Protein AF-0000000087151189 (afdb_homodimer)

Radius of gyration: 22.6 Å; Cα contacts (8 Å, |Δi|>4): 1055; chains: 2; bounding box: 54×63×51 Å

Foldseek 3Di:
DEEEEEEECELQANVQHDPVRLVLLQQFQEEEQEQEPDFDRVVSVSVVVNCVVRHDHPNHYYDYDYQDDQDCPDPDNVVSVVVSLLVRLVRVQVVCCVRPNDDTYYYYYDYAFCVPPHCVVVSQCNHPVRHHYHYHGTHHQVNLLCVVVVHDQDDDVFDEEEEELVCCLVPNDDPPHFKYKYFPRPDLSVVNYPQPQKKKWKWKSRNDPPIDIDIDRCVPCVVVCVVVQVVVCVVNVHIGMIMMMGGHD/DEEEEEEECEAQANVQHDPVRLVLLQQFQEEEQEDEPPDPPSVSVSVVVNCVVRHDHPNHYYDYDYQDDQDCPDPDNVVSVVVSLLVRLVRVQVVCCVRPNDDTYYYYYDYAFCVPPHCVVVSQCNHPVRHHYHYHGTHHQVNLLCVVVVHDQDDDVFDEEEEELVCCLVPNDDPPHFKYKYFPRPDLSVVNYPQPQKKKWKWKSRNDPPIDIDIDRCVPCVVVCVVVQVVVCVVSVHIGMIMMMGGHD

InterPro domains:
  IPR000878 Tetrapyrrole methylase [PF00590] (3-221)
  IPR012797 Precorrin-6A synthase [deacetylating] [PIRSF036525] (1-248)
  IPR012797 Precorrin-6A synthase [deacetylating] [TIGR02434] (3-247)
  IPR012797 Precorrin-6A synthase [deacetylating] [cd11643] (6-247)
  IPR014776 Tetrapyrrole methylase, subdomain 2 [G3DSA:3.30.950.10] (140-249)
  IPR014777 Tetrapyrrole methylase, subdomain 1 [G3DSA:3.40.1010.10] (1-139)
  IPR035996 Tetrapyrrole methylase superfamily [SSF53790] (3-245)

Sequence (498 aa):
MLTLSLIGIGCGDPQQLTRAAIVAINAADLILIPRKGSAKSDLADLRRTICTEVLGNDNTRIAEFDLPVRDAGEDDYRKGVDDWHDAVAATWSQDIARHLGDEGRVVLLIWGDPSLYDSSLRIARRLDPLPAIEVVPGITSIQALCAAHALPLNDIGEPFLVTTGRRLREGGWPPGVDTVAVMLDGATAFQTLNPSGLQIWWGAYLGMPDQIIMAGDLTEVGPRITSARREARERHGWIMDSYILKRRSMLTLSLIGIGCGDPQQLTRAAIVAINAADLILIPRKGSAKSDLADLRRTICTEVLGNDNTRIAEFDLPVRDAGEDDYRKGVDDWHDAVAATWSQDIARHLGDEGRVVLLIWGDPSLYDSSLRIARRLDPLPAIEVVPGITSIQALCAAHALPLNDIGEPFLVTTGRRLREGGWPPGVDTVAVMLDGATAFQTLNPSGLQIWWGAYLGMPDQIIMAGDLTEVGPRITSARREARERHGWIMDSYILKRRS

Structure (mmCIF, N/CA/C/O backbone):
data_AF-0000000087151189-model_v1
#
loop_
_entity.id
_entity.type
_entity.pdbx_description
1 polymer 'Precorrin-6A synthase'
#
loop_
_atom_site.group_PDB
_atom_site.id
_atom_site.type_symbol
_atom_site.label_atom_id
_atom_site.label_alt_id
_atom_site.label_comp_id
_atom_site.label_asym_id
_atom_site.label_entity_id
_atom_site.label_seq_id
_atom_site.pdbx_PDB_ins_code
_atom_site.Cartn_x
_atom_site.Cartn_y
_atom_site.Cartn_z
_atom_site.occupancy
_atom_site.B_iso_or_equiv
_atom_site.auth_seq_id
_atom_site.auth_comp_id
_atom_site.auth_asym_id
_atom_site.auth_atom_id
_atom_site.pdbx_PDB_model_num
ATOM 1 N N . MET A 1 1 ? -14.703 10.992 25.047 1 89.88 1 MET A N 1
ATOM 2 C CA . MET A 1 1 ? -13.383 11.055 24.422 1 89.88 1 MET A CA 1
ATOM 3 C C . MET A 1 1 ? -13.5 11.109 22.906 1 89.88 1 MET A C 1
ATOM 5 O O . MET A 1 1 ? -14.375 10.477 22.312 1 89.88 1 MET A O 1
ATOM 9 N N . LEU A 1 2 ? -12.75 12 22.375 1 96.38 2 LEU A N 1
ATOM 10 C CA . LEU A 1 2 ? -12.781 12.195 20.938 1 96.38 2 LEU A CA 1
ATOM 11 C C . LEU A 1 2 ? -11.867 11.203 20.234 1 96.38 2 LEU A C 1
ATOM 13 O O . LEU A 1 2 ? -10.719 11.008 20.641 1 96.38 2 LEU A O 1
ATOM 17 N N . THR A 1 3 ? -12.438 10.445 19.281 1 98.31 3 THR A N 1
ATOM 18 C CA . THR A 1 3 ? -11.664 9.57 18.422 1 98.31 3 THR A CA 1
ATOM 19 C C . THR A 1 3 ? -11.633 10.102 17 1 98.31 3 THR A C 1
ATOM 21 O O . THR A 1 3 ? -12.672 10.445 16.438 1 98.31 3 THR A O 1
ATOM 24 N N . LEU A 1 4 ? -10.445 10.258 16.453 1 98.56 4 LEU A N 1
ATOM 25 C CA . LEU A 1 4 ? -10.258 10.656 15.07 1 98.56 4 LEU A CA 1
ATOM 26 C C . LEU A 1 4 ? -9.805 9.477 14.219 1 98.56 4 LEU A C 1
ATOM 28 O O . LEU A 1 4 ? -8.734 8.914 14.453 1 98.56 4 LEU A O 1
ATOM 32 N N . SER A 1 5 ? -10.633 9.109 13.242 1 98.75 5 SER A N 1
ATOM 33 C CA . SER A 1 5 ? -10.289 8.047 12.305 1 98.75 5 SER A CA 1
ATOM 34 C C . SER A 1 5 ? -9.859 8.602 10.953 1 98.75 5 SER A C 1
ATOM 36 O O . SER A 1 5 ? -10.617 9.328 10.305 1 98.75 5 SER A O 1
ATOM 38 N N . LEU A 1 6 ? -8.648 8.328 10.625 1 98.88 6 LEU A N 1
ATOM 39 C CA . LEU A 1 6 ? -8.133 8.617 9.289 1 98.88 6 LEU A CA 1
ATOM 40 C C . L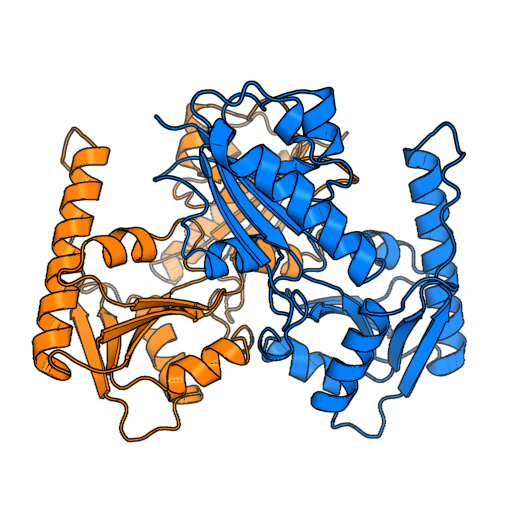EU A 1 6 ? -8.242 7.398 8.391 1 98.88 6 LEU A C 1
ATOM 42 O O . LEU A 1 6 ? -7.539 6.402 8.594 1 98.88 6 LEU A O 1
ATOM 46 N N . ILE A 1 7 ? -9.102 7.516 7.398 1 98.75 7 ILE A N 1
ATOM 47 C CA . ILE A 1 7 ? -9.477 6.34 6.617 1 98.75 7 ILE A CA 1
ATOM 48 C C . ILE A 1 7 ? -8.984 6.492 5.184 1 98.75 7 ILE A C 1
ATOM 50 O O . ILE A 1 7 ? -9.398 7.406 4.465 1 98.75 7 ILE A O 1
ATOM 54 N N . GLY A 1 8 ? -8.055 5.559 4.766 1 98.5 8 GLY A N 1
ATOM 55 C CA . GLY A 1 8 ? -7.68 5.504 3.361 1 98.5 8 GLY A CA 1
ATOM 56 C C . GLY A 1 8 ? -8.805 5.023 2.463 1 98.5 8 GLY A C 1
ATOM 57 O O . GLY A 1 8 ? -9.414 3.984 2.727 1 98.5 8 GLY A O 1
ATOM 58 N N . ILE A 1 9 ? -8.992 5.723 1.363 1 97.38 9 ILE A N 1
ATOM 59 C CA . ILE A 1 9 ? -10.156 5.395 0.549 1 97.38 9 ILE A CA 1
ATOM 60 C C . ILE A 1 9 ? -9.711 4.996 -0.856 1 97.38 9 ILE A C 1
ATOM 62 O O . ILE A 1 9 ? -10.531 4.914 -1.775 1 97.38 9 ILE A O 1
ATOM 66 N N . GLY A 1 10 ? -8.414 4.773 -1.078 1 96.25 10 GLY A N 1
ATOM 67 C CA . GLY A 1 10 ? -7.914 4.371 -2.383 1 96.25 10 GLY A CA 1
ATOM 68 C C . GLY A 1 10 ? -7.812 5.527 -3.363 1 96.25 10 GLY A C 1
ATOM 69 O O . GLY A 1 10 ? -7.793 6.691 -2.959 1 96.25 10 GLY A O 1
ATOM 70 N N . CYS A 1 11 ? -7.707 5.195 -4.676 1 92.69 11 CYS A N 1
ATOM 71 C CA . CYS A 1 11 ? -7.297 6.168 -5.68 1 92.69 11 CYS A CA 1
ATOM 72 C C . CYS A 1 11 ? -8.492 6.633 -6.512 1 92.69 11 CYS A C 1
ATOM 74 O O . CYS A 1 11 ? -8.312 7.258 -7.559 1 92.69 11 CYS A O 1
ATOM 76 N N . GLY A 1 12 ? -9.711 6.301 -6.066 1 86.81 12 GLY A N 1
ATOM 77 C CA . GLY A 1 12 ? -10.805 6.859 -6.84 1 86.81 12 GLY A CA 1
ATOM 78 C C . GLY A 1 12 ? -11.906 5.859 -7.129 1 86.81 12 GLY A C 1
ATOM 79 O O . GLY A 1 12 ? -13.008 6.242 -7.527 1 86.81 12 GLY A O 1
ATOM 80 N N . ASP A 1 13 ? -11.625 4.656 -6.984 1 91.06 13 ASP A N 1
ATOM 81 C CA . ASP A 1 13 ? -12.602 3.59 -7.184 1 91.06 13 ASP A CA 1
ATOM 82 C C . ASP A 1 13 ? -13.203 3.133 -5.855 1 91.06 13 ASP A C 1
ATOM 84 O O . ASP A 1 13 ? -12.492 2.586 -5.008 1 91.06 13 ASP A O 1
ATOM 88 N N . PRO A 1 14 ? -14.508 3.311 -5.699 1 93.62 14 PRO A N 1
ATOM 89 C CA . PRO A 1 14 ? -15.125 2.836 -4.457 1 93.62 14 PRO A CA 1
ATOM 90 C C . PRO A 1 14 ? -14.875 1.35 -4.203 1 93.62 14 PRO A C 1
ATOM 92 O O . PRO A 1 14 ? -14.93 0.896 -3.059 1 93.62 14 PRO A O 1
ATOM 95 N N . GLN A 1 15 ? -14.586 0.625 -5.238 1 96.06 15 GLN A N 1
ATOM 96 C CA . GLN A 1 15 ? -14.305 -0.798 -5.082 1 96.06 15 GLN A CA 1
ATOM 97 C C . GLN A 1 15 ? -12.977 -1.021 -4.359 1 96.06 15 GLN A C 1
ATOM 99 O O . GLN A 1 15 ? -12.688 -2.131 -3.908 1 96.06 15 GLN A O 1
ATOM 104 N N . GLN A 1 16 ? -12.219 0.023 -4.195 1 97.38 16 GLN A N 1
ATOM 105 C CA . GLN A 1 16 ? -10.93 -0.087 -3.523 1 97.38 16 GLN A CA 1
ATOM 106 C C . GLN A 1 16 ? -11.086 0.057 -2.012 1 97.38 16 GLN A C 1
ATOM 108 O O . GLN A 1 16 ? -10.125 -0.16 -1.262 1 97.38 16 GLN A O 1
ATOM 113 N N . LEU A 1 17 ? -12.281 0.351 -1.521 1 98.19 17 LEU A N 1
ATOM 114 C CA . LEU A 1 17 ? -12.508 0.445 -0.083 1 98.19 17 LEU A CA 1
ATOM 115 C C . LEU A 1 17 ? -12.359 -0.92 0.581 1 98.19 17 LEU A C 1
ATOM 117 O O . LEU A 1 17 ? -12.82 -1.931 0.046 1 98.19 17 LEU A O 1
ATOM 121 N N . THR A 1 18 ? -11.68 -0.929 1.685 1 98.62 18 THR A N 1
ATOM 122 C CA . THR A 1 18 ? -11.648 -2.135 2.506 1 98.62 18 THR A CA 1
ATOM 123 C C . THR A 1 18 ? -12.945 -2.275 3.301 1 98.62 18 THR A C 1
ATOM 125 O O . THR A 1 18 ? -13.672 -1.299 3.488 1 98.62 18 THR A O 1
ATOM 128 N N . ARG A 1 19 ? -13.195 -3.441 3.783 1 98.06 19 ARG A N 1
ATOM 129 C CA . ARG A 1 19 ? -14.312 -3.641 4.703 1 98.06 19 ARG A CA 1
ATOM 130 C C . ARG A 1 19 ? -14.148 -2.791 5.957 1 98.06 19 ARG A C 1
ATOM 132 O O . ARG A 1 19 ? -15.109 -2.203 6.449 1 98.06 19 ARG A O 1
ATOM 139 N N . ALA A 1 20 ? -12.93 -2.736 6.41 1 98.44 20 ALA A N 1
ATOM 140 C CA . ALA A 1 20 ? -12.648 -1.941 7.605 1 98.44 20 ALA A CA 1
ATOM 141 C C . ALA A 1 20 ? -13 -0.474 7.383 1 98.44 20 ALA A C 1
ATOM 143 O O . ALA A 1 20 ? -13.484 0.199 8.297 1 98.44 20 ALA A O 1
ATOM 144 N N . ALA A 1 21 ? -12.688 0.019 6.184 1 98.56 21 ALA A N 1
ATOM 145 C CA . ALA A 1 21 ? -13.023 1.402 5.855 1 98.56 21 ALA A CA 1
ATOM 146 C C . ALA A 1 21 ? -14.531 1.635 5.934 1 98.56 21 ALA A C 1
ATOM 148 O O . ALA A 1 21 ? -14.984 2.621 6.52 1 98.56 21 ALA A O 1
ATOM 149 N N . ILE A 1 22 ? -15.266 0.723 5.391 1 98.06 22 ILE A N 1
ATOM 150 C CA . ILE A 1 22 ? -16.719 0.844 5.363 1 98.06 22 ILE A CA 1
ATOM 151 C C . ILE A 1 22 ? -17.266 0.801 6.789 1 98.06 22 ILE A C 1
ATOM 153 O O . ILE A 1 22 ? -18.125 1.612 7.156 1 98.06 22 ILE A O 1
ATOM 157 N N . VAL A 1 23 ? -16.781 -0.101 7.586 1 97.94 23 VAL A N 1
ATOM 158 C CA . VAL A 1 23 ? -17.188 -0.212 8.977 1 97.94 23 VAL A CA 1
ATOM 159 C C . VAL A 1 23 ? -16.891 1.091 9.719 1 97.94 23 VAL A C 1
ATOM 161 O O . VAL A 1 23 ? -17.75 1.624 10.43 1 97.94 23 VAL A O 1
ATOM 164 N N . ALA A 1 24 ? -15.711 1.623 9.516 1 98.12 24 ALA A N 1
ATOM 165 C CA . ALA A 1 24 ? -15.281 2.836 10.211 1 98.12 24 ALA A CA 1
ATOM 166 C C . ALA A 1 24 ? -16.109 4.039 9.781 1 98.12 24 ALA A C 1
ATOM 168 O O . ALA A 1 24 ? -16.469 4.883 10.602 1 98.12 24 ALA A O 1
ATOM 169 N N . ILE A 1 25 ? -16.391 4.113 8.484 1 97.88 25 ILE A N 1
ATOM 170 C CA . ILE A 1 25 ? -17.219 5.195 7.969 1 97.88 25 ILE A CA 1
ATOM 171 C C . ILE A 1 25 ? -18.594 5.16 8.633 1 97.88 25 ILE A C 1
ATOM 173 O O . ILE A 1 25 ? -19.109 6.191 9.062 1 97.88 25 ILE A O 1
ATOM 177 N N . ASN A 1 26 ? -19.141 3.998 8.859 1 98.12 26 ASN A N 1
ATOM 178 C CA . ASN A 1 26 ? -20.484 3.852 9.398 1 98.12 26 ASN A CA 1
ATOM 179 C C . ASN A 1 26 ? -20.5 3.992 10.914 1 98.12 26 ASN A C 1
ATOM 181 O O . ASN A 1 26 ? -21.562 4.105 11.523 1 98.12 26 ASN A O 1
ATOM 185 N N . ALA A 1 27 ? -19.344 3.994 11.5 1 97.62 27 ALA A N 1
ATOM 186 C CA . ALA A 1 27 ? -19.25 4.203 12.945 1 97.62 27 ALA A CA 1
ATOM 187 C C . ALA A 1 27 ? -19.062 5.684 13.273 1 97.62 27 ALA A C 1
ATOM 189 O O . ALA A 1 27 ? -19.047 6.07 14.438 1 97.62 27 ALA A O 1
ATOM 190 N N . ALA A 1 28 ? -18.953 6.516 12.289 1 97.88 28 ALA A N 1
ATOM 191 C CA . ALA A 1 28 ? -18.625 7.93 12.469 1 97.88 28 ALA A CA 1
ATOM 192 C C . ALA A 1 28 ? -19.844 8.695 13 1 97.88 28 ALA A C 1
ATOM 194 O O . ALA A 1 28 ? -20.969 8.461 12.57 1 97.88 28 ALA A O 1
ATOM 195 N N . ASP A 1 29 ? -19.594 9.602 13.922 1 98.31 29 ASP A N 1
ATOM 196 C CA . ASP A 1 29 ? -20.594 10.609 14.289 1 98.31 29 ASP A CA 1
ATOM 197 C C . ASP A 1 29 ? -20.5 11.82 13.367 1 98.31 29 ASP A C 1
ATOM 199 O O . ASP A 1 29 ? -21.516 12.477 13.102 1 98.31 29 ASP A O 1
ATOM 203 N N . LEU A 1 30 ? -19.328 12.086 12.914 1 98.38 30 LEU A N 1
ATOM 204 C CA . LEU A 1 30 ? -19.047 13.234 12.047 1 98.38 30 LEU A CA 1
ATOM 205 C C . LEU A 1 30 ? -18.016 12.875 10.984 1 98.38 30 LEU A C 1
ATOM 207 O O . LEU A 1 30 ? -16.969 12.312 11.297 1 98.38 30 LEU A O 1
ATOM 211 N N . ILE A 1 31 ? -18.328 13.148 9.727 1 98.06 31 ILE A N 1
ATOM 212 C CA . ILE A 1 31 ? -17.359 13.07 8.633 1 98.06 31 ILE A CA 1
ATOM 213 C C . ILE A 1 31 ? -17.031 14.477 8.133 1 98.06 31 ILE A C 1
ATOM 215 O O . ILE A 1 31 ? -17.922 15.25 7.789 1 98.06 31 ILE A O 1
ATOM 219 N N . LEU A 1 32 ? -15.734 14.828 8.148 1 96.81 32 LEU A N 1
ATOM 220 C CA . LEU A 1 32 ? -15.25 16.109 7.633 1 96.81 32 LEU A CA 1
ATOM 221 C C . LEU A 1 32 ? -14.734 15.953 6.207 1 96.81 32 LEU A C 1
ATOM 223 O O . LEU A 1 32 ? -13.883 15.094 5.941 1 96.81 32 LEU A O 1
ATOM 227 N N . ILE A 1 33 ? -15.203 16.75 5.297 1 94.81 33 ILE A N 1
ATOM 228 C CA . ILE A 1 33 ? -14.789 16.734 3.898 1 94.81 33 ILE A CA 1
ATOM 229 C C . ILE A 1 33 ? -14.188 18.078 3.51 1 94.81 33 ILE A C 1
ATOM 231 O O . ILE A 1 33 ? -14.875 19.094 3.545 1 94.81 33 ILE A O 1
ATOM 235 N N . PRO A 1 34 ? -12.898 18.078 3.211 1 91.94 34 PRO A N 1
ATOM 236 C CA . PRO A 1 34 ? -12.312 19.344 2.746 1 91.94 34 PRO A CA 1
ATOM 237 C C . PRO A 1 34 ? -12.805 19.75 1.358 1 91.94 34 PRO A C 1
ATOM 239 O O . PRO A 1 34 ? -12.93 18.906 0.47 1 91.94 34 PRO A O 1
ATOM 242 N N . ARG A 1 35 ? -13.164 21.031 1.218 1 84.94 35 ARG A N 1
ATOM 243 C CA . ARG A 1 35 ? -13.5 21.625 -0.073 1 84.94 35 ARG A CA 1
ATOM 244 C C . ARG A 1 35 ? -12.328 22.453 -0.62 1 84.94 35 ARG A C 1
ATOM 246 O O . ARG A 1 35 ? -11.609 23.094 0.14 1 84.94 35 ARG A O 1
ATOM 253 N N . LYS A 1 36 ? -11.656 21.938 -1.7 1 65.38 36 LYS A N 1
ATOM 254 C CA . LYS A 1 36 ? -10.609 22.797 -2.27 1 65.38 36 LYS A CA 1
ATOM 255 C C . LYS A 1 36 ? -11.211 23.953 -3.064 1 65.38 36 LYS A C 1
ATOM 257 O O . LYS A 1 36 ? -12.281 23.797 -3.666 1 65.38 36 LYS A O 1
ATOM 262 N N . GLY A 1 37 ? -10.883 25.359 -2.904 1 54.53 37 GLY A N 1
ATOM 263 C CA . GLY A 1 37 ? -11.328 26.562 -3.576 1 54.53 37 GLY A CA 1
ATOM 264 C C . GLY A 1 37 ? -12.023 26.297 -4.898 1 54.53 37 GLY A C 1
ATOM 265 O O . GLY A 1 37 ? -12.492 25.188 -5.141 1 54.53 37 GLY A O 1
ATOM 266 N N . SER A 1 38 ? -11.984 27.469 -5.883 1 47.84 38 SER A N 1
ATOM 267 C CA . SER A 1 38 ? -12.688 27.531 -7.16 1 47.84 38 SER A CA 1
ATOM 268 C C . SER A 1 38 ? -12.375 26.312 -8.023 1 47.84 38 SER A C 1
ATOM 270 O O . SER A 1 38 ? -12.984 26.125 -9.078 1 47.84 38 SER A O 1
ATOM 272 N N . ALA A 1 39 ? -11.039 26.078 -8.273 1 46.66 39 ALA A N 1
ATOM 273 C CA . ALA A 1 39 ? -10.695 25.062 -9.281 1 46.66 39 ALA A CA 1
ATOM 274 C C . ALA A 1 39 ? -11.352 23.719 -8.945 1 46.66 39 ALA A C 1
ATOM 276 O O . ALA A 1 39 ? -11.578 23.406 -7.777 1 46.66 39 ALA A O 1
ATOM 277 N N . LYS A 1 40 ? -11.695 22.75 -9.883 1 48.91 40 LYS A N 1
ATOM 278 C CA . LYS A 1 40 ? -12.469 21.547 -10.156 1 48.91 40 LYS A CA 1
ATOM 279 C C . LYS A 1 40 ? -12.156 20.453 -9.148 1 48.91 40 LYS A C 1
ATOM 281 O O . LYS A 1 40 ? -11 20.062 -8.992 1 48.91 40 LYS A O 1
ATOM 286 N N . SER A 1 41 ? -13.078 20.156 -8.047 1 57.59 41 SER A N 1
ATOM 287 C CA . SER A 1 41 ? -13.578 19.484 -6.852 1 57.59 41 SER A CA 1
ATOM 288 C C . SER A 1 41 ? -13.594 17.969 -7.031 1 57.59 41 SER A C 1
ATOM 290 O O . SER A 1 41 ? -14.547 17.312 -6.617 1 57.59 41 SER A O 1
ATOM 292 N N . ASP A 1 42 ? -12.906 17.453 -7.918 1 63.78 42 ASP A N 1
ATOM 293 C CA . ASP A 1 42 ? -13.156 16.031 -8.188 1 63.78 42 ASP A CA 1
ATOM 294 C C . ASP A 1 42 ? -12.844 15.18 -6.965 1 63.78 42 ASP A C 1
ATOM 296 O O . ASP A 1 42 ? -13.602 14.258 -6.637 1 63.78 42 ASP A O 1
ATOM 300 N N . LEU A 1 43 ? -11.938 15.695 -6.207 1 76.44 43 LEU A N 1
ATOM 301 C CA . LEU A 1 43 ? -11.578 14.852 -5.074 1 76.44 43 LEU A CA 1
ATOM 302 C C . LEU A 1 43 ? -12.633 14.945 -3.971 1 76.44 43 LEU A C 1
ATOM 304 O O . LEU A 1 43 ? -12.961 13.938 -3.34 1 76.44 43 LEU A O 1
ATOM 308 N N . ALA A 1 44 ? -13.125 16.141 -3.879 1 79.44 44 ALA A N 1
ATOM 309 C CA . ALA A 1 44 ? -14.242 16.281 -2.941 1 79.44 44 ALA A CA 1
ATOM 310 C C . ALA A 1 44 ? -15.469 15.516 -3.428 1 79.44 44 ALA A C 1
ATOM 312 O O . ALA A 1 44 ? -16.172 14.898 -2.631 1 79.44 44 ALA A O 1
ATOM 313 N N . ASP A 1 45 ? -15.609 15.5 -4.695 1 84.31 45 ASP A N 1
ATOM 314 C CA . ASP A 1 45 ? -16.734 14.773 -5.285 1 84.31 45 ASP A CA 1
ATOM 315 C C . ASP A 1 45 ? -16.594 13.273 -5.055 1 84.31 45 ASP A C 1
ATOM 317 O O . ASP A 1 45 ? -17.594 12.586 -4.805 1 84.31 45 ASP A O 1
ATOM 321 N N . LEU A 1 46 ? -15.445 12.867 -5.121 1 85.5 46 LEU A N 1
ATOM 322 C CA . LEU A 1 46 ? -15.211 11.453 -4.883 1 85.5 46 LEU A CA 1
ATOM 323 C C . LEU A 1 46 ? -15.555 11.078 -3.443 1 85.5 46 LEU A C 1
ATOM 325 O O . LEU A 1 46 ? -16.172 10.039 -3.195 1 85.5 46 LEU A O 1
ATOM 329 N N . ARG A 1 47 ? -15.148 11.883 -2.451 1 92 47 ARG A N 1
ATOM 330 C CA . ARG A 1 47 ? -15.469 11.625 -1.05 1 92 47 ARG A CA 1
ATOM 331 C C . ARG A 1 47 ? -16.969 11.617 -0.823 1 92 47 ARG A C 1
ATOM 333 O O . ARG A 1 47 ? -17.484 10.766 -0.094 1 92 47 ARG A O 1
ATOM 340 N N . ARG A 1 48 ? -17.609 12.5 -1.51 1 90.88 48 ARG A N 1
ATOM 341 C CA . ARG A 1 48 ? -19.078 12.531 -1.404 1 90.88 48 ARG A CA 1
ATOM 342 C C . ARG A 1 48 ? -19.688 11.273 -1.993 1 90.88 48 ARG A C 1
ATOM 344 O O . ARG A 1 48 ? -20.625 10.703 -1.418 1 90.88 48 ARG A O 1
ATOM 351 N N . THR A 1 49 ? -19.156 10.891 -3.105 1 89.38 49 THR A N 1
ATOM 352 C CA . THR A 1 49 ? -19.656 9.688 -3.76 1 89.38 49 THR A CA 1
ATOM 353 C C . THR A 1 49 ? -19.453 8.469 -2.861 1 89.38 49 THR A C 1
ATOM 355 O O . THR A 1 49 ? -20.359 7.648 -2.715 1 89.38 49 THR A O 1
ATOM 358 N N . ILE A 1 50 ? -18.344 8.383 -2.271 1 92.62 50 ILE A N 1
ATOM 359 C CA . ILE A 1 50 ? -18.031 7.273 -1.377 1 92.62 50 ILE A CA 1
ATOM 360 C C . ILE A 1 50 ? -19.016 7.281 -0.201 1 92.62 50 ILE A C 1
ATOM 362 O O . ILE A 1 50 ? -19.594 6.246 0.144 1 92.62 50 ILE A O 1
ATOM 366 N N . CYS A 1 51 ? -19.219 8.445 0.408 1 93.44 51 CYS A N 1
ATOM 367 C CA . CYS A 1 51 ? -20.141 8.555 1.529 1 93.44 51 CYS A CA 1
ATOM 368 C C . CYS A 1 51 ? -21.547 8.141 1.116 1 93.44 51 CYS A C 1
ATOM 370 O O . CYS A 1 51 ? -22.219 7.375 1.821 1 93.44 51 CYS A O 1
ATOM 372 N N . THR A 1 52 ? -21.953 8.602 -0.043 1 91.56 52 THR A N 1
ATOM 373 C CA . THR A 1 52 ? -23.281 8.273 -0.542 1 91.56 52 THR A CA 1
ATOM 374 C C . THR A 1 52 ? -23.422 6.766 -0.734 1 91.56 52 THR A C 1
ATOM 376 O O . THR A 1 52 ? -24.484 6.195 -0.435 1 91.56 52 THR A O 1
ATOM 379 N N . GLU A 1 53 ? -22.422 6.191 -1.111 1 92.19 53 GLU A N 1
ATOM 380 C CA . GLU A 1 53 ? -22.469 4.777 -1.459 1 92.19 53 GLU A CA 1
ATOM 381 C C . GLU A 1 53 ? -22.438 3.9 -0.21 1 92.19 53 GLU A C 1
ATOM 383 O O . GLU A 1 53 ? -23.078 2.848 -0.164 1 92.19 53 GLU A O 1
ATOM 388 N N . VAL A 1 54 ? -21.703 4.355 0.801 1 94.81 54 VAL A N 1
ATOM 389 C CA . VAL A 1 54 ? -21.406 3.342 1.807 1 94.81 54 VAL A CA 1
ATOM 390 C C . VAL A 1 54 ? -22.016 3.752 3.148 1 94.81 54 VAL A C 1
ATOM 392 O O . VAL A 1 54 ? -22.109 2.938 4.07 1 94.81 54 VAL A O 1
ATOM 395 N N . LEU A 1 55 ? -22.344 4.992 3.283 1 94 55 LEU A N 1
ATOM 396 C CA . LEU A 1 55 ? -22.875 5.445 4.562 1 94 55 LEU A CA 1
ATOM 397 C C . LEU A 1 55 ? -24.328 4.988 4.742 1 94 55 LEU A C 1
ATOM 399 O O . LEU A 1 55 ? -25.203 5.375 3.969 1 94 55 LEU A O 1
ATOM 403 N N . GLY A 1 56 ? -24.562 4.16 5.73 1 93.12 56 GLY A N 1
ATOM 404 C CA . GLY A 1 56 ? -25.906 3.691 6.062 1 93.12 56 GLY A CA 1
ATOM 405 C C . GLY A 1 56 ? -26.406 4.215 7.395 1 93.12 56 GLY A C 1
ATOM 406 O O . GLY A 1 56 ? -27.578 4.039 7.734 1 93.12 56 GLY A O 1
ATOM 407 N N . ASN A 1 57 ? -25.594 4.809 8.117 1 92.81 57 ASN A N 1
ATOM 408 C CA . ASN A 1 57 ? -25.969 5.34 9.43 1 92.81 57 ASN A CA 1
ATOM 409 C C . ASN A 1 57 ? -26.547 6.746 9.32 1 92.81 57 ASN A C 1
ATOM 411 O O . ASN A 1 57 ? -25.812 7.711 9.094 1 92.81 57 ASN A O 1
ATOM 415 N N . ASP A 1 58 ? -27.734 6.91 9.68 1 92.5 58 ASP A N 1
ATOM 416 C CA . ASP A 1 58 ? -28.453 8.172 9.5 1 92.5 58 ASP A CA 1
ATOM 417 C C . ASP A 1 58 ? -28.016 9.195 10.547 1 92.5 58 ASP A C 1
ATOM 419 O O . ASP A 1 58 ? -28.297 10.391 10.414 1 92.5 58 ASP A O 1
ATOM 423 N N . ASN A 1 59 ? -27.375 8.75 11.547 1 94.5 59 ASN A N 1
ATOM 424 C CA . ASN A 1 59 ? -26.984 9.656 12.617 1 94.5 59 ASN A CA 1
ATOM 425 C C . ASN A 1 59 ? -25.656 10.344 12.32 1 94.5 59 ASN A C 1
ATOM 427 O O . ASN A 1 59 ? -25.266 11.273 13.023 1 94.5 59 ASN A O 1
ATOM 431 N N . THR A 1 60 ? -25.016 9.859 11.312 1 96.5 60 THR A N 1
ATOM 432 C CA . THR A 1 60 ? -23.719 10.445 10.953 1 96.5 60 THR A CA 1
ATOM 433 C C . THR A 1 60 ? -23.906 11.812 10.312 1 96.5 60 THR A C 1
ATOM 435 O O . THR A 1 60 ? -24.688 11.961 9.367 1 96.5 60 THR A O 1
ATOM 438 N N . ARG A 1 61 ? -23.266 12.781 10.836 1 96.5 61 ARG A N 1
ATOM 439 C CA . ARG A 1 61 ? -23.25 14.117 10.25 1 96.5 61 ARG A CA 1
ATOM 440 C C . ARG A 1 61 ? -22.078 14.281 9.281 1 96.5 61 ARG A C 1
ATOM 442 O O . ARG A 1 61 ? -20.969 13.812 9.555 1 96.5 61 ARG A O 1
ATOM 449 N N . ILE A 1 62 ? -22.328 14.938 8.148 1 95.88 62 ILE A N 1
ATOM 450 C CA . ILE A 1 62 ? -21.281 15.297 7.199 1 95.88 62 ILE A CA 1
ATOM 451 C C . ILE A 1 62 ? -21.094 16.812 7.172 1 95.88 62 ILE A C 1
ATOM 453 O O . ILE A 1 62 ? -22.062 17.547 7.004 1 95.88 62 ILE A O 1
ATOM 457 N N . ALA A 1 63 ? -19.938 17.266 7.457 1 95.56 63 ALA A N 1
ATOM 458 C CA . ALA A 1 63 ? -19.609 18.688 7.391 1 95.56 63 ALA A CA 1
ATOM 459 C C . ALA A 1 63 ? -18.469 18.938 6.406 1 95.56 63 ALA A C 1
ATOM 461 O O . ALA A 1 63 ? -17.516 18.172 6.344 1 95.56 63 ALA A O 1
ATOM 462 N N . GLU A 1 64 ? -18.625 19.984 5.652 1 93.12 64 GLU A N 1
ATOM 463 C CA . GLU A 1 64 ? -17.578 20.391 4.719 1 93.12 64 GLU A CA 1
ATOM 464 C C . GLU A 1 64 ? -16.844 21.641 5.223 1 93.12 64 GLU A C 1
ATOM 466 O O . GLU A 1 64 ? -17.438 22.469 5.91 1 93.12 64 GLU A O 1
ATOM 471 N N . PHE A 1 65 ? -15.586 21.75 4.922 1 91.88 65 PHE A N 1
ATOM 472 C CA . PHE A 1 65 ? -14.82 22.922 5.332 1 91.88 65 PHE A CA 1
ATOM 473 C C . PHE A 1 65 ? -13.852 23.344 4.234 1 91.88 65 PHE A C 1
ATOM 475 O O . PHE A 1 65 ? -13.445 22.516 3.408 1 91.88 65 PHE A O 1
ATOM 482 N N . ASP A 1 66 ? -13.445 24.625 4.254 1 89.44 66 ASP A N 1
ATOM 483 C CA . ASP A 1 66 ? -12.453 25.125 3.309 1 89.44 66 ASP A CA 1
ATOM 484 C C . ASP A 1 66 ? -11.031 24.859 3.807 1 89.44 66 ASP A C 1
ATOM 486 O O . ASP A 1 66 ? -10.68 25.266 4.918 1 89.44 66 ASP A O 1
ATOM 490 N N . LEU A 1 67 ? -10.344 24.234 2.998 1 88.38 67 LEU A N 1
ATOM 491 C CA . LEU A 1 67 ? -8.945 23.984 3.342 1 88.38 67 LEU A CA 1
ATOM 492 C C . LEU A 1 67 ? -8.133 25.281 3.287 1 88.38 67 LEU A C 1
ATOM 494 O O . LEU A 1 67 ? -8.156 25.984 2.281 1 88.38 67 LEU A O 1
ATOM 498 N N . PRO A 1 68 ? -7.453 25.578 4.387 1 88.69 68 PRO A N 1
ATOM 499 C CA . PRO A 1 68 ? -6.57 26.75 4.332 1 88.69 68 PRO A CA 1
ATOM 500 C C . PRO A 1 68 ? -5.555 26.672 3.195 1 88.69 68 PRO A C 1
ATOM 502 O O . PRO A 1 68 ? -5.066 25.578 2.877 1 88.69 68 PRO A O 1
ATOM 505 N N . VAL A 1 69 ? -5.309 27.75 2.613 1 83.69 69 VAL A N 1
ATOM 506 C CA . VAL A 1 69 ? -4.352 27.797 1.515 1 83.69 69 VAL A CA 1
ATOM 507 C C . VAL A 1 69 ? -2.932 27.906 2.07 1 83.69 69 VAL A C 1
ATOM 509 O O . VAL A 1 69 ? -2.68 28.672 3.006 1 83.69 69 VAL A O 1
ATOM 512 N N . ARG A 1 70 ? -2.119 27.062 1.531 1 77.81 70 ARG A N 1
ATOM 513 C CA . ARG A 1 70 ? -0.718 27.109 1.938 1 77.81 70 ARG A CA 1
ATOM 514 C C . ARG A 1 70 ? -0.02 28.328 1.349 1 77.81 70 ARG A C 1
ATOM 516 O O . ARG A 1 70 ? -0.196 28.641 0.17 1 77.81 70 ARG A O 1
ATOM 523 N N . ASP A 1 71 ? 0.606 29.109 2.137 1 68.69 71 ASP A N 1
ATOM 524 C CA . ASP A 1 71 ? 1.396 30.219 1.619 1 68.69 71 ASP A CA 1
ATOM 525 C C . ASP A 1 71 ? 2.721 29.734 1.039 1 68.69 71 ASP A C 1
ATOM 527 O O . ASP A 1 71 ? 3.637 29.375 1.783 1 68.69 71 ASP A O 1
ATOM 531 N N . ALA A 1 72 ? 2.924 29.531 -0.16 1 63.22 72 ALA A N 1
ATOM 532 C CA . ALA A 1 72 ? 4.086 28.984 -0.861 1 63.22 72 ALA A CA 1
ATOM 533 C C . ALA A 1 72 ? 5.227 30 -0.888 1 63.22 72 ALA A C 1
ATOM 535 O O . ALA A 1 72 ? 6.352 29.672 -1.273 1 63.22 72 ALA A O 1
ATOM 536 N N . GLY A 1 73 ? 4.879 31.141 -0.592 1 57.41 73 GLY A N 1
ATOM 537 C CA . GLY A 1 73 ? 5.863 32.219 -0.733 1 57.41 73 GLY A CA 1
ATOM 538 C C . GLY A 1 73 ? 6.84 32.281 0.423 1 57.41 73 GLY A C 1
ATOM 539 O O . GLY A 1 73 ? 7.723 33.125 0.45 1 57.41 73 GLY A O 1
ATOM 540 N N . GLU A 1 74 ? 6.688 31.438 1.246 1 57.03 74 GLU A N 1
ATOM 541 C CA . GLU A 1 74 ? 7.602 31.516 2.383 1 57.03 74 GLU A CA 1
ATOM 542 C C . GLU A 1 74 ? 8.953 30.891 2.049 1 57.03 74 GLU A C 1
ATOM 544 O O . GLU A 1 74 ? 9.023 29.828 1.433 1 57.03 74 GLU A O 1
ATOM 549 N N . ASP A 1 75 ? 9.992 31.625 2.123 1 59.88 75 ASP A N 1
ATOM 550 C CA . ASP A 1 75 ? 11.375 31.266 1.815 1 59.88 75 ASP A CA 1
ATOM 551 C C . ASP A 1 75 ? 11.734 29.922 2.439 1 59.88 75 ASP A C 1
ATOM 553 O O . ASP A 1 75 ? 12.469 29.125 1.839 1 59.88 75 ASP A O 1
ATOM 557 N N . ASP A 1 76 ? 11.117 29.703 3.607 1 74.56 76 ASP A N 1
ATOM 558 C CA . ASP A 1 76 ? 11.398 28.453 4.316 1 74.56 76 ASP A CA 1
ATOM 559 C C . ASP A 1 76 ? 10.266 27.438 4.117 1 74.56 76 ASP A C 1
ATOM 561 O O . ASP A 1 76 ? 9.242 27.5 4.801 1 74.56 76 ASP A O 1
ATOM 565 N N . TYR A 1 77 ? 10.508 26.562 3.201 1 76.38 77 TYR A N 1
ATOM 566 C CA . TYR A 1 77 ? 9.508 25.594 2.797 1 76.38 77 TYR A CA 1
ATOM 567 C C . TYR A 1 77 ? 8.969 24.828 4.004 1 76.38 77 TYR A C 1
ATOM 569 O O . TYR A 1 77 ? 7.75 24.672 4.156 1 76.38 77 TYR A O 1
ATOM 577 N N . ARG A 1 78 ? 9.844 24.5 4.855 1 79.56 78 ARG A N 1
ATOM 578 C CA . ARG A 1 78 ? 9.438 23.719 6.016 1 79.56 78 ARG A CA 1
ATOM 579 C C . ARG A 1 78 ? 8.586 24.547 6.969 1 79.56 78 ARG A C 1
ATOM 581 O O . ARG A 1 78 ? 7.617 24.047 7.543 1 79.56 78 ARG A O 1
ATOM 588 N N . LYS A 1 79 ? 8.922 25.719 7.16 1 79.94 79 LYS A N 1
ATOM 589 C CA . LYS A 1 79 ? 8.141 26.594 8.031 1 79.94 79 LYS A CA 1
ATOM 590 C C . LYS A 1 79 ? 6.758 26.859 7.453 1 79.94 79 LYS A C 1
ATOM 592 O O . LYS A 1 79 ? 5.766 26.891 8.188 1 79.94 79 LYS A O 1
ATOM 597 N N . GLY A 1 80 ? 6.754 27 6.203 1 84.94 80 GLY A N 1
ATOM 598 C CA . GLY A 1 80 ? 5.477 27.188 5.531 1 84.94 80 GLY A CA 1
ATOM 599 C C . GLY A 1 80 ? 4.547 25.984 5.688 1 84.94 80 GLY A C 1
ATOM 600 O O . GLY A 1 80 ? 3.355 26.156 5.949 1 84.94 80 GLY A O 1
ATOM 601 N N . VAL A 1 81 ? 5.141 24.797 5.559 1 87.62 81 VAL A N 1
ATOM 602 C CA . VAL A 1 81 ? 4.363 23.578 5.707 1 87.62 81 VAL A CA 1
ATOM 603 C C . VAL A 1 81 ? 3.863 23.453 7.145 1 87.62 81 VAL A C 1
ATOM 605 O O . VAL A 1 81 ? 2.705 23.094 7.379 1 87.62 81 VAL A O 1
ATOM 608 N N . ASP A 1 82 ? 4.703 23.797 8.062 1 89.94 82 ASP A N 1
ATOM 609 C CA . ASP A 1 82 ? 4.348 23.719 9.477 1 89.94 82 ASP A CA 1
ATOM 610 C C . ASP A 1 82 ? 3.203 24.672 9.812 1 89.94 82 ASP A C 1
ATOM 612 O O . ASP A 1 82 ? 2.24 24.281 10.477 1 89.94 82 ASP A O 1
ATOM 616 N N . ASP A 1 83 ? 3.311 25.859 9.328 1 91.88 83 ASP A N 1
ATOM 617 C CA . ASP A 1 83 ? 2.26 26.844 9.539 1 91.88 83 ASP A CA 1
ATOM 618 C C . ASP A 1 83 ? 0.942 26.391 8.914 1 91.88 83 ASP A C 1
ATOM 620 O O . ASP A 1 83 ? -0.126 26.578 9.508 1 91.88 83 ASP A O 1
ATOM 624 N N . TRP A 1 84 ? 1.089 25.844 7.84 1 93.19 84 TRP A N 1
ATOM 625 C CA . TRP A 1 84 ? -0.1 25.344 7.156 1 93.19 84 TRP A CA 1
ATOM 626 C C . TRP A 1 84 ? -0.738 24.203 7.938 1 93.19 84 TRP A C 1
ATOM 628 O O . TRP A 1 84 ? -1.961 24.141 8.086 1 93.19 84 TRP A O 1
ATOM 638 N N . HIS A 1 85 ? 0.047 23.297 8.445 1 95.62 85 HIS A N 1
ATOM 639 C CA . HIS A 1 85 ? -0.471 22.203 9.266 1 95.62 85 HIS A CA 1
ATOM 640 C C . HIS A 1 85 ? -1.214 22.75 10.484 1 95.62 85 HIS A C 1
ATOM 642 O O . HIS A 1 85 ? -2.271 22.219 10.852 1 95.62 85 HIS A O 1
ATOM 648 N N . ASP A 1 86 ? -0.705 23.812 11.086 1 96 86 ASP A N 1
ATOM 649 C CA . ASP A 1 86 ? -1.355 24.438 12.234 1 96 86 ASP A CA 1
ATOM 650 C C . ASP A 1 86 ? -2.715 25.016 11.852 1 96 86 ASP A C 1
ATOM 652 O O . ASP A 1 86 ? -3.691 24.859 12.586 1 96 86 ASP A O 1
ATOM 656 N N . ALA A 1 87 ? -2.715 25.656 10.688 1 95.81 87 ALA A N 1
ATOM 657 C CA . ALA A 1 87 ? -3.957 26.266 10.219 1 95.81 87 ALA A CA 1
ATOM 658 C C . ALA A 1 87 ? -5.02 25.203 9.945 1 95.81 87 ALA A C 1
ATOM 660 O O . ALA A 1 87 ? -6.188 25.375 10.289 1 95.81 87 ALA A O 1
ATOM 661 N N . VAL A 1 88 ? -4.633 24.125 9.375 1 96.19 88 VAL A N 1
ATOM 662 C CA . VAL A 1 88 ? -5.57 23.047 9.07 1 96.19 88 VAL A CA 1
ATOM 663 C C . VAL A 1 88 ? -6.059 22.406 10.367 1 96.19 88 VAL A C 1
ATOM 665 O O . VAL A 1 88 ? -7.254 22.141 10.523 1 96.19 88 VAL A O 1
ATOM 668 N N . ALA A 1 89 ? -5.18 22.188 11.32 1 97.62 89 ALA A N 1
ATOM 669 C CA . ALA A 1 89 ? -5.551 21.625 12.617 1 97.62 89 ALA A CA 1
ATOM 670 C C . ALA A 1 89 ? -6.566 22.516 13.328 1 97.62 89 ALA A C 1
ATOM 672 O O . ALA A 1 89 ? -7.523 22.016 13.93 1 97.62 89 ALA A O 1
ATOM 673 N N . ALA A 1 90 ? -6.34 23.797 13.25 1 97.06 90 ALA A N 1
ATOM 674 C CA . ALA A 1 90 ? -7.27 24.734 13.859 1 97.06 90 ALA A CA 1
ATOM 675 C C . ALA A 1 90 ? -8.648 24.641 13.211 1 97.06 90 ALA A C 1
ATOM 677 O O . ALA A 1 90 ? -9.672 24.672 13.906 1 97.06 90 ALA A O 1
ATOM 678 N N . THR A 1 91 ? -8.633 24.531 11.891 1 96.5 91 THR A N 1
ATOM 679 C CA . THR A 1 91 ? -9.883 24.406 11.156 1 96.5 91 THR A CA 1
ATOM 680 C C . THR A 1 91 ? -10.617 23.125 11.57 1 96.5 91 THR A C 1
ATOM 682 O O . THR A 1 91 ? -11.82 23.141 11.805 1 96.5 91 THR A O 1
ATOM 685 N N . TRP A 1 92 ? -9.875 21.953 11.641 1 97.19 92 TRP A N 1
ATOM 686 C CA . TRP A 1 92 ? -10.461 20.703 12.109 1 97.19 92 TRP A CA 1
ATOM 687 C C . TRP A 1 92 ? -11.086 20.875 13.484 1 97.19 92 TRP A C 1
ATOM 689 O O . TRP A 1 92 ? -12.234 20.5 13.711 1 97.19 92 TRP A O 1
ATOM 699 N N . SER A 1 93 ? -10.328 21.5 14.422 1 96.88 93 SER A N 1
ATOM 700 C CA . SER A 1 93 ? -10.781 21.688 15.797 1 96.88 93 SER A CA 1
ATOM 701 C C . SER A 1 93 ? -12.062 22.5 15.859 1 96.88 93 SER A C 1
ATOM 703 O O . SER A 1 93 ? -13 22.156 16.578 1 96.88 93 SER A O 1
ATOM 705 N N . GLN A 1 94 ? -12.062 23.547 15.109 1 96.75 94 GLN A N 1
ATOM 706 C CA . GLN A 1 94 ? -13.227 24.422 15.086 1 96.75 94 GLN A CA 1
ATOM 707 C C . GLN A 1 94 ? -14.453 23.688 14.555 1 96.75 94 GLN A C 1
ATOM 709 O O . GLN A 1 94 ? -15.539 23.781 15.141 1 96.75 94 GLN A O 1
ATOM 714 N N . ASP A 1 95 ? -14.312 22.969 13.477 1 96.69 95 ASP A N 1
ATOM 715 C CA . ASP A 1 95 ? -15.438 22.266 12.867 1 96.69 95 ASP A CA 1
ATOM 716 C C . ASP A 1 95 ? -15.914 21.125 13.758 1 96.69 95 ASP A C 1
ATOM 718 O O . ASP A 1 95 ? -17.109 20.859 13.859 1 96.69 95 ASP A O 1
ATOM 722 N N . ILE A 1 96 ? -15.039 20.391 14.383 1 97.25 96 ILE A N 1
ATOM 723 C CA . ILE A 1 96 ? -15.398 19.328 15.297 1 97.25 96 ILE A CA 1
ATOM 724 C C . ILE A 1 96 ? -16.203 19.891 16.469 1 97.25 96 ILE A C 1
ATOM 726 O O . ILE A 1 96 ? -17.266 19.359 16.812 1 97.25 96 ILE A O 1
ATOM 730 N N . ALA A 1 97 ? -15.695 21 17.047 1 96.38 97 ALA A N 1
ATOM 731 C CA . ALA A 1 97 ? -16.406 21.625 18.156 1 96.38 97 ALA A CA 1
ATOM 732 C C . ALA A 1 97 ? -17.797 22.078 17.75 1 96.38 97 ALA A C 1
ATOM 734 O O . ALA A 1 97 ? -18.766 21.875 18.484 1 96.38 97 ALA A O 1
ATOM 735 N N . ARG A 1 98 ? -17.875 22.594 16.578 1 96.62 98 ARG A N 1
ATOM 736 C CA . ARG A 1 98 ? -19.125 23.156 16.078 1 96.62 98 ARG A CA 1
ATOM 737 C C . ARG A 1 98 ? -20.156 22.062 15.805 1 96.62 98 ARG A C 1
ATOM 739 O O . ARG A 1 98 ? -21.344 22.234 16.109 1 96.62 98 ARG A O 1
ATOM 746 N N . HIS A 1 99 ? -19.719 20.906 15.305 1 96.44 99 HIS A N 1
ATOM 747 C CA . HIS A 1 99 ? -20.656 19.938 14.766 1 96.44 99 HIS A CA 1
ATOM 748 C C . HIS A 1 99 ? -20.844 18.766 15.711 1 96.44 99 HIS A C 1
ATOM 750 O O . HIS A 1 99 ? -21.828 18.031 15.625 1 96.44 99 HIS A O 1
ATOM 756 N N . LEU A 1 100 ? -19.891 18.469 16.562 1 94.75 100 LEU A N 1
ATOM 757 C CA . LEU A 1 100 ? -19.922 17.25 17.359 1 94.75 100 LEU A CA 1
ATOM 758 C C . LEU A 1 100 ? -19.734 17.562 18.844 1 94.75 100 LEU A C 1
ATOM 760 O O . LEU A 1 100 ? -20.344 16.922 19.703 1 94.75 100 LEU A O 1
ATOM 764 N N . GLY A 1 101 ? -18.828 18.547 19.141 1 93.69 101 GLY A N 1
ATOM 765 C CA . GLY A 1 101 ? -18.453 18.828 20.516 1 93.69 101 GLY A CA 1
ATOM 766 C C . GLY A 1 101 ? -17.172 18.156 20.938 1 93.69 101 GLY A C 1
ATOM 767 O O . GLY A 1 101 ? -16.203 18.109 20.156 1 93.69 101 GLY A O 1
ATOM 768 N N . ASP A 1 102 ? -17.188 17.594 22.188 1 91.5 102 ASP A N 1
ATOM 769 C CA . ASP A 1 102 ? -15.898 17.172 22.719 1 91.5 102 ASP A CA 1
ATOM 770 C C . ASP A 1 102 ? -15.797 15.656 22.781 1 91.5 102 ASP A C 1
ATOM 772 O O . ASP A 1 102 ? -14.781 15.109 23.219 1 91.5 102 ASP A O 1
ATOM 776 N N . GLU A 1 103 ? -16.859 15.047 22.281 1 96 103 GLU A N 1
ATOM 777 C CA . GLU A 1 103 ? -16.844 13.586 22.328 1 96 103 GLU A CA 1
ATOM 778 C C . GLU A 1 103 ? -17.453 12.992 21.047 1 96 103 GLU A C 1
ATOM 780 O O . GLU A 1 103 ? -18.297 13.625 20.406 1 96 103 GLU A O 1
ATOM 785 N N . GLY A 1 104 ? -17 11.797 20.766 1 97.62 104 GLY A N 1
ATOM 786 C CA . GLY A 1 104 ? -17.547 11.102 19.609 1 97.62 104 GLY A CA 1
ATOM 787 C C . GLY A 1 104 ? -16.469 10.695 18.609 1 97.62 104 GLY A C 1
ATOM 788 O O . GLY A 1 104 ? -15.281 10.805 18.891 1 97.62 104 GLY A O 1
ATOM 789 N N . ARG A 1 105 ? -16.922 10.172 17.5 1 98.25 105 ARG A N 1
ATOM 790 C CA . ARG A 1 105 ? -16.031 9.664 16.453 1 98.25 105 ARG A CA 1
ATOM 791 C C . ARG A 1 105 ? -16.062 10.562 15.219 1 98.25 105 ARG A C 1
ATOM 793 O O . ARG A 1 105 ? -17.109 10.742 14.602 1 98.25 105 ARG A O 1
ATOM 800 N N . VAL A 1 106 ? -14.906 11.117 14.906 1 98.56 106 VAL A N 1
ATOM 801 C CA . VAL A 1 106 ? -14.734 11.945 13.719 1 98.56 106 VAL A CA 1
ATOM 802 C C . VAL A 1 106 ? -13.945 11.172 12.664 1 98.56 106 VAL A C 1
ATOM 804 O O . VAL A 1 106 ? -12.969 10.492 12.984 1 98.56 106 VAL A O 1
ATOM 807 N N . VAL A 1 107 ? -14.383 11.344 11.391 1 98.38 107 VAL A N 1
ATOM 808 C CA . VAL A 1 107 ? -13.727 10.633 10.297 1 98.38 107 VAL A CA 1
ATOM 809 C C . VAL A 1 107 ? -13.258 11.617 9.242 1 98.38 107 VAL A C 1
ATOM 811 O O . VAL A 1 107 ? -13.984 12.547 8.875 1 98.38 107 VAL A O 1
ATOM 814 N N . LEU A 1 108 ? -12.07 11.477 8.859 1 97.94 108 LEU A N 1
ATOM 815 C CA . LEU A 1 108 ? -11.539 12.078 7.641 1 97.94 108 LEU A CA 1
ATOM 816 C C . LEU A 1 108 ? -11.242 11.008 6.594 1 97.94 108 LEU A C 1
ATOM 818 O O . LEU A 1 108 ? -10.641 9.977 6.906 1 97.94 108 LEU A O 1
ATOM 822 N N . LEU A 1 109 ? -11.703 11.234 5.383 1 97.31 109 LEU A N 1
ATOM 823 C CA . LEU A 1 109 ? -11.445 10.352 4.254 1 97.31 109 LEU A CA 1
ATOM 824 C C . LEU A 1 109 ? -10.203 10.797 3.484 1 97.31 109 LEU A C 1
ATOM 826 O O . LEU A 1 109 ? -10.188 11.875 2.898 1 97.31 109 LEU A O 1
ATOM 830 N N . ILE A 1 110 ? -9.203 9.93 3.494 1 97.06 110 ILE A N 1
ATOM 831 C CA . ILE A 1 110 ? -7.895 10.273 2.949 1 97.06 110 ILE A CA 1
ATOM 832 C C . ILE A 1 110 ? -7.707 9.602 1.593 1 97.06 110 ILE A C 1
ATOM 834 O O . ILE A 1 110 ? -7.863 8.383 1.471 1 97.06 110 ILE A O 1
ATOM 838 N N . TRP A 1 111 ? -7.332 10.383 0.581 1 94.25 111 TRP A N 1
ATOM 839 C CA . TRP A 1 111 ? -7.004 9.828 -0.729 1 94.25 111 TRP A CA 1
ATOM 840 C C . TRP A 1 111 ? -5.793 8.898 -0.641 1 94.25 111 TRP A C 1
ATOM 842 O O . TRP A 1 111 ? -4.746 9.289 -0.117 1 94.25 111 TRP A O 1
ATOM 852 N N . GLY A 1 112 ? -5.957 7.723 -1.199 1 96.44 112 GLY A N 1
ATOM 853 C CA . GLY A 1 112 ? -4.906 6.727 -1.064 1 96.44 112 GLY A CA 1
ATOM 854 C C . GLY A 1 112 ? -4.785 6.176 0.344 1 96.44 112 GLY A C 1
ATOM 855 O O . GLY A 1 112 ? -5.758 5.668 0.904 1 96.44 112 GLY A O 1
ATOM 856 N N . ASP A 1 113 ? -3.68 6.32 0.928 1 98.5 113 ASP A N 1
ATOM 857 C CA . ASP A 1 113 ? -3.344 5.844 2.266 1 98.5 113 ASP A CA 1
ATOM 858 C C . ASP A 1 113 ? -2.848 6.984 3.148 1 98.5 113 ASP A C 1
ATOM 860 O O . ASP A 1 113 ? -2.033 7.801 2.715 1 98.5 113 ASP A O 1
ATOM 864 N N . PRO A 1 114 ? -3.264 7.004 4.461 1 98.69 114 PRO A N 1
ATOM 865 C CA . PRO A 1 114 ? -2.895 8.109 5.348 1 98.69 114 PRO A CA 1
ATOM 866 C C . PRO A 1 114 ? -1.391 8.188 5.598 1 98.69 114 PRO A C 1
ATOM 868 O O . PRO A 1 114 ? -0.872 9.25 5.945 1 98.69 114 PRO A O 1
ATOM 871 N N . SER A 1 115 ? -0.682 7.109 5.422 1 98.69 115 SER A N 1
ATOM 872 C CA . SER A 1 115 ? 0.718 7.086 5.832 1 98.69 115 SER A CA 1
ATOM 873 C C . SER A 1 115 ? 1.629 7.609 4.727 1 98.69 115 SER A C 1
ATOM 875 O O . SER A 1 115 ? 2.799 7.914 4.973 1 98.69 115 SER A O 1
ATOM 877 N N . LEU A 1 116 ? 1.156 7.676 3.51 1 98.62 116 LEU A N 1
ATOM 878 C CA . LEU A 1 116 ? 2.045 7.867 2.369 1 98.62 116 LEU A CA 1
ATOM 879 C C . LEU A 1 116 ? 1.814 9.227 1.723 1 98.62 116 LEU A C 1
ATOM 881 O O . LEU A 1 116 ? 0.799 9.438 1.056 1 98.62 116 LEU A O 1
ATOM 885 N N . TYR A 1 117 ? 2.805 10.117 1.858 1 97.56 117 TYR A N 1
ATOM 886 C CA . TYR A 1 117 ? 2.828 11.461 1.291 1 97.56 117 TYR A CA 1
ATOM 887 C C . TYR A 1 117 ? 1.5 12.172 1.523 1 97.56 117 TYR A C 1
ATOM 889 O O . TYR A 1 117 ? 0.933 12.75 0.598 1 97.56 117 TYR A O 1
ATOM 897 N N . ASP A 1 118 ? 0.952 12.07 2.678 1 96.62 118 ASP A N 1
ATOM 898 C CA . ASP A 1 118 ? -0.233 12.742 3.209 1 96.62 118 ASP A CA 1
ATOM 899 C C . ASP A 1 118 ? 0.084 13.469 4.512 1 96.62 118 ASP A C 1
ATOM 901 O O . ASP A 1 118 ? 0.921 13.016 5.297 1 96.62 118 ASP A O 1
ATOM 905 N N . SER A 1 119 ? -0.638 14.5 4.789 1 96.19 119 SER A N 1
ATOM 906 C CA . SER A 1 119 ? -0.326 15.359 5.926 1 96.19 119 SER A CA 1
ATOM 907 C C . SER A 1 119 ? -1.206 15.039 7.125 1 96.19 119 SER A C 1
ATOM 909 O O . SER A 1 119 ? -0.949 15.508 8.234 1 96.19 119 SER A O 1
ATOM 911 N N . SER A 1 120 ? -2.225 14.195 6.941 1 97.69 120 SER A N 1
ATOM 912 C CA . SER A 1 120 ? -3.316 14.086 7.906 1 97.69 120 SER A CA 1
ATOM 913 C C . SER A 1 120 ? -2.814 13.594 9.258 1 97.69 120 SER A C 1
ATOM 915 O O . SER A 1 120 ? -3.277 14.055 10.305 1 97.69 120 SER A O 1
ATOM 917 N N . LEU A 1 121 ? -1.888 12.648 9.242 1 98.5 121 LEU A N 1
ATOM 918 C CA . LEU A 1 121 ? -1.375 12.125 10.5 1 98.5 121 LEU A CA 1
ATOM 919 C C . LEU A 1 121 ? -0.594 13.195 11.258 1 98.5 121 LEU A C 1
ATOM 921 O O . LEU A 1 121 ? -0.697 13.289 12.484 1 98.5 121 LEU A O 1
ATOM 925 N N . ARG A 1 122 ? 0.204 13.969 10.523 1 97.62 122 ARG A N 1
ATOM 926 C CA . ARG A 1 122 ? 0.948 15.062 11.148 1 97.62 122 ARG A CA 1
ATOM 927 C C . ARG A 1 122 ? 0.004 16.141 11.672 1 97.62 122 ARG A C 1
ATOM 929 O O . ARG A 1 122 ? 0.206 16.672 12.766 1 97.62 122 ARG A O 1
ATOM 936 N N . ILE A 1 123 ? -1.002 16.438 10.953 1 97.94 123 ILE A N 1
ATOM 937 C CA . ILE A 1 123 ? -1.986 17.438 11.344 1 97.94 123 ILE A CA 1
ATOM 938 C C . ILE A 1 123 ? -2.768 16.969 12.562 1 97.94 123 ILE A C 1
ATOM 940 O O . ILE A 1 123 ? -2.99 17.734 13.5 1 97.94 123 ILE A O 1
ATOM 944 N N . ALA A 1 124 ? -3.182 15.695 12.555 1 98.31 124 ALA A N 1
ATOM 945 C CA . ALA A 1 124 ? -3.943 15.102 13.648 1 98.31 124 ALA A CA 1
ATOM 946 C C . ALA A 1 124 ? -3.203 15.258 14.977 1 98.31 124 ALA A C 1
ATOM 948 O O . ALA A 1 124 ? -3.824 15.492 16.016 1 98.31 124 ALA A O 1
ATOM 949 N N . ARG A 1 125 ? -1.942 15.219 14.977 1 97.5 125 ARG A N 1
ATOM 950 C CA . ARG A 1 125 ? -1.132 15.258 16.188 1 97.5 125 ARG A CA 1
ATOM 951 C C . ARG A 1 125 ? -1.043 16.672 16.75 1 97.5 125 ARG A C 1
ATOM 953 O O . ARG A 1 125 ? -0.545 16.875 17.859 1 97.5 125 ARG A O 1
ATOM 960 N N . ARG A 1 126 ? -1.542 17.641 16.047 1 97.12 126 ARG A N 1
ATOM 961 C CA . ARG A 1 126 ? -1.514 19.047 16.469 1 97.12 126 ARG A CA 1
ATOM 962 C C . ARG A 1 126 ? -2.812 19.422 17.172 1 97.12 126 ARG A C 1
ATOM 964 O O . ARG A 1 126 ? -2.936 20.531 17.703 1 97.12 126 ARG A O 1
ATOM 971 N N . LEU A 1 127 ? -3.711 18.516 17.125 1 96.88 127 LEU A N 1
ATOM 972 C CA . LEU A 1 127 ? -4.98 18.797 17.781 1 96.88 127 LEU A CA 1
ATOM 973 C C . LEU A 1 127 ? -4.816 18.812 19.297 1 96.88 127 LEU A C 1
ATOM 975 O O . LEU A 1 127 ? -4.047 18.031 19.844 1 96.88 127 LEU A O 1
ATOM 979 N N . ASP A 1 128 ? -5.621 19.719 19.953 1 94 128 ASP A N 1
ATOM 980 C CA . ASP A 1 128 ? -5.629 19.859 21.406 1 94 128 ASP A CA 1
ATOM 981 C C . ASP A 1 128 ? -7.047 20.062 21.922 1 94 128 ASP A C 1
ATOM 983 O O . ASP A 1 128 ? -7.695 21.062 21.609 1 94 128 ASP A O 1
ATOM 987 N N . PRO A 1 129 ? -7.441 19.141 22.797 1 94.62 129 PRO A N 1
ATOM 988 C CA . PRO A 1 129 ? -6.742 17.953 23.297 1 94.62 129 PRO A CA 1
ATOM 989 C C . PRO A 1 129 ? -6.5 16.906 22.203 1 94.62 129 PRO A C 1
ATOM 991 O O . PRO A 1 129 ? -7.258 16.828 21.234 1 94.62 129 PRO A O 1
ATOM 994 N N . LEU A 1 130 ? -5.434 16.156 22.375 1 96.25 130 LEU A N 1
ATOM 995 C CA . LEU A 1 130 ? -5.098 15.117 21.422 1 96.25 130 LEU A CA 1
ATOM 996 C C . LEU A 1 130 ? -6.125 13.992 21.453 1 96.25 130 LEU A C 1
ATOM 998 O O . LEU A 1 130 ? -6.312 13.352 22.484 1 96.25 130 LEU A O 1
ATOM 1002 N N . PRO A 1 131 ? -6.746 13.734 20.375 1 97.69 131 PRO A N 1
ATOM 1003 C CA . PRO A 1 131 ? -7.703 12.633 20.328 1 97.69 131 PRO A CA 1
ATOM 1004 C C . PRO A 1 131 ? -7.031 11.266 20.188 1 97.69 131 PRO A C 1
ATOM 1006 O O . PRO A 1 131 ? -5.832 11.195 19.906 1 97.69 131 PRO A O 1
ATOM 1009 N N . ALA A 1 132 ? -7.844 10.234 20.547 1 97.94 132 ALA A N 1
ATOM 1010 C CA . ALA A 1 132 ? -7.406 8.914 20.094 1 97.94 132 ALA A CA 1
ATOM 1011 C C . ALA A 1 132 ? -7.375 8.852 18.562 1 97.94 132 ALA A C 1
ATOM 1013 O O . ALA A 1 132 ? -8.359 9.188 17.906 1 97.94 132 ALA A O 1
ATOM 1014 N N . ILE A 1 133 ? -6.25 8.477 17.969 1 98.62 133 ILE A N 1
ATOM 1015 C CA . ILE A 1 133 ? -6.105 8.445 16.516 1 98.62 133 ILE A CA 1
ATOM 1016 C C . ILE A 1 133 ? -6.148 7 16.031 1 98.62 133 ILE A C 1
ATOM 1018 O O . ILE A 1 133 ? -5.363 6.16 16.469 1 98.62 133 ILE A O 1
ATOM 1022 N N . GLU A 1 134 ? -7.043 6.699 15.18 1 98.62 134 GLU A N 1
ATOM 1023 C CA . GLU A 1 134 ? -7.156 5.41 14.5 1 98.62 134 GLU A CA 1
ATOM 1024 C C . GLU A 1 134 ? -6.926 5.559 13 1 98.62 134 GLU A C 1
ATOM 1026 O O . GLU A 1 134 ? -7.367 6.535 12.391 1 98.62 134 GLU A O 1
ATOM 1031 N N . VAL A 1 135 ? -6.211 4.625 12.477 1 98.88 135 VAL A N 1
ATOM 1032 C CA . VAL A 1 135 ? -5.898 4.684 11.047 1 98.88 135 VAL A CA 1
ATOM 1033 C C . VAL A 1 135 ? -6.391 3.416 10.359 1 98.88 135 VAL A C 1
ATOM 1035 O O . VAL A 1 135 ? -6.141 2.307 10.836 1 98.88 135 VAL A O 1
ATOM 1038 N N . VAL A 1 136 ? -7.145 3.555 9.297 1 98.81 136 VAL A N 1
ATOM 1039 C CA . VAL A 1 136 ? -7.477 2.479 8.375 1 98.81 136 VAL A CA 1
ATOM 1040 C C . VAL A 1 136 ? -6.688 2.648 7.078 1 98.81 136 VAL A C 1
ATOM 1042 O O . VAL A 1 136 ? -6.859 3.639 6.363 1 98.81 136 VAL A O 1
ATOM 1045 N N . PRO A 1 137 ? -5.824 1.701 6.77 1 98.75 137 PRO A N 1
ATOM 1046 C CA . PRO A 1 137 ? -5.02 1.854 5.555 1 98.75 137 PRO A CA 1
ATOM 1047 C C . PRO A 1 137 ? -5.855 1.772 4.277 1 98.75 137 PRO A C 1
ATOM 1049 O O . PRO A 1 137 ? -6.977 1.261 4.305 1 98.75 137 PRO A O 1
ATOM 1052 N N . GLY A 1 138 ? -5.363 2.326 3.225 1 98.69 138 GLY A N 1
ATOM 1053 C CA . GLY A 1 138 ? -6 2.277 1.917 1 98.69 138 GLY A CA 1
ATOM 1054 C C . GLY A 1 138 ? -5.039 1.925 0.798 1 98.69 138 GLY A C 1
ATOM 1055 O O . GLY A 1 138 ? -3.822 1.97 0.982 1 98.69 138 GLY A O 1
ATOM 1056 N N . ILE A 1 139 ? -5.566 1.592 -0.371 1 98.75 139 ILE A N 1
ATOM 1057 C CA . ILE A 1 139 ? -4.777 1.244 -1.549 1 98.75 139 ILE A CA 1
ATOM 1058 C C . ILE A 1 139 ? -4.055 2.484 -2.07 1 98.75 139 ILE A C 1
ATOM 1060 O O . ILE A 1 139 ? -4.688 3.504 -2.355 1 98.75 139 ILE A O 1
ATOM 1064 N N . THR A 1 140 ? -2.736 2.395 -2.166 1 98.56 140 THR A N 1
ATOM 1065 C CA . THR A 1 140 ? -1.94 3.531 -2.621 1 98.56 140 THR A CA 1
ATOM 1066 C C . THR A 1 140 ? -1.927 3.605 -4.145 1 98.56 140 THR A C 1
ATOM 1068 O O . THR A 1 140 ? -2.24 2.625 -4.824 1 98.56 140 THR A O 1
ATOM 1071 N N . SER A 1 141 ? -1.517 4.754 -4.656 1 97.94 141 SER A N 1
ATOM 1072 C CA . SER A 1 141 ? -1.38 4.906 -6.102 1 97.94 141 SER A CA 1
ATOM 1073 C C . SER A 1 141 ? -0.292 3.992 -6.652 1 97.94 141 SER A C 1
ATOM 1075 O O . SER A 1 141 ? -0.386 3.525 -7.789 1 97.94 141 SER A O 1
ATOM 1077 N N . ILE A 1 142 ? 0.737 3.68 -5.84 1 98.69 142 ILE A N 1
ATOM 1078 C CA . ILE A 1 142 ? 1.785 2.762 -6.27 1 98.69 142 ILE A CA 1
ATOM 1079 C C . ILE A 1 142 ? 1.195 1.369 -6.48 1 98.69 142 ILE A C 1
ATOM 1081 O O . ILE A 1 142 ? 1.455 0.728 -7.504 1 98.69 142 ILE A O 1
ATOM 1085 N N . GLN A 1 143 ? 0.381 0.94 -5.559 1 98.75 143 GLN A N 1
ATOM 1086 C CA . GLN A 1 143 ? -0.248 -0.372 -5.672 1 98.75 143 GLN A CA 1
ATOM 1087 C C . GLN A 1 143 ? -1.215 -0.415 -6.852 1 98.75 143 GLN A C 1
ATOM 1089 O O . GLN A 1 143 ? -1.256 -1.4 -7.594 1 98.75 143 GLN A O 1
ATOM 1094 N N . ALA A 1 144 ? -2.025 0.637 -6.969 1 98.62 144 ALA A N 1
ATOM 1095 C CA . ALA A 1 144 ? -2.959 0.717 -8.094 1 98.62 144 ALA A CA 1
ATOM 1096 C C . ALA A 1 144 ? -2.221 0.679 -9.422 1 98.62 144 ALA A C 1
ATOM 1098 O O . ALA A 1 144 ? -2.68 0.047 -10.375 1 98.62 144 ALA A O 1
ATOM 1099 N N . LEU A 1 145 ? -1.103 1.352 -9.492 1 98.88 145 LEU A N 1
ATOM 1100 C CA . LEU A 1 145 ? -0.272 1.376 -10.695 1 98.88 145 LEU A CA 1
ATOM 1101 C C . LEU A 1 145 ? 0.251 -0.019 -11.023 1 98.88 145 LEU A C 1
ATOM 1103 O O . LEU A 1 145 ? 0.134 -0.48 -12.156 1 98.88 145 LEU A O 1
ATOM 1107 N N . CYS A 1 146 ? 0.794 -0.688 -10.023 1 98.88 146 CYS A N 1
ATOM 1108 C CA . CYS A 1 146 ? 1.308 -2.039 -10.227 1 98.88 146 CYS A CA 1
ATOM 1109 C C . CYS A 1 146 ? 0.199 -2.984 -10.672 1 98.88 146 CYS A C 1
ATOM 1111 O O . CYS A 1 146 ? 0.407 -3.82 -11.555 1 98.88 146 CYS A O 1
ATOM 1113 N N . ALA A 1 147 ? -0.919 -2.854 -10.055 1 98.75 147 ALA A N 1
ATOM 1114 C CA . ALA A 1 147 ? -2.049 -3.705 -10.414 1 98.75 147 ALA A CA 1
ATOM 1115 C C . ALA A 1 147 ? -2.461 -3.479 -11.867 1 98.75 147 ALA A C 1
ATOM 1117 O O . ALA A 1 147 ? -2.666 -4.438 -12.617 1 98.75 147 ALA A O 1
ATOM 1118 N N . ALA A 1 148 ? -2.562 -2.211 -12.266 1 98.56 148 ALA A N 1
ATOM 1119 C CA . ALA A 1 148 ? -2.994 -1.856 -13.617 1 98.56 148 ALA A CA 1
ATOM 1120 C C . ALA A 1 148 ? -2.055 -2.443 -14.664 1 98.56 148 ALA A C 1
ATOM 1122 O O . ALA A 1 148 ? -2.488 -2.816 -15.758 1 98.56 148 ALA A O 1
ATOM 1123 N N . HIS A 1 149 ? -0.814 -2.578 -14.32 1 98.75 149 HIS A N 1
ATOM 1124 C CA . HIS A 1 149 ? 0.185 -3.066 -15.266 1 98.75 149 HIS A CA 1
ATOM 1125 C C . HIS A 1 149 ? 0.513 -4.535 -15.008 1 98.75 149 HIS A C 1
ATOM 1127 O O . HIS A 1 149 ? 1.347 -5.117 -15.703 1 98.75 149 HIS A O 1
ATOM 1133 N N . ALA A 1 150 ? -0.109 -5.145 -13.984 1 98.62 150 ALA A N 1
ATOM 1134 C CA . ALA A 1 150 ? 0.307 -6.469 -13.531 1 98.62 150 ALA A CA 1
ATOM 1135 C C . ALA A 1 150 ? 1.823 -6.547 -13.383 1 98.62 150 ALA A C 1
ATOM 1137 O O . ALA A 1 150 ? 2.459 -7.461 -13.922 1 98.62 150 ALA A O 1
ATOM 1138 N N . LEU A 1 151 ? 2.342 -5.613 -12.609 1 98.44 151 LEU A N 1
ATOM 1139 C CA . LEU A 1 151 ? 3.781 -5.402 -12.492 1 98.44 151 LEU A CA 1
ATOM 1140 C C . LEU A 1 151 ? 4.266 -5.727 -11.078 1 98.44 151 LEU A C 1
ATOM 1142 O O . LEU A 1 151 ? 3.777 -5.152 -10.102 1 98.44 151 LEU A O 1
ATOM 1146 N N . PRO A 1 152 ? 5.23 -6.676 -10.93 1 98.44 152 PRO A N 1
ATOM 1147 C CA . PRO A 1 152 ? 5.934 -6.707 -9.641 1 98.44 152 PRO A CA 1
ATOM 1148 C C . PRO A 1 152 ? 6.707 -5.418 -9.359 1 98.44 152 PRO A C 1
ATOM 1150 O O . PRO A 1 152 ? 7.418 -4.918 -10.234 1 98.44 152 PRO A O 1
ATOM 1153 N N . LEU A 1 153 ? 6.527 -4.906 -8.195 1 98.56 153 LEU A N 1
ATOM 1154 C CA . LEU A 1 153 ? 7.199 -3.656 -7.855 1 98.56 153 LEU A CA 1
ATOM 1155 C C . LEU A 1 153 ? 8.703 -3.869 -7.703 1 98.56 153 LEU A C 1
ATOM 1157 O O . LEU A 1 153 ? 9.492 -3.303 -8.461 1 98.56 153 LEU A O 1
ATOM 1161 N N . ASN A 1 154 ? 9.086 -4.715 -6.77 1 97.5 154 ASN A N 1
ATOM 1162 C CA . ASN A 1 154 ? 10.5 -5.02 -6.57 1 97.5 154 ASN A CA 1
ATOM 1163 C C . ASN A 1 154 ? 10.953 -6.176 -7.457 1 97.5 154 ASN A C 1
ATOM 1165 O O . ASN A 1 154 ? 10.156 -7.043 -7.809 1 97.5 154 ASN A O 1
ATOM 1169 N N . ASP A 1 155 ? 12.234 -6.211 -7.82 1 95.56 155 ASP A N 1
ATOM 1170 C CA . ASP A 1 155 ? 12.867 -7.414 -8.352 1 95.56 155 ASP A CA 1
ATOM 1171 C C . ASP A 1 155 ? 13.195 -8.398 -7.234 1 95.56 155 ASP A C 1
ATOM 1173 O O . ASP A 1 155 ? 13.023 -8.094 -6.055 1 95.56 155 ASP A O 1
ATOM 1177 N N . ILE A 1 156 ? 13.531 -9.586 -7.598 1 93.81 156 ILE A N 1
ATOM 1178 C CA . ILE A 1 156 ? 13.734 -10.672 -6.637 1 93.81 156 ILE A CA 1
ATOM 1179 C C . ILE A 1 156 ? 14.773 -10.25 -5.598 1 93.81 156 ILE A C 1
ATOM 1181 O O . ILE A 1 156 ? 15.938 -10.031 -5.934 1 93.81 156 ILE A O 1
ATOM 1185 N N . GLY A 1 157 ? 14.336 -10.07 -4.402 1 92.06 157 GLY A N 1
ATOM 1186 C CA . GLY A 1 157 ? 15.195 -9.797 -3.262 1 92.06 157 GLY A CA 1
ATOM 1187 C C . GLY A 1 157 ? 15.797 -8.406 -3.291 1 92.06 157 GLY A C 1
ATOM 1188 O O . GLY A 1 157 ? 16.625 -8.062 -2.445 1 92.06 157 GLY A O 1
ATOM 1189 N N . GLU A 1 158 ? 15.367 -7.578 -4.199 1 96.19 158 GLU A N 1
ATOM 1190 C CA . GLU A 1 158 ? 16 -6.281 -4.383 1 96.19 158 GLU A CA 1
ATOM 1191 C C . GLU A 1 158 ? 15.203 -5.168 -3.721 1 96.19 158 GLU A C 1
ATOM 1193 O O . GLU A 1 158 ? 13.984 -5.273 -3.584 1 96.19 158 GLU A O 1
ATOM 1198 N N . PRO A 1 159 ? 15.898 -4.09 -3.271 1 98 159 PRO A N 1
ATOM 1199 C CA . PRO A 1 159 ? 15.195 -2.92 -2.732 1 98 159 PRO A CA 1
ATOM 1200 C C . PRO A 1 159 ? 14.562 -2.057 -3.822 1 98 159 PRO A C 1
ATOM 1202 O O . PRO A 1 159 ? 14.844 -2.25 -5.008 1 98 159 PRO A O 1
ATOM 1205 N N . PHE A 1 160 ? 13.711 -1.173 -3.441 1 98.62 160 PHE A N 1
ATOM 1206 C CA . PHE A 1 160 ? 13.242 -0.095 -4.301 1 98.62 160 PHE A CA 1
ATOM 1207 C C . PHE A 1 160 ? 13.047 1.188 -3.504 1 98.62 160 PHE A C 1
ATOM 1209 O O . PHE A 1 160 ? 12.922 1.151 -2.279 1 98.62 160 PHE A O 1
ATOM 1216 N N . LEU A 1 161 ? 13.117 2.293 -4.199 1 98.81 161 LEU A N 1
ATOM 1217 C CA . LEU A 1 161 ? 13.008 3.609 -3.582 1 98.81 161 LEU A CA 1
ATOM 1218 C C . LEU A 1 161 ? 11.719 4.309 -4.008 1 98.81 161 LEU A C 1
ATOM 1220 O O . LEU A 1 161 ? 11.344 4.262 -5.184 1 98.81 161 LEU A O 1
ATOM 1224 N N . VAL A 1 162 ? 11.016 4.879 -3.076 1 98.88 162 VAL A N 1
ATOM 1225 C CA . VAL A 1 162 ? 9.898 5.777 -3.363 1 98.88 162 VAL A CA 1
ATOM 1226 C C . VAL A 1 162 ? 10.336 7.227 -3.16 1 98.88 162 VAL A C 1
ATOM 1228 O O . VAL A 1 162 ? 10.875 7.578 -2.105 1 98.88 162 VAL A O 1
ATOM 1231 N N . THR A 1 163 ? 10.117 8.031 -4.113 1 98.56 163 THR A N 1
ATOM 1232 C CA . THR A 1 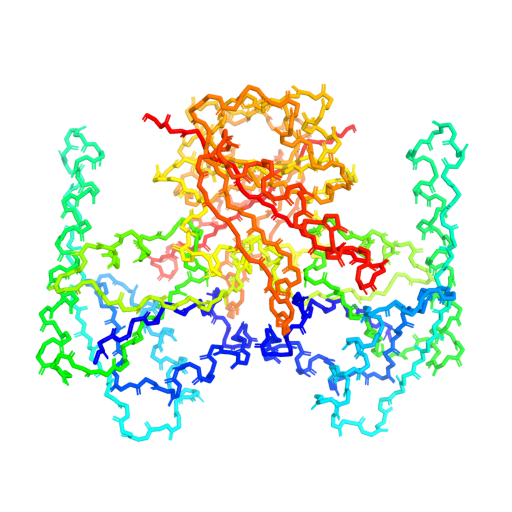163 ? 10.594 9.414 -4.055 1 98.56 163 THR A CA 1
ATOM 1233 C C . THR A 1 163 ? 9.625 10.352 -4.777 1 98.56 163 THR A C 1
ATOM 1235 O O . THR A 1 163 ? 8.516 9.945 -5.129 1 98.56 163 THR A O 1
ATOM 1238 N N . THR A 1 164 ? 9.977 11.625 -4.895 1 98.25 164 THR A N 1
ATOM 1239 C CA . THR A 1 164 ? 9.141 12.625 -5.539 1 98.25 164 THR A CA 1
ATOM 1240 C C . THR A 1 164 ? 9.781 13.125 -6.832 1 98.25 164 THR A C 1
ATOM 1242 O O . THR A 1 164 ? 10.984 12.945 -7.039 1 98.25 164 THR A O 1
ATOM 1245 N N . GLY A 1 165 ? 8.914 13.688 -7.648 1 98.25 165 GLY A N 1
ATOM 1246 C CA . GLY A 1 165 ? 9.453 14.32 -8.844 1 98.25 165 GLY A CA 1
ATOM 1247 C C . GLY A 1 165 ? 10.531 15.352 -8.547 1 98.25 165 GLY A C 1
ATOM 1248 O O . GLY A 1 165 ? 11.547 15.414 -9.242 1 98.25 165 GLY A O 1
ATOM 1249 N N . ARG A 1 166 ? 10.352 16.125 -7.512 1 96.88 166 ARG A N 1
ATOM 1250 C CA . ARG A 1 166 ? 11.305 17.172 -7.133 1 96.88 166 ARG A CA 1
ATOM 1251 C C . ARG A 1 166 ? 12.672 16.562 -6.824 1 96.88 166 ARG A C 1
ATOM 1253 O O . ARG A 1 166 ? 13.695 17.016 -7.344 1 96.88 166 ARG A O 1
ATOM 1260 N N . ARG A 1 167 ? 12.68 15.516 -6.039 1 96.94 167 ARG A N 1
ATOM 1261 C CA . ARG A 1 167 ? 13.938 14.891 -5.645 1 96.94 167 ARG A CA 1
ATOM 1262 C C . ARG A 1 167 ? 14.633 14.258 -6.848 1 96.94 167 ARG A C 1
ATOM 1264 O O . ARG A 1 167 ? 15.859 14.297 -6.961 1 96.94 167 ARG A O 1
ATOM 1271 N N . LEU A 1 168 ? 13.828 13.664 -7.672 1 98 168 LEU A N 1
ATOM 1272 C CA . LEU A 1 168 ? 14.391 13.047 -8.867 1 98 168 LEU A CA 1
ATOM 1273 C C . LEU A 1 168 ? 15.023 14.094 -9.773 1 98 168 LEU A C 1
ATOM 1275 O O . LEU A 1 168 ? 16.125 13.883 -10.305 1 98 168 LEU A O 1
ATOM 1279 N N . ARG A 1 169 ? 14.328 15.188 -9.945 1 97.31 169 ARG A N 1
ATOM 1280 C CA . ARG A 1 169 ? 14.812 16.266 -10.789 1 97.31 169 ARG A CA 1
ATOM 1281 C C . ARG A 1 169 ? 16.109 16.859 -10.227 1 97.31 169 ARG A C 1
ATOM 1283 O O . ARG A 1 169 ? 17.047 17.125 -10.977 1 97.31 169 ARG A O 1
ATOM 1290 N N . GLU A 1 170 ? 16.172 17.016 -8.93 1 96.12 170 GLU A N 1
ATOM 1291 C CA . GLU A 1 170 ? 17.297 17.688 -8.281 1 96.12 170 GLU A CA 1
ATOM 1292 C C . GLU A 1 170 ? 18.484 16.75 -8.094 1 96.12 170 GLU A C 1
ATOM 1294 O O . GLU A 1 170 ? 19.641 17.156 -8.203 1 96.12 170 GLU A O 1
ATOM 1299 N N . GLY A 1 171 ? 18.203 15.5 -7.875 1 96.25 171 GLY A N 1
ATOM 1300 C CA . GLY A 1 171 ? 19.266 14.602 -7.457 1 96.25 171 GLY A CA 1
ATOM 1301 C C . GLY A 1 171 ? 19.625 13.578 -8.516 1 96.25 171 GLY A C 1
ATOM 1302 O O . GLY A 1 171 ? 20.641 12.883 -8.398 1 96.25 171 GLY A O 1
ATOM 1303 N N . GLY A 1 172 ? 18.781 13.453 -9.539 1 97.06 172 GLY A N 1
ATOM 1304 C CA . GLY A 1 172 ? 18.984 12.391 -10.508 1 97.06 172 GLY A CA 1
ATOM 1305 C C . GLY A 1 172 ? 18.594 11.023 -9.977 1 97.06 172 GLY A C 1
ATOM 1306 O O . GLY A 1 172 ? 17.812 10.914 -9.031 1 97.06 172 GLY A O 1
ATOM 1307 N N . TRP A 1 173 ? 19.078 9.969 -10.68 1 97.06 173 TRP A N 1
ATOM 1308 C CA . TRP A 1 173 ? 18.781 8.602 -10.273 1 97.06 173 TRP A CA 1
ATOM 1309 C C . TRP A 1 173 ? 19.375 8.297 -8.898 1 97.06 173 TRP A C 1
ATOM 1311 O O . TRP A 1 173 ? 20.562 8.516 -8.672 1 97.06 173 TRP A O 1
ATOM 1321 N N . PRO A 1 174 ? 18.578 7.793 -8.031 1 96.38 174 PRO A N 1
ATOM 1322 C CA . PRO A 1 174 ? 19.109 7.523 -6.691 1 96.38 174 PRO A CA 1
ATOM 1323 C C . PRO A 1 174 ? 20.125 6.391 -6.676 1 96.38 174 PRO A C 1
ATOM 1325 O O . PRO A 1 174 ? 19.984 5.414 -7.418 1 96.38 174 PRO A O 1
ATOM 1328 N N . PRO A 1 175 ? 21.109 6.457 -5.852 1 93.88 175 PRO A N 1
ATOM 1329 C CA . PRO A 1 175 ? 22.109 5.398 -5.777 1 93.88 175 PRO A CA 1
ATOM 1330 C C . PRO A 1 175 ? 21.594 4.129 -5.109 1 93.88 175 PRO A C 1
ATOM 1332 O O . PRO A 1 175 ? 20.703 4.199 -4.25 1 93.88 175 PRO A O 1
ATOM 1335 N N . GLY A 1 176 ? 22.125 3.008 -5.484 1 92.31 176 GLY A N 1
ATOM 1336 C CA . GLY A 1 176 ? 21.953 1.755 -4.766 1 92.31 176 GLY A CA 1
ATOM 1337 C C . GLY A 1 176 ? 20.641 1.05 -5.098 1 92.31 176 GLY A C 1
ATOM 1338 O O . GLY A 1 176 ? 20.297 0.048 -4.469 1 92.31 176 GLY A O 1
ATOM 1339 N N . VAL A 1 177 ? 19.875 1.611 -5.992 1 96.62 177 VAL A N 1
ATOM 1340 C CA . VAL A 1 177 ? 18.609 0.963 -6.324 1 96.62 177 VAL A CA 1
ATOM 1341 C C . VAL A 1 177 ? 18.453 0.887 -7.84 1 96.62 177 VAL A C 1
ATOM 1343 O O . VAL A 1 177 ? 19.016 1.707 -8.57 1 96.62 177 VAL A O 1
ATOM 1346 N N . ASP A 1 178 ? 17.656 -0.062 -8.312 1 97.62 178 ASP A N 1
ATOM 1347 C CA . ASP A 1 178 ? 17.359 -0.212 -9.734 1 97.62 178 ASP A CA 1
ATOM 1348 C C . ASP A 1 178 ? 15.875 0.006 -10.016 1 97.62 178 ASP A C 1
ATOM 1350 O O . ASP A 1 178 ? 15.445 0.003 -11.172 1 97.62 178 ASP A O 1
ATOM 1354 N N . THR A 1 179 ? 15.086 0.163 -9.039 1 98.69 179 THR A N 1
ATOM 1355 C CA . THR A 1 179 ? 13.648 0.406 -9.141 1 98.69 179 THR A CA 1
ATOM 1356 C C . THR A 1 179 ? 13.25 1.627 -8.312 1 98.69 179 THR A C 1
ATOM 1358 O O . THR A 1 179 ? 13.555 1.706 -7.125 1 98.69 179 THR A O 1
ATOM 1361 N N . VAL A 1 180 ? 12.586 2.564 -9 1 98.75 180 VAL A N 1
ATOM 1362 C CA . VAL A 1 180 ? 12.188 3.805 -8.344 1 98.75 180 VAL A CA 1
ATOM 1363 C C . VAL A 1 180 ? 10.711 4.078 -8.625 1 98.75 180 VAL A C 1
ATOM 1365 O O . VAL A 1 180 ? 10.281 4.109 -9.781 1 98.75 180 VAL A O 1
ATOM 1368 N N . ALA A 1 181 ? 9.883 4.168 -7.613 1 98.88 181 ALA A N 1
ATOM 1369 C CA . ALA A 1 181 ? 8.531 4.695 -7.727 1 98.88 181 ALA A CA 1
ATOM 1370 C C . ALA A 1 181 ? 8.508 6.199 -7.477 1 98.88 181 ALA A C 1
ATOM 1372 O O . ALA A 1 181 ? 9.023 6.68 -6.469 1 98.88 181 ALA A O 1
ATOM 1373 N N . VAL A 1 182 ? 7.906 6.961 -8.391 1 98.88 182 VAL A N 1
ATOM 1374 C CA . VAL A 1 182 ? 7.941 8.422 -8.312 1 98.88 182 VAL A CA 1
ATOM 1375 C C . VAL A 1 182 ? 6.52 8.961 -8.164 1 98.88 182 VAL A C 1
ATOM 1377 O O . VAL A 1 182 ? 5.633 8.633 -8.953 1 98.88 182 VAL A O 1
ATOM 1380 N N . MET A 1 183 ? 6.379 9.742 -7.141 1 98.06 183 MET A N 1
ATOM 1381 C CA . MET A 1 183 ? 5.109 10.391 -6.832 1 98.06 183 MET A CA 1
ATOM 1382 C C . MET A 1 183 ? 5.273 11.898 -6.762 1 98.06 183 MET A C 1
ATOM 1384 O O . MET A 1 183 ? 6.395 12.414 -6.762 1 98.06 183 MET A O 1
ATOM 1388 N N . LEU A 1 184 ? 4.09 12.594 -6.734 1 96.31 184 LEU A N 1
ATOM 1389 C CA . LEU A 1 184 ? 4.07 14.039 -6.586 1 96.31 184 LEU A CA 1
ATOM 1390 C C . LEU A 1 184 ? 4.953 14.703 -7.641 1 96.31 184 LEU A C 1
ATOM 1392 O O . LEU A 1 184 ? 5.82 15.516 -7.309 1 96.31 184 LEU A O 1
ATOM 1396 N N . ASP A 1 185 ? 4.766 14.328 -8.883 1 96.75 185 ASP A N 1
ATOM 1397 C CA . ASP A 1 185 ? 5.574 14.875 -9.969 1 96.75 185 ASP A CA 1
ATOM 1398 C C . ASP A 1 185 ? 4.73 15.727 -10.906 1 96.75 185 ASP A C 1
ATOM 1400 O O . ASP A 1 185 ? 4.066 15.211 -11.805 1 96.75 185 ASP A O 1
ATOM 1404 N N . GLY A 1 186 ? 4.848 16.984 -10.766 1 92.56 186 GLY A N 1
ATOM 1405 C CA . GLY A 1 186 ? 4.062 17.906 -11.578 1 92.56 186 GLY A CA 1
ATOM 1406 C C . GLY A 1 186 ? 4.734 18.281 -12.883 1 92.56 186 GLY A C 1
ATOM 1407 O O . GLY A 1 186 ? 4.148 18.984 -13.711 1 92.56 186 GLY A O 1
ATOM 1408 N N . ALA A 1 187 ? 5.949 17.812 -13.156 1 92.62 187 ALA A N 1
ATOM 1409 C CA . ALA A 1 187 ? 6.707 18.359 -14.289 1 92.62 187 ALA A CA 1
ATOM 1410 C C . ALA A 1 187 ? 7.414 17.234 -15.047 1 92.62 187 ALA A C 1
ATOM 1412 O O . ALA A 1 187 ? 8.398 17.484 -15.75 1 92.62 187 ALA A O 1
ATOM 1413 N N . THR A 1 188 ? 6.996 15.938 -14.844 1 97.5 188 THR A N 1
ATOM 1414 C CA . THR A 1 188 ? 7.574 14.797 -15.547 1 97.5 188 THR A CA 1
ATOM 1415 C C . THR A 1 188 ? 9.086 14.742 -15.328 1 97.5 188 THR A C 1
ATOM 1417 O O . THR A 1 188 ? 9.859 14.695 -16.281 1 97.5 188 THR A O 1
ATOM 1420 N N . ALA A 1 189 ? 9.547 14.609 -14.18 1 98.5 189 ALA A N 1
ATOM 1421 C CA . ALA A 1 189 ? 10.945 14.633 -13.773 1 98.5 189 ALA A CA 1
ATOM 1422 C C . ALA A 1 189 ? 11.75 13.578 -14.516 1 98.5 189 ALA A C 1
ATOM 1424 O O . ALA A 1 189 ? 12.977 13.695 -14.656 1 98.5 189 ALA A O 1
ATOM 1425 N N . PHE A 1 190 ? 11.078 12.523 -15.062 1 98.56 190 PHE A N 1
ATOM 1426 C CA . PHE A 1 190 ? 11.797 11.461 -15.742 1 98.56 190 PHE A CA 1
ATOM 1427 C C . PHE A 1 190 ? 12.492 11.984 -17 1 98.56 190 PHE A C 1
ATOM 1429 O O . PHE A 1 190 ? 13.398 11.344 -17.531 1 98.56 190 PHE A O 1
ATOM 1436 N N . GLN A 1 191 ? 12.109 13.172 -17.469 1 98.25 191 GLN A N 1
ATOM 1437 C CA . GLN A 1 191 ? 12.719 13.773 -18.656 1 98.25 191 GLN A CA 1
ATOM 1438 C C . GLN A 1 191 ? 14.141 14.242 -18.359 1 98.25 191 GLN A C 1
ATOM 1440 O O . GLN A 1 191 ? 14.914 14.508 -19.281 1 98.25 191 GLN A O 1
ATOM 1445 N N . THR A 1 192 ? 14.492 14.453 -17.125 1 98.19 192 THR A N 1
ATOM 1446 C CA . THR A 1 192 ? 15.82 14.938 -16.75 1 98.19 192 THR A CA 1
ATOM 1447 C C . THR A 1 192 ? 16.812 13.781 -16.688 1 98.19 192 THR A C 1
ATOM 1449 O O . THR A 1 192 ? 18.016 14.008 -16.562 1 98.19 192 THR A O 1
ATOM 1452 N N . LEU A 1 193 ? 16.375 12.555 -16.781 1 98 193 LEU A N 1
ATOM 1453 C CA . LEU A 1 193 ? 17.234 11.375 -16.672 1 98 193 LEU A CA 1
ATOM 1454 C C . LEU A 1 193 ? 17.812 10.984 -18.016 1 98 193 LEU A C 1
ATOM 1456 O O . LEU A 1 193 ? 17.188 11.234 -19.062 1 98 193 LEU A O 1
ATOM 1460 N N . ASN A 1 194 ? 19.047 10.398 -18.031 1 96.94 194 ASN A N 1
ATOM 1461 C CA . ASN A 1 194 ? 19.469 9.633 -19.188 1 96.94 194 ASN A CA 1
ATOM 1462 C C . ASN A 1 194 ? 18.547 8.438 -19.438 1 96.94 194 ASN A C 1
ATOM 1464 O O . ASN A 1 194 ? 18.531 7.496 -18.641 1 96.94 194 ASN A O 1
ATOM 1468 N N . PRO A 1 195 ? 17.797 8.453 -20.453 1 96.44 195 PRO A N 1
ATOM 1469 C CA . PRO A 1 195 ? 16.75 7.453 -20.641 1 96.44 195 PRO A CA 1
ATOM 1470 C C . PRO A 1 195 ? 17.297 6.09 -21.047 1 96.44 195 PRO A C 1
ATOM 1472 O O . PRO A 1 195 ? 16.562 5.098 -21.047 1 96.44 195 PRO A O 1
ATOM 1475 N N . SER A 1 196 ? 18.531 6.02 -21.469 1 95.19 196 SER A N 1
ATOM 1476 C CA . SER A 1 196 ? 19.109 4.766 -21.953 1 95.19 196 SER A CA 1
ATOM 1477 C C . SER A 1 196 ? 19.031 3.672 -20.906 1 95.19 196 SER A C 1
ATOM 1479 O O . SER A 1 196 ? 19.453 3.871 -19.766 1 95.19 196 SER A O 1
ATOM 1481 N N . GLY A 1 197 ? 18.406 2.545 -21.266 1 96.5 197 GLY A N 1
ATOM 1482 C CA . GLY A 1 197 ? 18.359 1.391 -20.375 1 96.5 197 GLY A CA 1
ATOM 1483 C C . GLY A 1 197 ? 17.266 1.488 -19.328 1 96.5 197 GLY A C 1
ATOM 1484 O O . GLY A 1 197 ? 17.188 0.656 -18.422 1 96.5 197 GLY A O 1
ATOM 1485 N N . LEU A 1 198 ? 16.422 2.52 -19.391 1 98.19 198 LEU A N 1
ATOM 1486 C CA . LEU A 1 198 ? 15.352 2.684 -18.406 1 98.19 198 LEU A CA 1
ATOM 1487 C C . LEU A 1 198 ? 14 2.301 -19.016 1 98.19 198 LEU A C 1
ATOM 1489 O O . LEU A 1 198 ? 13.719 2.613 -20.172 1 98.19 198 LEU A O 1
ATOM 1493 N N . GLN A 1 199 ? 13.25 1.593 -18.234 1 98.69 199 GLN A N 1
ATOM 1494 C CA . GLN A 1 199 ? 11.844 1.32 -18.516 1 98.69 199 GLN A CA 1
ATOM 1495 C C . GLN A 1 199 ? 10.938 2.141 -17.594 1 98.69 199 GLN A C 1
ATOM 1497 O O . GLN A 1 199 ? 11.305 2.443 -16.469 1 98.69 199 GLN A O 1
ATOM 1502 N N . ILE A 1 200 ? 9.758 2.496 -18.156 1 98.81 200 ILE A N 1
ATOM 1503 C CA . ILE A 1 200 ? 8.812 3.27 -17.344 1 98.81 200 ILE A CA 1
ATOM 1504 C C . ILE A 1 200 ? 7.43 2.633 -17.422 1 98.81 200 ILE A C 1
ATOM 1506 O O . ILE A 1 200 ? 7.008 2.162 -18.484 1 98.81 200 ILE A O 1
ATOM 1510 N N . TRP A 1 201 ? 6.762 2.527 -16.375 1 98.94 201 TRP A N 1
ATOM 1511 C CA . TRP A 1 201 ? 5.34 2.248 -16.219 1 98.94 201 TRP A CA 1
ATOM 1512 C C . TRP A 1 201 ? 4.613 3.436 -15.594 1 98.94 201 TRP A C 1
ATOM 1514 O O . TRP A 1 201 ? 4.836 3.766 -14.43 1 98.94 201 TRP A O 1
ATOM 1524 N N . TRP A 1 202 ? 3.758 4.07 -16.344 1 98.94 202 TRP A N 1
ATOM 1525 C CA . TRP A 1 202 ? 3.061 5.289 -15.938 1 98.94 202 TRP A CA 1
ATOM 1526 C C . TRP A 1 202 ? 1.557 5.051 -15.844 1 98.94 202 TRP A C 1
ATOM 1528 O O . TRP A 1 202 ? 1.009 4.223 -16.578 1 98.94 202 TRP A O 1
ATOM 1538 N N . GLY A 1 203 ? 0.921 5.734 -14.953 1 98.75 203 GLY A N 1
ATOM 1539 C CA . GLY A 1 203 ? -0.53 5.711 -14.859 1 98.75 203 GLY A CA 1
ATOM 1540 C C . GLY A 1 203 ? -1.112 7.004 -14.32 1 98.75 203 GLY A C 1
ATOM 1541 O O . GLY A 1 203 ? -0.533 7.625 -13.422 1 98.75 203 GLY A O 1
ATOM 1542 N N . ALA A 1 204 ? -2.268 7.43 -14.852 1 98.31 204 ALA A N 1
ATOM 1543 C CA . ALA A 1 204 ? -3.043 8.578 -14.398 1 98.31 204 ALA A CA 1
ATOM 1544 C C . ALA A 1 204 ? -4.5 8.195 -14.148 1 98.31 204 ALA A C 1
ATOM 1546 O O . ALA A 1 204 ? -5.035 7.305 -14.812 1 98.31 204 ALA A O 1
ATOM 1547 N N . TYR A 1 205 ? -5.117 8.867 -13.141 1 96.31 205 TYR A N 1
ATOM 1548 C CA . TYR A 1 205 ? -6.512 8.641 -12.781 1 96.31 205 TYR A CA 1
ATOM 1549 C C . TYR A 1 205 ? -6.762 7.168 -12.477 1 96.31 205 TYR A C 1
ATOM 1551 O O . TYR A 1 205 ? -7.766 6.598 -12.906 1 96.31 205 TYR A O 1
ATOM 1559 N N . LEU A 1 206 ? -5.762 6.605 -11.82 1 97 206 LEU A N 1
ATOM 1560 C CA . LEU A 1 206 ? -5.805 5.176 -11.531 1 97 206 LEU A CA 1
ATOM 1561 C C . LEU A 1 206 ? -7.047 4.816 -10.727 1 97 206 LEU A C 1
ATOM 1563 O O . LEU A 1 206 ? -7.34 5.453 -9.711 1 97 206 LEU A O 1
ATOM 1567 N N . GLY A 1 207 ? -7.781 3.791 -11.203 1 93.06 207 GLY A N 1
ATOM 1568 C CA . GLY A 1 207 ? -9 3.355 -10.539 1 93.06 207 GLY A CA 1
ATOM 1569 C C . GLY A 1 207 ? -10.234 4.09 -11.023 1 93.06 207 GLY A C 1
ATOM 1570 O O . GLY A 1 207 ? -11.359 3.688 -10.711 1 93.06 207 GLY A O 1
ATOM 1571 N N . MET A 1 208 ? -10.055 5.125 -11.703 1 93.56 208 MET A N 1
ATOM 1572 C CA . MET A 1 208 ? -11.18 5.914 -12.195 1 93.56 208 MET A CA 1
ATOM 1573 C C . MET A 1 208 ? -11.508 5.547 -13.641 1 93.56 208 MET A C 1
ATOM 1575 O O . MET A 1 208 ? -10.719 4.879 -14.305 1 93.56 208 MET A O 1
ATOM 1579 N N . PRO A 1 209 ? -12.711 6.004 -14.102 1 92.69 209 PRO A N 1
ATOM 1580 C CA . PRO A 1 209 ? -13.109 5.668 -15.477 1 92.69 209 PRO A CA 1
ATOM 1581 C C . PRO A 1 209 ? -12.156 6.23 -16.516 1 92.69 209 PRO A C 1
ATOM 1583 O O . PRO A 1 209 ? -12 5.645 -17.594 1 92.69 209 PRO A O 1
ATOM 1586 N N . ASP A 1 210 ? -11.453 7.305 -16.234 1 95.44 210 ASP A N 1
ATOM 1587 C CA . ASP A 1 210 ? -10.586 7.98 -17.203 1 95.44 210 ASP A CA 1
ATOM 1588 C C . ASP A 1 210 ? -9.148 7.504 -17.062 1 95.44 210 ASP A C 1
ATOM 1590 O O . ASP A 1 210 ? -8.219 8.18 -17.516 1 95.44 210 ASP A O 1
ATOM 1594 N N . GLN A 1 211 ? -8.977 6.379 -16.531 1 98.06 211 GLN A N 1
ATOM 1595 C CA . GLN A 1 211 ? -7.645 5.828 -16.312 1 98.06 211 GLN A CA 1
ATOM 1596 C C . GLN A 1 211 ? -6.848 5.754 -17.609 1 98.06 211 GLN A C 1
ATOM 1598 O O . GLN A 1 211 ? -7.375 5.336 -18.641 1 98.06 211 GLN A O 1
ATOM 1603 N N . ILE A 1 212 ? -5.605 6.223 -17.531 1 98.69 212 ILE A N 1
ATOM 1604 C CA . ILE A 1 212 ? -4.637 6.109 -18.609 1 98.69 212 ILE A CA 1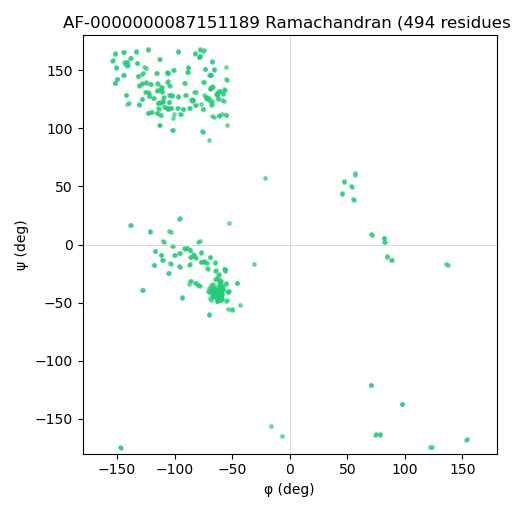
ATOM 1605 C C . ILE A 1 212 ? -3.398 5.363 -18.125 1 98.69 212 ILE A C 1
ATOM 1607 O O . ILE A 1 212 ? -2.861 5.672 -17.047 1 98.69 212 ILE A O 1
ATOM 1611 N N . ILE A 1 213 ? -2.955 4.344 -18.891 1 98.81 213 ILE A N 1
ATOM 1612 C CA . ILE A 1 213 ? -1.706 3.678 -18.531 1 98.81 213 ILE A CA 1
ATOM 1613 C C . ILE A 1 213 ? -0.818 3.561 -19.781 1 98.81 213 ILE A C 1
ATOM 1615 O O . ILE A 1 213 ? -1.314 3.375 -20.891 1 98.81 213 ILE A O 1
ATOM 1619 N N . MET A 1 214 ? 0.479 3.68 -19.562 1 98.88 214 MET A N 1
ATOM 1620 C CA . MET A 1 214 ? 1.509 3.502 -20.578 1 98.88 214 MET A CA 1
ATOM 1621 C C . MET A 1 214 ? 2.754 2.848 -19.984 1 98.88 214 MET A C 1
ATOM 1623 O O . MET A 1 214 ? 3.1 3.094 -18.828 1 98.88 214 MET A O 1
ATOM 1627 N N . ALA A 1 215 ? 3.404 2.049 -20.781 1 98.81 215 ALA A N 1
ATOM 1628 C CA . ALA A 1 215 ? 4.648 1.417 -20.344 1 98.81 215 ALA A CA 1
ATOM 1629 C C . ALA A 1 215 ? 5.57 1.15 -21.531 1 98.81 215 ALA A C 1
ATOM 1631 O O . ALA A 1 215 ? 5.105 0.929 -22.641 1 98.81 215 ALA A O 1
ATOM 1632 N N . GLY A 1 216 ? 6.816 1.125 -21.312 1 98.56 216 GLY A N 1
ATOM 1633 C CA . GLY A 1 216 ? 7.805 0.824 -22.328 1 98.56 216 GLY A CA 1
ATOM 1634 C C . GLY A 1 216 ? 9.164 1.444 -22.047 1 98.56 216 GLY A C 1
ATOM 1635 O O . GLY A 1 216 ? 9.43 1.891 -20.938 1 98.56 216 GLY A O 1
ATOM 1636 N N . ASP A 1 217 ? 10 1.412 -23.047 1 98.38 217 ASP A N 1
ATOM 1637 C CA . ASP A 1 217 ? 11.289 2.086 -22.969 1 98.38 217 ASP A CA 1
ATOM 1638 C C . ASP A 1 217 ? 11.109 3.59 -22.781 1 98.38 217 ASP A C 1
ATOM 1640 O O . ASP A 1 217 ? 10.344 4.227 -23.5 1 98.38 217 ASP A O 1
ATOM 1644 N N . LEU A 1 218 ? 11.852 4.098 -21.828 1 98.5 218 LEU A N 1
ATOM 1645 C CA . LEU A 1 218 ? 11.688 5.512 -21.516 1 98.5 218 LEU A CA 1
ATOM 1646 C C . LEU A 1 218 ? 11.945 6.375 -22.75 1 98.5 218 LEU A C 1
ATOM 1648 O O . LEU A 1 218 ? 11.258 7.379 -22.953 1 98.5 218 LEU A O 1
ATOM 1652 N N . THR A 1 219 ? 12.922 5.969 -23.609 1 97.81 219 THR A N 1
ATOM 1653 C CA . THR A 1 219 ? 13.25 6.711 -24.812 1 97.81 219 THR A CA 1
ATOM 1654 C C . THR A 1 219 ? 12.047 6.793 -25.75 1 97.81 219 THR A C 1
ATOM 1656 O O . THR A 1 219 ? 11.812 7.824 -26.375 1 97.81 219 THR A O 1
ATOM 1659 N N . GLU A 1 220 ? 11.258 5.793 -25.719 1 98.12 220 GLU A N 1
ATOM 1660 C CA . GLU A 1 220 ? 10.141 5.695 -26.656 1 98.12 220 GLU A CA 1
ATOM 1661 C C . GLU A 1 220 ? 8.859 6.266 -26.062 1 98.12 220 GLU A C 1
ATOM 1663 O O . GLU A 1 220 ? 8.172 7.059 -26.703 1 98.12 220 GLU A O 1
ATOM 1668 N N . VAL A 1 221 ? 8.586 5.926 -24.859 1 98.31 221 VAL A N 1
ATOM 1669 C CA . VAL A 1 221 ? 7.258 6.203 -24.312 1 98.31 221 VAL A CA 1
ATOM 1670 C C . VAL A 1 221 ? 7.277 7.516 -23.531 1 98.31 221 VAL A C 1
ATOM 1672 O O . VAL A 1 221 ? 6.227 8.117 -23.297 1 98.31 221 VAL A O 1
ATOM 1675 N N . GLY A 1 222 ? 8.445 7.969 -23.125 1 98.19 222 GLY A N 1
ATOM 1676 C CA . GLY A 1 222 ? 8.57 9.203 -22.375 1 98.19 222 GLY A CA 1
ATOM 1677 C C . GLY A 1 222 ? 7.848 10.375 -23.016 1 98.19 222 GLY A C 1
ATOM 1678 O O . GLY A 1 222 ? 6.957 10.969 -22.422 1 98.19 222 GLY A O 1
ATOM 1679 N N . PRO A 1 223 ? 8.188 10.656 -24.297 1 98.25 223 PRO A N 1
ATOM 1680 C CA . PRO A 1 223 ? 7.52 11.773 -24.969 1 98.25 223 PRO A CA 1
ATOM 1681 C C . PRO A 1 223 ? 6.012 11.57 -25.094 1 98.25 223 PRO A C 1
ATOM 1683 O O . PRO A 1 223 ? 5.246 12.539 -24.984 1 98.25 223 PRO A O 1
ATOM 1686 N N . ARG A 1 224 ? 5.594 10.344 -25.281 1 98.62 224 ARG A N 1
ATOM 1687 C CA . ARG A 1 224 ? 4.164 10.055 -25.359 1 98.62 224 ARG A CA 1
ATOM 1688 C C . ARG A 1 224 ? 3.471 10.328 -24.031 1 98.62 224 ARG A C 1
ATOM 1690 O O . ARG A 1 224 ? 2.359 10.859 -24.016 1 98.62 224 ARG A O 1
ATOM 1697 N N . ILE A 1 225 ? 4.109 9.953 -22.953 1 98.75 225 ILE A N 1
ATOM 1698 C CA . ILE A 1 225 ? 3.562 10.195 -21.609 1 98.75 225 ILE A CA 1
ATOM 1699 C C . ILE A 1 225 ? 3.432 11.695 -21.375 1 98.75 225 ILE A C 1
ATOM 1701 O O . ILE A 1 225 ? 2.402 12.164 -20.891 1 98.75 225 ILE A O 1
ATOM 1705 N N . THR A 1 226 ? 4.445 12.453 -21.734 1 98.44 226 THR A N 1
ATOM 1706 C CA . THR A 1 226 ? 4.434 13.898 -21.531 1 98.44 226 THR A CA 1
ATOM 1707 C C . THR A 1 226 ? 3.26 14.539 -22.266 1 98.44 226 THR A C 1
ATOM 1709 O O . THR A 1 226 ? 2.549 15.367 -21.703 1 98.44 226 THR A O 1
ATOM 1712 N N . SER A 1 227 ? 3.029 14.094 -23.453 1 98.44 227 SER A N 1
ATOM 1713 C CA . SER A 1 227 ? 1.93 14.609 -24.25 1 98.44 227 SER A CA 1
ATOM 1714 C C . SER A 1 227 ? 0.579 14.203 -23.672 1 98.44 227 SER A C 1
ATOM 1716 O O . SER A 1 227 ? -0.311 15.039 -23.516 1 98.44 227 SER A O 1
ATOM 1718 N N . ALA A 1 228 ? 0.446 12.938 -23.344 1 98.56 228 ALA A N 1
ATOM 1719 C CA . ALA A 1 228 ? -0.806 12.422 -22.781 1 98.56 228 ALA A CA 1
ATOM 1720 C C . ALA A 1 228 ? -1.154 13.117 -21.469 1 98.56 228 ALA A C 1
ATOM 1722 O O . ALA A 1 228 ? -2.322 13.414 -21.219 1 98.56 228 ALA A O 1
ATOM 1723 N N . ARG A 1 229 ? -0.147 13.312 -20.703 1 98.25 229 ARG A N 1
ATOM 1724 C CA . ARG A 1 229 ? -0.332 13.961 -19.406 1 98.25 229 ARG A CA 1
ATOM 1725 C C . ARG A 1 229 ? -0.845 15.391 -19.578 1 98.25 229 ARG A C 1
ATOM 1727 O O . ARG A 1 229 ? -1.767 15.812 -18.891 1 98.25 229 ARG A O 1
ATOM 1734 N N . ARG A 1 230 ? -0.226 16.141 -20.438 1 97.75 230 ARG A N 1
ATOM 1735 C CA . ARG A 1 230 ? -0.641 17.5 -20.719 1 97.75 230 ARG A CA 1
ATOM 1736 C C . ARG A 1 230 ? -2.084 17.547 -21.219 1 97.75 230 ARG A C 1
ATOM 1738 O O . ARG A 1 230 ? -2.881 18.359 -20.75 1 97.75 230 ARG A O 1
ATOM 1745 N N . GLU A 1 231 ? -2.396 16.719 -22.109 1 98.12 231 GLU A N 1
ATOM 1746 C CA . GLU A 1 231 ? -3.738 16.672 -22.688 1 98.12 231 GLU A CA 1
ATOM 1747 C C . GLU A 1 231 ? -4.781 16.312 -21.625 1 98.12 231 GLU A C 1
ATOM 1749 O O . GLU A 1 231 ? -5.844 16.938 -21.562 1 98.12 231 GLU A O 1
ATOM 1754 N N . ALA A 1 232 ? -4.434 15.352 -20.812 1 97.38 232 ALA A N 1
ATOM 1755 C CA . ALA A 1 232 ? -5.359 14.914 -19.781 1 97.38 232 ALA A CA 1
ATOM 1756 C C . ALA A 1 232 ? -5.586 16.016 -18.75 1 97.38 232 ALA A C 1
ATOM 1758 O O . ALA A 1 232 ? -6.719 16.266 -18.328 1 97.38 232 ALA A O 1
ATOM 1759 N N . ARG A 1 233 ? -4.543 16.656 -18.359 1 95.31 233 ARG A N 1
ATOM 1760 C CA . ARG A 1 233 ? -4.656 17.75 -17.406 1 95.31 233 ARG A CA 1
ATOM 1761 C C . ARG A 1 233 ? -5.512 18.875 -17.969 1 95.31 233 ARG A C 1
ATOM 1763 O O . ARG A 1 233 ? -6.312 19.484 -17.25 1 95.31 233 ARG A O 1
ATOM 1770 N N . GLU A 1 234 ? -5.277 19.203 -19.188 1 95.88 234 GLU A N 1
ATOM 1771 C CA . GLU A 1 234 ? -6.066 20.25 -19.828 1 95.88 234 GLU A CA 1
ATOM 1772 C C . GLU A 1 234 ? -7.539 19.859 -19.906 1 95.88 234 GLU A C 1
ATOM 1774 O O . GLU A 1 234 ? -8.414 20.688 -19.656 1 95.88 234 GLU A O 1
ATOM 1779 N N . ARG A 1 235 ? -7.801 18.672 -20.203 1 95.31 235 ARG A N 1
ATOM 1780 C CA . ARG A 1 235 ? -9.164 18.188 -20.391 1 95.31 235 ARG A CA 1
ATOM 1781 C C . ARG 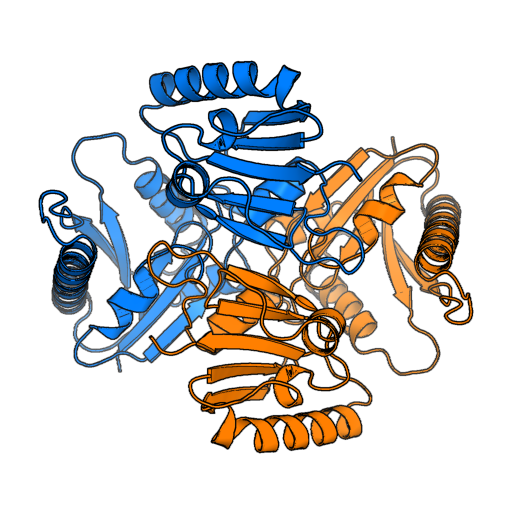A 1 235 ? -9.922 18.172 -19.062 1 95.31 235 ARG A C 1
ATOM 1783 O O . ARG A 1 235 ? -11.086 18.562 -19 1 95.31 235 ARG A O 1
ATOM 1790 N N . HIS A 1 236 ? -9.242 17.797 -18 1 92.12 236 HIS A N 1
ATOM 1791 C CA . HIS A 1 236 ? -9.922 17.562 -16.734 1 92.12 236 HIS A CA 1
ATOM 1792 C C . HIS A 1 236 ? -9.703 18.719 -15.766 1 92.12 236 HIS A C 1
ATOM 1794 O O . HIS A 1 236 ? -10.414 18.844 -14.766 1 92.12 236 HIS A O 1
ATOM 1800 N N . GLY A 1 237 ? -8.68 19.562 -16.062 1 91.19 237 GLY A N 1
ATOM 1801 C CA . GLY A 1 237 ? -8.312 20.656 -15.18 1 91.19 237 GLY A CA 1
ATOM 1802 C C . GLY A 1 237 ? -7.379 20.219 -14.062 1 91.19 237 GLY A C 1
ATOM 1803 O O . GLY A 1 237 ? -6.879 21.062 -13.312 1 91.19 237 GLY A O 1
ATOM 1804 N N . TRP A 1 238 ? -7.223 18.922 -13.945 1 90.31 238 TRP A N 1
ATOM 1805 C CA . TRP A 1 238 ? -6.316 18.359 -12.945 1 90.31 238 TRP A CA 1
ATOM 1806 C C . TRP A 1 238 ? -5.77 17.016 -13.406 1 90.31 238 TRP A C 1
ATOM 1808 O O . TRP A 1 238 ? -6.238 16.453 -14.398 1 90.31 238 TRP A O 1
ATOM 1818 N N . ILE A 1 239 ? -4.699 16.578 -12.734 1 94.12 239 ILE A N 1
ATOM 1819 C CA . ILE A 1 239 ? -4.188 15.234 -12.992 1 94.12 239 ILE A CA 1
ATOM 1820 C C . ILE A 1 239 ? -3.5 14.695 -11.742 1 94.12 239 ILE A C 1
ATOM 1822 O O . ILE A 1 239 ? -2.885 15.453 -10.992 1 94.12 239 ILE A O 1
ATOM 1826 N N . MET A 1 240 ? -3.727 13.477 -11.492 1 94.31 240 MET A N 1
ATOM 1827 C CA . MET A 1 240 ? -2.973 12.695 -10.516 1 94.31 240 MET A CA 1
ATOM 1828 C C . MET A 1 240 ? -2.352 11.461 -11.164 1 94.31 240 MET A C 1
ATOM 1830 O O . MET A 1 240 ? -3.062 10.617 -11.719 1 94.31 240 MET A O 1
ATOM 1834 N N . ASP A 1 241 ? -1.051 11.5 -11.211 1 97.56 241 ASP A N 1
ATOM 1835 C CA . ASP A 1 241 ? -0.36 10.375 -11.836 1 97.56 241 ASP A CA 1
ATOM 1836 C C . ASP A 1 241 ? 0.876 9.977 -11.031 1 97.56 241 ASP A C 1
ATOM 1838 O O . ASP A 1 241 ? 1.317 10.719 -10.148 1 97.56 241 ASP A O 1
ATOM 1842 N N . SER A 1 242 ? 1.369 8.797 -11.227 1 98.38 242 SER A N 1
ATOM 1843 C CA . SER A 1 242 ? 2.604 8.227 -10.688 1 98.38 242 SER A CA 1
ATOM 1844 C C . SER A 1 242 ? 3.268 7.301 -11.703 1 98.38 242 SER A C 1
ATOM 1846 O O . SER A 1 242 ? 2.662 6.941 -12.711 1 98.38 242 SER A O 1
ATOM 1848 N N . TYR A 1 243 ? 4.48 6.969 -11.477 1 98.94 243 TYR A N 1
ATOM 1849 C CA . TYR A 1 243 ? 5.148 6.031 -12.367 1 98.94 243 TYR A CA 1
ATOM 1850 C C . TYR A 1 243 ? 6.262 5.285 -11.648 1 98.94 243 TYR A C 1
ATOM 1852 O O . TYR A 1 243 ? 6.691 5.695 -10.57 1 98.94 243 TYR A O 1
ATOM 1860 N N . ILE A 1 244 ? 6.59 4.195 -12.195 1 98.88 244 ILE A N 1
ATOM 1861 C CA . ILE A 1 244 ? 7.707 3.369 -11.758 1 98.88 244 ILE A CA 1
ATOM 1862 C C . ILE A 1 244 ? 8.766 3.305 -12.852 1 98.88 244 ILE A C 1
ATOM 1864 O O . ILE A 1 244 ? 8.438 3.162 -14.031 1 98.88 244 ILE A O 1
ATOM 1868 N N . LEU A 1 245 ? 10 3.525 -12.461 1 98.88 245 LEU A N 1
ATOM 1869 C CA . LEU A 1 245 ? 11.148 3.369 -13.344 1 98.88 245 LEU A CA 1
ATOM 1870 C C . LEU A 1 245 ? 12 2.176 -12.93 1 98.88 245 LEU A C 1
ATOM 1872 O O . LEU A 1 245 ? 12.227 1.959 -11.734 1 98.88 245 LEU A O 1
ATOM 1876 N N . LYS A 1 246 ? 12.414 1.38 -13.883 1 98.62 246 LYS A N 1
ATOM 1877 C CA . LYS A 1 246 ? 13.336 0.276 -13.641 1 98.62 246 LYS A CA 1
ATOM 1878 C C . LYS A 1 246 ? 14.523 0.33 -14.594 1 98.62 246 LYS A C 1
ATOM 1880 O O . LYS A 1 246 ? 14.359 0.641 -15.781 1 98.62 246 LYS A O 1
ATOM 1885 N N . ARG A 1 247 ? 15.68 0.049 -14 1 96 247 ARG A N 1
ATOM 1886 C CA . ARG A 1 247 ? 16.875 -0.134 -14.828 1 96 247 ARG A CA 1
ATOM 1887 C C . ARG A 1 247 ? 16.969 -1.569 -15.328 1 96 247 ARG A C 1
ATOM 1889 O O . ARG A 1 247 ? 16.781 -2.518 -14.57 1 96 247 ARG A O 1
ATOM 1896 N N . ARG A 1 248 ? 17.062 -1.763 -16.625 1 80.44 248 ARG A N 1
ATOM 1897 C CA . ARG A 1 248 ? 17.25 -3.08 -17.219 1 80.44 248 ARG A CA 1
ATOM 1898 C C . ARG A 1 248 ? 18.641 -3.637 -16.875 1 80.44 248 ARG A C 1
ATOM 1900 O O . ARG A 1 248 ? 19.625 -2.908 -16.875 1 80.44 248 ARG A O 1
ATOM 1907 N N . SER A 1 249 ? 18.656 -4.734 -16 1 57.72 249 SER A N 1
ATOM 1908 C CA . SER A 1 249 ? 19.938 -5.395 -15.82 1 57.72 249 SER A CA 1
ATOM 1909 C C . SER A 1 249 ? 20.484 -5.902 -17.156 1 57.72 249 SER A C 1
ATOM 1911 O O . SER A 1 249 ? 19.719 -6.191 -18.078 1 57.72 249 SER A O 1
ATOM 1913 N N . MET B 1 1 ? -11.367 -18.453 -22.797 1 89.62 1 MET B N 1
ATOM 1914 C CA . MET B 1 1 ? -10.094 -17.844 -22.422 1 89.62 1 MET B CA 1
ATOM 1915 C C . MET B 1 1 ? -9.906 -17.891 -20.906 1 89.62 1 MET B C 1
ATOM 1917 O O . MET B 1 1 ? -10.867 -17.734 -20.156 1 89.62 1 MET B O 1
ATOM 1921 N N . LEU B 1 2 ? -8.734 -18.266 -20.562 1 96.25 2 LEU B N 1
ATOM 1922 C CA . LEU B 1 2 ? -8.414 -18.375 -19.156 1 96.25 2 LEU B CA 1
ATOM 1923 C C . LEU B 1 2 ? -8 -17.031 -18.562 1 96.25 2 LEU B C 1
ATOM 1925 O O . LEU B 1 2 ? -7.188 -16.328 -19.156 1 96.25 2 LEU B O 1
ATOM 1929 N N . THR B 1 3 ? -8.711 -16.625 -17.5 1 98.25 3 THR B N 1
ATOM 1930 C CA . THR B 1 3 ? -8.328 -15.445 -16.734 1 98.25 3 THR B CA 1
ATOM 1931 C C . THR B 1 3 ? -7.789 -15.836 -15.367 1 98.25 3 THR B C 1
ATOM 1933 O O . THR B 1 3 ? -8.414 -16.625 -14.656 1 98.25 3 THR B O 1
ATOM 1936 N N . LEU B 1 4 ? -6.605 -15.352 -15.055 1 98.56 4 LEU B N 1
ATOM 1937 C CA . LEU B 1 4 ? -6.008 -15.547 -13.734 1 98.56 4 LEU B CA 1
ATOM 1938 C C . LEU B 1 4 ? -6.051 -14.258 -12.922 1 98.56 4 LEU B C 1
ATOM 1940 O O . LEU B 1 4 ? -5.445 -13.258 -13.312 1 98.56 4 LEU B O 1
ATOM 1944 N N . SER B 1 5 ? -6.766 -14.305 -11.805 1 98.75 5 SER B N 1
ATOM 1945 C CA . SER B 1 5 ? -6.84 -13.172 -10.898 1 98.75 5 SER B CA 1
ATOM 1946 C C . SER B 1 5 ? -5.969 -13.383 -9.664 1 98.75 5 SER B C 1
ATOM 1948 O O . SER B 1 5 ? -6.152 -14.359 -8.93 1 98.75 5 SER B O 1
ATOM 1950 N N . LEU B 1 6 ? -5.008 -12.531 -9.539 1 98.88 6 LEU B N 1
ATOM 1951 C CA . LEU B 1 6 ? -4.199 -12.477 -8.328 1 98.88 6 LEU B CA 1
ATOM 1952 C C . LEU B 1 6 ? -4.73 -11.422 -7.363 1 98.88 6 LEU B C 1
ATOM 1954 O O . LEU B 1 6 ? -4.656 -10.219 -7.645 1 98.88 6 LEU B O 1
ATOM 1958 N N . ILE B 1 7 ? -5.242 -11.898 -6.246 1 98.75 7 ILE B N 1
ATOM 1959 C CA . ILE B 1 7 ? -6.004 -11.023 -5.359 1 98.75 7 ILE B CA 1
ATOM 1960 C C . ILE B 1 7 ? -5.258 -10.844 -4.039 1 98.75 7 ILE B C 1
ATOM 1962 O O . ILE B 1 7 ? -5.047 -11.812 -3.305 1 98.75 7 ILE B O 1
ATOM 1966 N N . GLY B 1 8 ? -4.855 -9.562 -3.752 1 98.5 8 GLY B N 1
ATOM 1967 C CA . GLY B 1 8 ? -4.32 -9.266 -2.432 1 98.5 8 GLY B CA 1
ATOM 1968 C C . GLY B 1 8 ? -5.367 -9.352 -1.335 1 98.5 8 GLY B C 1
ATOM 1969 O O . GLY B 1 8 ? -6.441 -8.758 -1.446 1 98.5 8 GLY B O 1
ATOM 1970 N N . ILE B 1 9 ? -4.992 -10 -0.244 1 97.38 9 ILE B N 1
ATOM 1971 C CA . ILE B 1 9 ? -6.012 -10.25 0.771 1 97.38 9 ILE B CA 1
ATOM 1972 C C . ILE B 1 9 ? -5.586 -9.617 2.094 1 97.38 9 ILE B C 1
ATOM 1974 O O . ILE B 1 9 ? -6.172 -9.906 3.143 1 97.38 9 ILE B O 1
ATOM 1978 N N . GLY B 1 10 ? -4.547 -8.789 2.1 1 96.19 10 GLY B N 1
ATOM 1979 C CA . GLY B 1 10 ? -4.09 -8.133 3.316 1 96.19 10 GLY B CA 1
ATOM 1980 C C . GLY B 1 10 ? -3.277 -9.047 4.215 1 96.19 10 GLY B C 1
ATOM 1981 O O . GLY B 1 10 ? -2.771 -10.078 3.766 1 96.19 10 GLY B O 1
ATOM 1982 N N . CYS B 1 11 ? -3.107 -8.641 5.504 1 92.75 11 CYS B N 1
ATOM 1983 C CA . CYS B 1 11 ? -2.109 -9.25 6.375 1 92.75 11 CYS B CA 1
ATOM 1984 C C . CYS B 1 11 ? -2.762 -10.211 7.363 1 92.75 11 CYS B C 1
ATOM 1986 O O . CYS B 1 11 ? -2.119 -10.664 8.312 1 92.75 11 CYS B O 1
ATOM 1988 N N . GLY B 1 12 ? -4.051 -10.516 7.156 1 86.75 12 GLY B N 1
ATOM 1989 C CA . GLY B 1 12 ? -4.578 -11.516 8.07 1 86.75 12 GLY B CA 1
ATOM 1990 C C . GLY B 1 12 ? -5.969 -11.18 8.586 1 86.75 12 GLY B C 1
ATOM 1991 O O . GLY B 1 12 ? -6.656 -12.039 9.141 1 86.75 12 GLY B O 1
ATOM 1992 N N . ASP B 1 13 ? -6.34 -10 8.469 1 91 13 ASP B N 1
ATOM 1993 C CA . ASP B 1 13 ? -7.664 -9.547 8.883 1 91 13 ASP B CA 1
ATOM 1994 C C . ASP B 1 13 ? -8.625 -9.5 7.695 1 91 13 ASP B C 1
ATOM 1996 O O . ASP B 1 13 ? -8.43 -8.719 6.766 1 91 13 ASP B O 1
ATOM 2000 N N . PRO B 1 14 ? -9.688 -10.305 7.758 1 93.5 14 PRO B N 1
ATOM 2001 C CA . PRO B 1 14 ? -10.656 -10.242 6.66 1 93.5 14 PRO B CA 1
ATOM 2002 C C . PRO B 1 14 ? -11.211 -8.836 6.441 1 93.5 14 PRO B C 1
ATOM 2004 O O . PRO B 1 14 ? -11.68 -8.516 5.344 1 93.5 14 PRO B O 1
ATOM 2007 N N . GLN B 1 15 ? -11.141 -8.016 7.438 1 96 15 GLN B N 1
ATOM 2008 C CA . GLN B 1 15 ? -11.625 -6.648 7.305 1 96 15 GLN B CA 1
ATOM 2009 C C . GLN B 1 15 ? -10.719 -5.836 6.379 1 96 15 GLN B C 1
ATOM 2011 O O . GLN B 1 15 ? -11.094 -4.746 5.938 1 96 15 GLN B O 1
ATOM 2016 N N . GLN B 1 16 ? -9.586 -6.383 6.043 1 97.31 16 GLN B N 1
ATOM 2017 C CA . GLN B 1 16 ? -8.648 -5.684 5.168 1 97.31 16 GLN B CA 1
ATOM 2018 C C . GLN B 1 16 ? -8.969 -5.953 3.697 1 97.31 16 GLN B C 1
ATOM 2020 O O . GLN B 1 16 ? -8.383 -5.332 2.809 1 97.31 16 GLN B O 1
ATOM 2025 N N . LEU B 1 17 ? -9.938 -6.816 3.404 1 98.19 17 LEU B N 1
ATOM 2026 C CA . LEU B 1 17 ? -10.328 -7.074 2.023 1 98.19 17 LEU B CA 1
ATOM 2027 C C . LEU B 1 17 ? -10.977 -5.84 1.402 1 98.19 17 LEU B C 1
ATOM 2029 O O . LEU B 1 17 ? -11.773 -5.16 2.053 1 98.19 17 LEU B O 1
ATOM 2033 N N . THR B 1 18 ? -10.594 -5.555 0.194 1 98.62 18 THR B N 1
ATOM 2034 C CA . THR B 1 18 ? -11.305 -4.527 -0.562 1 98.62 18 THR B CA 1
ATOM 2035 C C . THR B 1 18 ? -12.617 -5.074 -1.118 1 98.62 18 THR B C 1
ATOM 2037 O O . THR B 1 18 ? -12.797 -6.289 -1.222 1 98.62 18 THR B O 1
ATOM 2040 N N . ARG B 1 19 ? -13.477 -4.203 -1.492 1 98.06 19 ARG B N 1
ATOM 2041 C CA . ARG B 1 19 ? -14.688 -4.617 -2.195 1 98.06 19 ARG B CA 1
ATOM 2042 C C . ARG B 1 19 ? -14.344 -5.328 -3.5 1 98.06 19 ARG B C 1
ATOM 2044 O O . ARG B 1 19 ? -14.969 -6.336 -3.844 1 98.06 19 ARG B O 1
ATOM 2051 N N . ALA B 1 20 ? -13.352 -4.805 -4.156 1 98.44 20 ALA B N 1
ATOM 2052 C CA . ALA B 1 20 ? -12.93 -5.41 -5.418 1 98.44 20 ALA B CA 1
ATOM 2053 C C . ALA B 1 20 ? -12.469 -6.848 -5.207 1 98.44 20 ALA B C 1
ATOM 2055 O O . ALA B 1 20 ? -12.711 -7.715 -6.051 1 98.44 20 ALA B O 1
ATOM 2056 N N . ALA B 1 21 ? -11.766 -7.078 -4.098 1 98.56 21 ALA B N 1
ATOM 2057 C CA . ALA B 1 21 ? -11.32 -8.43 -3.781 1 98.56 21 ALA B CA 1
ATOM 2058 C C . ALA B 1 21 ? -12.5 -9.375 -3.609 1 98.56 21 ALA B C 1
ATOM 2060 O O . ALA B 1 21 ? -12.508 -10.484 -4.156 1 98.56 21 ALA B O 1
ATOM 2061 N N . ILE B 1 22 ? -13.484 -8.922 -2.904 1 98.06 22 ILE B N 1
ATOM 2062 C CA . ILE B 1 22 ? -14.656 -9.734 -2.633 1 98.06 22 ILE B CA 1
ATOM 2063 C C . ILE B 1 22 ? -15.391 -10.039 -3.939 1 98.06 22 ILE B C 1
ATOM 2065 O O . ILE B 1 22 ? -15.781 -11.18 -4.191 1 98.06 22 ILE B O 1
ATOM 2069 N N . VAL B 1 23 ? -15.555 -9.047 -4.77 1 97.94 23 VAL B N 1
ATOM 2070 C CA . VAL B 1 23 ? -16.203 -9.219 -6.066 1 97.94 23 VAL B CA 1
ATOM 2071 C C . VAL B 1 23 ? -15.43 -10.234 -6.902 1 97.94 23 VAL B C 1
ATOM 2073 O O . VAL B 1 23 ? -16.016 -11.148 -7.48 1 97.94 23 VAL B O 1
ATOM 2076 N N . ALA B 1 24 ? -14.133 -10.109 -6.93 1 98.12 24 ALA B N 1
ATOM 2077 C CA . ALA B 1 24 ? -13.289 -10.984 -7.738 1 98.12 24 ALA B CA 1
ATOM 2078 C C . ALA B 1 24 ? -13.344 -12.422 -7.227 1 98.12 24 ALA B C 1
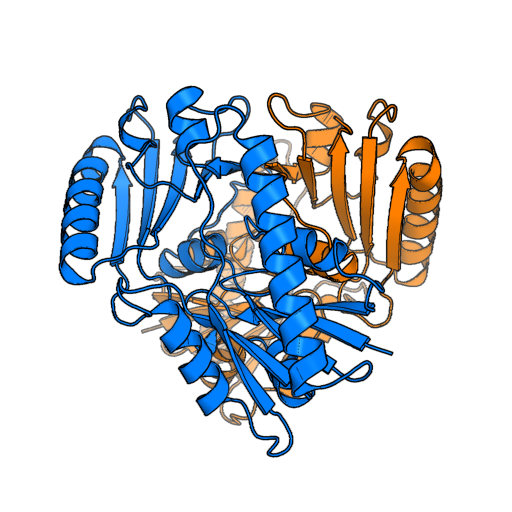ATOM 2080 O O . ALA B 1 24 ? -13.375 -13.367 -8.016 1 98.12 24 ALA B O 1
ATOM 2081 N N . ILE B 1 25 ? -13.32 -12.562 -5.918 1 97.88 25 ILE B N 1
ATOM 2082 C CA . ILE B 1 25 ? -13.406 -13.891 -5.316 1 97.88 25 ILE B CA 1
ATOM 2083 C C . ILE B 1 25 ? -14.711 -14.562 -5.734 1 97.88 25 ILE B C 1
ATOM 2085 O O . ILE B 1 25 ? -14.727 -15.734 -6.113 1 97.88 25 ILE B O 1
ATOM 2089 N N . ASN B 1 26 ? -15.789 -13.844 -5.797 1 98.06 26 ASN B N 1
ATOM 2090 C CA . ASN B 1 26 ? -17.109 -14.398 -6.086 1 98.06 26 ASN B CA 1
ATOM 2091 C C . ASN B 1 26 ? -17.312 -14.602 -7.586 1 98.06 26 ASN B C 1
ATOM 2093 O O . ASN B 1 26 ? -18.266 -15.258 -8 1 98.06 26 ASN B O 1
ATOM 2097 N N . ALA B 1 27 ? -16.422 -14.055 -8.367 1 97.62 27 ALA B N 1
ATOM 2098 C CA . ALA B 1 27 ? -16.484 -14.258 -9.812 1 97.62 27 ALA B CA 1
ATOM 2099 C C . ALA B 1 27 ? -15.664 -15.469 -10.234 1 97.62 27 ALA B C 1
ATOM 2101 O O . ALA B 1 27 ? -15.656 -15.852 -11.406 1 97.62 27 ALA B O 1
ATOM 2102 N N . ALA B 1 28 ? -14.984 -16.094 -9.328 1 97.88 28 ALA B N 1
ATOM 2103 C CA . ALA B 1 28 ? -14.055 -17.172 -9.625 1 97.88 28 ALA B CA 1
ATOM 2104 C C . ALA B 1 28 ? -14.797 -18.453 -9.977 1 97.88 28 ALA B C 1
ATOM 2106 O O . ALA B 1 28 ? -15.812 -18.781 -9.344 1 97.88 28 ALA B O 1
ATOM 2107 N N . ASP B 1 29 ? -14.312 -19.172 -10.961 1 98.25 29 ASP B N 1
ATOM 2108 C CA . ASP B 1 29 ? -14.727 -20.547 -11.195 1 98.25 29 ASP B CA 1
ATOM 2109 C C . ASP B 1 29 ? -13.898 -21.516 -10.359 1 98.25 29 ASP B C 1
ATOM 2111 O O . ASP B 1 29 ? -14.391 -22.578 -9.961 1 98.25 29 ASP B O 1
ATOM 2115 N N . LEU B 1 30 ? -12.688 -21.156 -10.133 1 98.38 30 LEU B N 1
ATOM 2116 C CA . LEU B 1 30 ? -11.742 -21.984 -9.383 1 98.38 30 LEU B CA 1
ATOM 2117 C C . LEU B 1 30 ? -10.852 -21.125 -8.492 1 98.38 30 LEU B C 1
ATOM 2119 O O . LEU B 1 30 ? -10.289 -20.125 -8.953 1 98.38 30 LEU B O 1
ATOM 2123 N N . ILE B 1 31 ? -10.75 -21.453 -7.219 1 98 31 ILE B N 1
ATOM 2124 C CA . ILE B 1 31 ? -9.789 -20.859 -6.297 1 98 31 ILE B CA 1
ATOM 2125 C C . ILE B 1 31 ? -8.719 -21.891 -5.934 1 98 31 ILE B C 1
ATOM 2127 O O . ILE B 1 31 ? -9.039 -23 -5.473 1 98 31 ILE B O 1
ATOM 2131 N N . LEU B 1 32 ? -7.453 -21.562 -6.195 1 96.75 32 LEU B N 1
ATOM 2132 C CA . LEU B 1 32 ? -6.324 -22.406 -5.828 1 96.75 32 LEU B CA 1
ATOM 2133 C C . LEU B 1 32 ? -5.707 -21.953 -4.508 1 96.75 32 LEU B C 1
ATOM 2135 O O . LEU B 1 32 ? -5.359 -20.781 -4.352 1 96.75 32 LEU B O 1
ATOM 2139 N N . ILE B 1 33 ? -5.551 -22.844 -3.566 1 94.75 33 ILE B N 1
ATOM 2140 C CA . ILE B 1 33 ? -4.973 -22.562 -2.26 1 94.75 33 ILE B CA 1
ATOM 2141 C C . ILE B 1 33 ? -3.73 -23.422 -2.041 1 94.75 33 ILE B C 1
ATOM 2143 O O . ILE B 1 33 ? -3.814 -24.641 -2.008 1 94.75 33 ILE B O 1
ATOM 2147 N N . PRO B 1 34 ? -2.592 -22.766 -1.961 1 91.94 34 PRO B N 1
ATOM 2148 C CA . PRO B 1 34 ? -1.394 -23.547 -1.659 1 91.94 34 PRO B CA 1
ATOM 2149 C C . PRO B 1 34 ? -1.382 -24.078 -0.228 1 91.94 34 PRO B C 1
ATOM 2151 O O . PRO B 1 34 ? -1.744 -23.359 0.705 1 91.94 34 PRO B O 1
ATOM 2154 N N . ARG B 1 35 ? -1.05 -25.359 -0.087 1 85.06 35 ARG B N 1
ATOM 2155 C CA . ARG B 1 35 ? -0.827 -25.984 1.213 1 85.06 35 ARG B CA 1
ATOM 2156 C C . ARG B 1 35 ? 0.662 -26.094 1.521 1 85.06 35 ARG B C 1
ATOM 2158 O O . ARG B 1 35 ? 1.472 -26.344 0.624 1 85.06 35 ARG B O 1
ATOM 2165 N N . LYS B 1 36 ? 1.058 -25.297 2.551 1 64.31 36 LYS B N 1
ATOM 2166 C CA . LYS B 1 36 ? 2.457 -25.5 2.91 1 64.31 36 LYS B CA 1
ATOM 2167 C C . LYS B 1 36 ? 2.631 -26.781 3.73 1 64.31 36 LYS B C 1
ATOM 2169 O O . LYS B 1 36 ? 1.749 -27.156 4.508 1 64.31 36 LYS B O 1
ATOM 2174 N N . GLY B 1 37 ? 3.41 -27.844 3.404 1 55.25 37 GLY B N 1
ATOM 2175 C CA . GLY B 1 37 ? 3.73 -29.094 4.062 1 55.25 37 GLY B CA 1
ATOM 2176 C C . GLY B 1 37 ? 3.191 -29.188 5.48 1 55.25 37 GLY B C 1
ATOM 2177 O O . GLY B 1 37 ? 2.254 -28.469 5.836 1 55.25 37 GLY B O 1
ATOM 2178 N N . SER B 1 38 ? 3.729 -30.25 6.363 1 47.38 38 SER B N 1
ATOM 2179 C CA . SER B 1 38 ? 3.344 -30.625 7.719 1 47.38 38 SER B CA 1
ATOM 2180 C C . SER B 1 38 ? 3.131 -29.406 8.594 1 47.38 38 SER B C 1
ATOM 2182 O O . SER B 1 38 ? 2.594 -29.5 9.703 1 47.38 38 SER B O 1
ATOM 2184 N N . ALA B 1 39 ? 4.043 -28.562 8.625 1 43.88 39 ALA B N 1
ATOM 2185 C CA . ALA B 1 39 ? 3.883 -27.516 9.641 1 43.88 39 ALA B CA 1
ATOM 2186 C C . ALA B 1 39 ? 2.582 -26.75 9.43 1 43.88 39 ALA B C 1
ATOM 2188 O O . ALA B 1 39 ? 2.197 -26.469 8.297 1 43.88 39 ALA B O 1
ATOM 2189 N N . LYS B 1 40 ? 1.521 -26.844 10.344 1 49.16 40 LYS B N 1
ATOM 2190 C CA . LYS B 1 40 ? 0.256 -26.156 10.586 1 49.16 40 LYS B CA 1
ATOM 2191 C C . LYS B 1 40 ? 0.264 -24.766 9.961 1 49.16 40 LYS B C 1
ATOM 2193 O O . LYS B 1 40 ? 0.771 -23.812 10.555 1 49.16 40 LYS B O 1
ATOM 2198 N N . SER B 1 41 ? 0.482 -24.516 8.648 1 57.38 41 SER B N 1
ATOM 2199 C CA . SER B 1 41 ? 0.827 -23.203 8.109 1 57.38 41 SER B CA 1
ATOM 2200 C C . SER B 1 41 ? -0.36 -22.25 8.18 1 57.38 41 SER B C 1
ATOM 2202 O O . SER B 1 41 ? -1.416 -22.516 7.605 1 57.38 41 SER B O 1
ATOM 2204 N N . ASP B 1 42 ? -0.592 -21.469 9.219 1 63.28 42 ASP B N 1
ATOM 2205 C CA . ASP B 1 42 ? -1.531 -20.406 9.562 1 63.28 42 ASP B CA 1
ATOM 2206 C C . ASP B 1 42 ? -1.941 -19.609 8.328 1 63.28 42 ASP B C 1
ATOM 2208 O O . ASP B 1 42 ? -3.113 -19.25 8.172 1 63.28 42 ASP B O 1
ATOM 2212 N N . LEU B 1 43 ? -1.205 -19.734 7.305 1 75.88 43 LEU B N 1
ATOM 2213 C CA . LEU B 1 43 ? -1.501 -18.875 6.156 1 75.88 43 LEU B CA 1
ATOM 2214 C C . LEU B 1 43 ? -2.543 -19.531 5.254 1 75.88 43 LEU B C 1
ATOM 2216 O O . LEU B 1 43 ? -3.432 -18.844 4.734 1 75.88 43 LEU B O 1
ATOM 2220 N N . ALA B 1 44 ? -2.461 -20.859 5.195 1 79.31 44 ALA B N 1
ATOM 2221 C CA . ALA B 1 44 ? -3.502 -21.562 4.453 1 79.31 44 ALA B CA 1
ATOM 2222 C C . ALA B 1 44 ? -4.844 -21.469 5.176 1 79.31 44 ALA B C 1
ATOM 2224 O O . ALA B 1 44 ? -5.891 -21.328 4.539 1 79.31 44 ALA B O 1
ATOM 2225 N N . ASP B 1 45 ? -4.773 -21.484 6.426 1 84.25 45 ASP B N 1
ATOM 2226 C CA . ASP B 1 45 ? -5.988 -21.375 7.23 1 84.25 45 ASP B CA 1
ATOM 2227 C C . ASP B 1 45 ? -6.656 -20.016 7.047 1 84.25 45 ASP B C 1
ATOM 2229 O O . ASP B 1 45 ? -7.883 -19.922 7 1 84.25 45 ASP B O 1
ATOM 2233 N N . LEU B 1 46 ? -5.848 -19.094 6.93 1 85.38 46 LEU B N 1
ATOM 2234 C CA . LEU B 1 46 ? -6.391 -17.75 6.715 1 85.38 46 LEU B CA 1
ATOM 2235 C C . LEU B 1 46 ? -7.117 -17.656 5.379 1 85.38 46 LEU B C 1
ATOM 2237 O O . LEU B 1 46 ? -8.195 -17.078 5.289 1 85.38 46 LEU B O 1
ATOM 2241 N N . ARG B 1 47 ? -6.559 -18.219 4.285 1 91.81 47 ARG B N 1
ATOM 2242 C CA . ARG B 1 47 ? -7.199 -18.219 2.973 1 91.81 47 ARG B CA 1
ATOM 2243 C C . ARG B 1 47 ? -8.531 -18.953 3.012 1 91.81 47 ARG B C 1
ATOM 2245 O O . ARG B 1 47 ? -9.516 -18.5 2.426 1 91.81 47 ARG B O 1
ATOM 2252 N N . ARG B 1 48 ? -8.531 -20.016 3.75 1 90.69 48 ARG B N 1
ATOM 2253 C CA . ARG B 1 48 ? -9.781 -20.766 3.895 1 90.69 48 ARG B CA 1
ATOM 2254 C C . ARG B 1 48 ? -10.828 -19.938 4.641 1 90.69 48 ARG B C 1
ATOM 2256 O O . ARG B 1 48 ? -12 -19.938 4.262 1 90.69 48 ARG B O 1
ATOM 2263 N N . THR B 1 49 ? -10.352 -19.297 5.664 1 89.38 49 THR B N 1
ATOM 2264 C CA . THR B 1 49 ? -11.25 -18.453 6.449 1 89.38 49 THR B CA 1
ATOM 2265 C C . THR B 1 49 ? -11.836 -17.344 5.586 1 89.38 49 THR B C 1
ATOM 2267 O O . THR B 1 49 ? -13.047 -17.094 5.637 1 89.38 49 THR B O 1
ATOM 2270 N N . ILE B 1 50 ? -11.031 -16.75 4.809 1 92.56 50 ILE B N 1
ATOM 2271 C CA . ILE B 1 50 ? -11.477 -15.672 3.93 1 92.56 50 ILE B CA 1
ATOM 2272 C C . ILE B 1 50 ? -12.508 -16.219 2.939 1 92.56 50 ILE B C 1
ATOM 2274 O O . ILE B 1 50 ? -13.57 -15.617 2.746 1 92.56 50 ILE B O 1
ATOM 2278 N N . CYS B 1 51 ? -12.227 -17.359 2.332 1 93.25 51 CYS B N 1
ATOM 2279 C CA . CYS B 1 51 ? -13.156 -17.969 1.384 1 93.25 51 CYS B CA 1
ATOM 2280 C C . CYS B 1 51 ? -14.492 -18.266 2.053 1 93.25 51 CYS B C 1
ATOM 2282 O O . CYS B 1 51 ? -15.547 -17.969 1.504 1 93.25 51 CYS B O 1
ATOM 2284 N N . THR B 1 52 ? -14.406 -18.828 3.23 1 91.38 52 THR B N 1
ATOM 2285 C CA . THR B 1 52 ? -15.617 -19.172 3.965 1 91.38 52 THR B CA 1
ATOM 2286 C C . THR B 1 52 ? -16.453 -17.922 4.25 1 91.38 52 THR B C 1
ATOM 2288 O O . THR B 1 52 ? -17.672 -17.953 4.164 1 91.38 52 THR B O 1
ATOM 2291 N N . GLU B 1 53 ? -15.797 -16.906 4.469 1 92 53 GLU B N 1
ATOM 2292 C CA . GLU B 1 53 ? -16.469 -15.68 4.887 1 92 53 GLU B CA 1
ATOM 2293 C C . GLU B 1 53 ? -17.094 -14.953 3.691 1 92 53 GLU B C 1
ATOM 2295 O O . GLU B 1 53 ? -18.156 -14.352 3.807 1 92 53 GLU B O 1
ATOM 2300 N N . VAL B 1 54 ? -16.422 -15.039 2.559 1 94.75 54 VAL B N 1
ATOM 2301 C CA . VAL B 1 54 ? -16.844 -14.062 1.565 1 94.75 54 VAL B CA 1
ATOM 2302 C C . VAL B 1 54 ? -17.391 -14.773 0.33 1 94.75 54 VAL B C 1
ATOM 2304 O O . VAL B 1 54 ? -18.031 -14.148 -0.52 1 94.75 54 VAL B O 1
ATOM 2307 N N . LEU B 1 55 ? -17.078 -16.016 0.194 1 93.88 55 LEU B N 1
ATOM 2308 C CA . LEU B 1 55 ? -17.547 -16.719 -0.994 1 93.88 55 LEU B CA 1
ATOM 2309 C C . LEU B 1 55 ? -19.031 -17.047 -0.9 1 93.88 55 LEU B C 1
ATOM 2311 O O . LEU B 1 55 ? -19.453 -17.766 -0.003 1 93.88 55 LEU B O 1
ATOM 2315 N N . GLY B 1 56 ? -19.797 -16.484 -1.789 1 92.94 56 GLY B N 1
ATOM 2316 C CA . GLY B 1 56 ? -21.234 -16.734 -1.863 1 92.94 56 GLY B CA 1
ATOM 2317 C C . GLY B 1 56 ? -21.625 -17.5 -3.113 1 92.94 56 GLY B C 1
ATOM 2318 O O . GLY B 1 56 ? -22.781 -17.922 -3.244 1 92.94 56 GLY B O 1
ATOM 2319 N N . ASN B 1 57 ? -20.781 -17.672 -3.99 1 92.56 57 ASN B N 1
ATOM 2320 C CA . ASN B 1 57 ? -21.062 -18.375 -5.238 1 92.56 57 ASN B CA 1
ATOM 2321 C C . ASN B 1 57 ? -20.844 -19.875 -5.098 1 92.56 57 ASN B C 1
ATOM 2323 O O . ASN B 1 57 ? -19.703 -20.344 -5.051 1 92.56 57 ASN B O 1
ATOM 2327 N N . ASP B 1 58 ? -21.844 -20.625 -5.262 1 92.25 58 ASP B N 1
ATOM 2328 C CA . ASP B 1 58 ? -21.812 -22.062 -5.023 1 92.25 58 ASP B CA 1
ATOM 2329 C C . ASP B 1 58 ? -21.125 -22.797 -6.18 1 92.25 58 ASP B C 1
ATOM 2331 O O . ASP B 1 58 ? -20.75 -23.969 -6.055 1 92.25 58 ASP B O 1
ATOM 2335 N N . ASN B 1 59 ? -20.969 -22.141 -7.238 1 94.5 59 ASN B N 1
ATOM 2336 C CA . ASN B 1 59 ? -20.375 -22.781 -8.406 1 94.5 59 ASN B CA 1
ATOM 2337 C C . ASN B 1 59 ? -18.859 -22.703 -8.375 1 94.5 59 ASN B C 1
ATOM 2339 O O . ASN B 1 59 ? -18.188 -23.344 -9.188 1 94.5 59 ASN B O 1
ATOM 2343 N N . THR B 1 60 ? -18.359 -21.922 -7.469 1 96.44 60 THR B N 1
ATOM 2344 C CA . THR B 1 60 ? -16.922 -21.781 -7.367 1 96.44 60 THR B CA 1
ATOM 2345 C C . THR B 1 60 ? -16.297 -23.047 -6.766 1 96.44 60 THR B C 1
ATOM 2347 O O . THR B 1 60 ? -16.734 -23.516 -5.715 1 96.44 60 THR B O 1
ATOM 2350 N N . ARG B 1 61 ? -15.352 -23.578 -7.438 1 96.5 61 ARG B N 1
ATOM 2351 C CA . ARG B 1 61 ? -14.586 -24.719 -6.926 1 96.5 61 ARG B CA 1
ATOM 2352 C C . ARG B 1 61 ? -13.344 -24.25 -6.184 1 96.5 61 ARG B C 1
ATOM 2354 O O . ARG B 1 61 ? -12.664 -23.312 -6.625 1 96.5 61 ARG B O 1
ATOM 2361 N N . ILE B 1 62 ? -13.039 -24.906 -5.055 1 95.75 62 ILE B N 1
ATOM 2362 C CA . ILE B 1 62 ? -11.805 -24.656 -4.324 1 95.75 62 ILE B CA 1
ATOM 2363 C C . ILE B 1 62 ? -10.898 -25.875 -4.402 1 95.75 62 ILE B C 1
ATOM 2365 O O . ILE B 1 62 ? -11.336 -27 -4.117 1 95.75 62 ILE B O 1
ATOM 2369 N N . ALA B 1 63 ? -9.719 -25.703 -4.898 1 95.5 63 ALA B N 1
ATOM 2370 C CA . ALA B 1 63 ? -8.727 -26.781 -4.957 1 95.5 63 ALA B CA 1
ATOM 2371 C C . ALA B 1 63 ? -7.461 -26.406 -4.195 1 95.5 63 ALA B C 1
ATOM 2373 O O . ALA B 1 63 ? -7.008 -25.25 -4.262 1 95.5 63 ALA B O 1
ATOM 2374 N N . GLU B 1 64 ? -6.945 -27.344 -3.482 1 93.06 64 GLU B N 1
ATOM 2375 C CA . GLU B 1 64 ? -5.688 -27.156 -2.764 1 93.06 64 GLU B CA 1
ATOM 2376 C C . GLU B 1 64 ? -4.543 -27.891 -3.443 1 93.06 64 GLU B C 1
ATOM 2378 O O . GLU B 1 64 ? -4.754 -28.938 -4.062 1 93.06 64 GLU B O 1
ATOM 2383 N N . PHE B 1 65 ? -3.369 -27.344 -3.355 1 91.75 65 PHE B N 1
ATOM 2384 C CA . PHE B 1 65 ? -2.209 -28 -3.945 1 91.75 65 PHE B CA 1
ATOM 2385 C C . PHE B 1 65 ? -0.984 -27.844 -3.051 1 91.75 65 PHE B C 1
ATOM 2387 O O . PHE B 1 65 ? -0.899 -26.891 -2.268 1 91.75 65 PHE B O 1
ATOM 2394 N N . ASP B 1 66 ? -0.006 -28.766 -3.209 1 89.38 66 ASP B N 1
ATOM 2395 C CA . ASP B 1 66 ? 1.25 -28.688 -2.471 1 89.38 66 ASP B CA 1
ATOM 2396 C C . ASP B 1 66 ? 2.25 -27.781 -3.189 1 89.38 66 ASP B C 1
ATOM 2398 O O . ASP B 1 66 ? 2.549 -28 -4.367 1 89.38 66 ASP B O 1
ATOM 2402 N N . LEU B 1 67 ? 2.688 -26.859 -2.471 1 88.12 67 LEU B N 1
ATOM 2403 C CA . LEU B 1 67 ? 3.699 -25.984 -3.037 1 88.12 67 LEU B CA 1
ATOM 2404 C C . LEU B 1 67 ? 5.031 -26.703 -3.186 1 88.12 67 LEU B C 1
ATOM 2406 O O . LEU B 1 67 ? 5.535 -27.297 -2.225 1 88.12 67 LEU B O 1
ATOM 2410 N N . PRO B 1 68 ? 5.566 -26.688 -4.406 1 88.5 68 PRO B N 1
ATOM 2411 C CA . PRO B 1 68 ? 6.898 -27.266 -4.562 1 88.5 68 PRO B CA 1
ATOM 2412 C C . PRO B 1 68 ? 7.926 -26.656 -3.613 1 88.5 68 PRO B C 1
ATOM 2414 O O . PRO B 1 68 ? 7.875 -25.453 -3.33 1 88.5 68 PRO B O 1
ATOM 2417 N N . VAL B 1 69 ? 8.758 -27.469 -3.135 1 83.5 69 VAL B N 1
ATOM 2418 C CA . VAL B 1 69 ? 9.797 -27 -2.221 1 83.5 69 VAL B CA 1
ATOM 2419 C C . VAL B 1 69 ? 10.961 -26.406 -3.014 1 83.5 69 VAL B C 1
ATOM 2421 O O . VAL B 1 69 ? 11.383 -26.984 -4.027 1 83.5 69 VAL B O 1
ATOM 2424 N N . ARG B 1 70 ? 11.328 -25.25 -2.574 1 77.5 70 ARG B N 1
ATOM 2425 C CA . ARG B 1 70 ? 12.477 -24.609 -3.213 1 77.5 70 ARG B CA 1
ATOM 2426 C C . ARG B 1 70 ? 13.781 -25.312 -2.83 1 77.5 70 ARG B C 1
ATOM 2428 O O . ARG B 1 70 ? 13.992 -25.641 -1.659 1 77.5 70 ARG B O 1
ATOM 2435 N N . ASP B 1 71 ? 14.523 -25.719 -3.756 1 67.75 71 ASP B N 1
ATOM 2436 C CA . ASP B 1 71 ? 15.836 -26.281 -3.453 1 67.75 71 ASP B CA 1
ATOM 2437 C C . ASP B 1 71 ? 16.844 -25.188 -3.088 1 67.75 71 ASP B C 1
ATOM 2439 O O . ASP B 1 71 ? 17.328 -24.469 -3.963 1 67.75 71 ASP B O 1
ATOM 2443 N N . ALA B 1 72 ? 17.125 -24.859 -1.912 1 62.66 72 ALA B N 1
ATOM 2444 C CA . ALA B 1 72 ? 17.984 -23.797 -1.396 1 62.66 72 ALA B CA 1
ATOM 2445 C C . ALA B 1 72 ? 19.453 -24.125 -1.63 1 62.66 72 ALA B C 1
ATOM 2447 O O . ALA B 1 72 ? 20.328 -23.266 -1.428 1 62.66 72 ALA B O 1
ATOM 2448 N N . GLY B 1 73 ? 19.688 -25.297 -1.906 1 57.38 73 GLY B N 1
ATOM 2449 C CA . GLY B 1 73 ? 21.062 -25.75 -2 1 57.38 73 GLY B CA 1
ATOM 2450 C C . GLY B 1 73 ? 21.734 -25.359 -3.312 1 57.38 73 GLY B C 1
ATOM 2451 O O . GLY B 1 73 ? 22.891 -25.688 -3.545 1 57.38 73 GLY B O 1
ATOM 2452 N N . GLU B 1 74 ? 21.047 -24.703 -4.031 1 56.91 74 GLU B N 1
ATOM 2453 C CA . GLU B 1 74 ? 21.656 -24.375 -5.309 1 56.91 74 GLU B CA 1
ATOM 2454 C C . GLU B 1 74 ? 22.578 -23.156 -5.18 1 56.91 74 GLU B C 1
ATOM 2456 O O . GLU B 1 74 ? 22.219 -22.172 -4.531 1 56.91 74 GLU B O 1
ATOM 2461 N N . ASP B 1 75 ? 23.812 -23.297 -5.469 1 59.28 75 ASP B N 1
ATOM 2462 C CA . ASP B 1 75 ? 24.875 -22.297 -5.383 1 59.28 75 ASP B CA 1
ATOM 2463 C C . ASP B 1 75 ? 24.406 -20.969 -5.984 1 59.28 75 ASP B C 1
ATOM 2465 O O . ASP B 1 75 ? 24.766 -19.906 -5.477 1 59.28 75 ASP B O 1
ATOM 2469 N N . ASP B 1 76 ? 23.562 -21.109 -7.016 1 73.88 76 ASP B N 1
ATOM 2470 C CA . ASP B 1 76 ? 23.078 -19.922 -7.695 1 73.88 76 ASP B CA 1
ATOM 2471 C C . ASP B 1 76 ? 21.656 -19.594 -7.262 1 73.88 76 ASP B C 1
ATOM 2473 O O . ASP B 1 76 ? 20.688 -20.172 -7.766 1 73.88 76 ASP B O 1
ATOM 2477 N N . TYR B 1 77 ? 21.578 -18.688 -6.359 1 76.19 77 TYR B N 1
ATOM 2478 C CA . TYR B 1 77 ? 20.312 -18.312 -5.742 1 76.19 77 TYR B CA 1
ATOM 2479 C C . TYR B 1 77 ? 19.266 -17.953 -6.801 1 76.19 77 TYR B C 1
ATOM 2481 O O . TYR B 1 77 ? 18.141 -18.422 -6.738 1 76.19 77 TYR B O 1
ATOM 2489 N N . ARG B 1 78 ? 19.719 -17.281 -7.785 1 79.06 78 ARG B N 1
ATOM 2490 C CA . ARG B 1 78 ? 18.781 -16.844 -8.82 1 79.06 78 ARG B CA 1
ATOM 2491 C C . ARG B 1 78 ? 18.297 -18.016 -9.656 1 79.06 78 ARG B C 1
ATOM 2493 O O . ARG B 1 78 ? 17.125 -18.078 -10.031 1 79.06 78 ARG B O 1
ATOM 2500 N N . LYS B 1 79 ? 19.125 -18.891 -9.961 1 79.31 79 LYS B N 1
ATOM 2501 C CA . LYS B 1 79 ? 18.75 -20.078 -10.727 1 79.31 79 LYS B CA 1
ATOM 2502 C C . LYS B 1 79 ? 17.797 -20.953 -9.93 1 79.31 79 LYS B C 1
ATOM 2504 O O . LYS B 1 79 ? 16.828 -21.5 -10.484 1 79.31 79 LYS B O 1
ATOM 2509 N N . GLY B 1 80 ? 18.078 -21.031 -8.703 1 84.5 80 GLY B N 1
ATOM 2510 C CA . GLY B 1 80 ? 17.188 -21.781 -7.828 1 84.5 80 GLY B CA 1
ATOM 2511 C C . GLY B 1 80 ? 15.789 -21.203 -7.766 1 84.5 80 GLY B C 1
ATOM 2512 O O . GLY B 1 80 ? 14.805 -21.953 -7.828 1 84.5 80 GLY B O 1
ATOM 2513 N N . VAL B 1 81 ? 15.727 -19.875 -7.691 1 87.31 81 VAL B N 1
ATOM 2514 C CA . VAL B 1 81 ? 14.43 -19.203 -7.645 1 87.31 81 VAL B CA 1
ATOM 2515 C C . VAL B 1 81 ? 13.695 -19.391 -8.969 1 87.31 81 VAL B C 1
ATOM 2517 O O . VAL B 1 81 ? 12.492 -19.672 -8.984 1 87.31 81 VAL B O 1
ATOM 2520 N N . ASP B 1 82 ? 14.438 -19.328 -10.031 1 89.62 82 ASP B N 1
ATOM 2521 C CA . ASP B 1 82 ? 13.844 -19.484 -11.352 1 89.62 82 ASP B CA 1
ATOM 2522 C C . ASP B 1 82 ? 13.273 -20.891 -11.531 1 89.62 82 ASP B C 1
ATOM 2524 O O . ASP B 1 82 ? 12.148 -21.062 -12.008 1 89.62 82 ASP B O 1
ATOM 2528 N N . ASP B 1 83 ? 14.023 -21.859 -11.125 1 91.56 83 ASP B N 1
ATOM 2529 C CA . ASP B 1 83 ? 13.578 -23.234 -11.211 1 91.56 83 ASP B CA 1
ATOM 2530 C C . ASP B 1 83 ? 12.336 -23.469 -10.344 1 91.56 83 ASP B C 1
ATOM 2532 O O . ASP B 1 83 ? 11.414 -24.172 -10.75 1 91.56 83 ASP B O 1
ATOM 2536 N N . TRP B 1 84 ? 12.383 -22.875 -9.281 1 93.06 84 TRP B N 1
ATOM 2537 C CA . TRP B 1 84 ? 11.242 -23 -8.375 1 93.06 84 TRP B CA 1
ATOM 2538 C C . TRP B 1 84 ? 10 -22.359 -8.977 1 93.06 84 TRP B C 1
ATOM 2540 O O . TRP B 1 84 ? 8.906 -22.922 -8.914 1 93.06 84 TRP B O 1
ATOM 2550 N N . HIS B 1 85 ? 10.133 -21.188 -9.57 1 95.5 85 HIS B N 1
ATOM 2551 C CA . HIS B 1 85 ? 9.016 -20.531 -10.234 1 95.5 85 HIS B CA 1
ATOM 2552 C C . HIS B 1 85 ? 8.43 -21.422 -11.336 1 95.5 85 HIS B C 1
ATOM 2554 O O . HIS B 1 85 ? 7.211 -21.5 -11.492 1 95.5 85 HIS B O 1
ATOM 2560 N N . ASP B 1 86 ? 9.289 -22.141 -12.062 1 95.94 86 ASP B N 1
ATOM 2561 C CA . ASP B 1 86 ? 8.836 -23.047 -13.109 1 95.94 86 ASP B CA 1
ATOM 2562 C C . ASP B 1 86 ? 8.023 -24.203 -12.531 1 95.94 86 ASP B C 1
ATOM 2564 O O . ASP B 1 86 ? 6.984 -24.578 -13.078 1 95.94 86 ASP B O 1
ATOM 2568 N N . ALA B 1 87 ? 8.547 -24.703 -11.422 1 95.62 87 ALA B N 1
ATOM 2569 C CA . ALA B 1 87 ? 7.867 -25.828 -10.781 1 95.62 87 ALA B CA 1
ATOM 2570 C C . ALA B 1 87 ? 6.484 -25.406 -10.273 1 95.62 87 ALA B C 1
ATOM 2572 O O . ALA B 1 87 ? 5.512 -26.156 -10.43 1 95.62 87 ALA B O 1
ATOM 2573 N N . VAL B 1 88 ? 6.379 -24.266 -9.727 1 96.12 88 VAL B N 1
ATOM 2574 C CA . VAL B 1 88 ? 5.102 -23.766 -9.219 1 96.12 88 VAL B CA 1
ATOM 2575 C C . VAL B 1 88 ? 4.148 -23.5 -10.383 1 96.12 88 VAL B C 1
ATOM 2577 O O . VAL B 1 88 ? 2.973 -23.875 -10.32 1 96.12 88 VAL B O 1
ATOM 2580 N N . ALA B 1 89 ? 4.633 -22.938 -11.453 1 97.62 89 ALA B N 1
ATOM 2581 C CA . ALA B 1 89 ? 3.814 -22.688 -12.641 1 97.62 89 ALA B CA 1
ATOM 2582 C C . ALA B 1 89 ? 3.26 -23.984 -13.211 1 97.62 89 ALA B C 1
ATOM 2584 O O . ALA B 1 89 ? 2.096 -24.047 -13.617 1 97.62 89 ALA B O 1
ATOM 2585 N N . ALA B 1 90 ? 4.09 -24.984 -13.227 1 96.94 90 ALA B N 1
ATOM 2586 C CA . ALA B 1 90 ? 3.652 -26.297 -13.711 1 96.94 90 ALA B CA 1
ATOM 2587 C C . ALA B 1 90 ? 2.537 -26.859 -12.836 1 96.94 90 ALA B C 1
ATOM 2589 O O . ALA B 1 90 ? 1.557 -27.406 -13.344 1 96.94 90 ALA B O 1
ATOM 2590 N N . THR B 1 91 ? 2.73 -26.703 -11.547 1 96.44 91 THR B N 1
ATOM 2591 C CA . THR B 1 91 ? 1.719 -27.172 -10.602 1 96.44 91 THR B CA 1
ATOM 2592 C C . THR B 1 91 ? 0.399 -26.422 -10.812 1 96.44 91 THR B C 1
ATOM 2594 O O . THR B 1 91 ? -0.666 -27.047 -10.844 1 96.44 91 THR B O 1
ATOM 2597 N N . TRP B 1 92 ? 0.454 -25.047 -10.953 1 97.12 92 TRP B N 1
ATOM 2598 C CA . TRP B 1 92 ? -0.743 -24.266 -11.25 1 97.12 92 TRP B CA 1
ATOM 2599 C C . TRP B 1 92 ? -1.43 -24.797 -12.516 1 97.12 92 TRP B C 1
ATOM 2601 O O . TRP B 1 92 ? -2.641 -25.031 -12.516 1 97.12 92 TRP B O 1
ATOM 2611 N N . SER B 1 93 ? -0.646 -25 -13.586 1 96.75 93 SER B N 1
ATOM 2612 C CA . SER B 1 93 ? -1.186 -25.438 -14.875 1 96.75 93 SER B CA 1
ATOM 2613 C C . SER B 1 93 ? -1.89 -26.781 -14.75 1 96.75 93 SER B C 1
ATOM 2615 O O . SER B 1 93 ? -2.986 -26.969 -15.281 1 96.75 93 SER B O 1
ATOM 2617 N N . GLN B 1 94 ? -1.243 -27.656 -14.078 1 96.62 94 GLN B N 1
ATOM 2618 C CA . GLN B 1 94 ? -1.805 -29 -13.898 1 96.62 94 GLN B CA 1
ATOM 2619 C C . GLN B 1 94 ? -3.121 -28.938 -13.125 1 96.62 94 GLN B C 1
ATOM 2621 O O . GLN B 1 94 ? -4.105 -29.562 -13.523 1 96.62 94 GLN B O 1
ATOM 2626 N N . ASP B 1 95 ? -3.162 -28.203 -12.047 1 96.62 95 ASP B N 1
ATOM 2627 C CA . ASP B 1 95 ? -4.363 -28.109 -11.227 1 96.62 95 ASP B CA 1
ATOM 2628 C C . ASP B 1 95 ? -5.484 -27.391 -11.961 1 96.62 95 ASP B C 1
ATOM 2630 O O . ASP B 1 95 ? -6.652 -27.766 -11.852 1 96.62 95 ASP B O 1
ATOM 2634 N N . ILE B 1 96 ? -5.195 -26.344 -12.695 1 97.12 96 ILE B N 1
ATOM 2635 C CA . ILE B 1 96 ? -6.191 -25.625 -13.477 1 97.12 96 ILE B CA 1
ATOM 2636 C C . ILE B 1 96 ? -6.809 -26.562 -14.516 1 97.12 96 ILE B C 1
ATOM 2638 O O . ILE B 1 96 ? -8.031 -26.641 -14.641 1 97.12 96 ILE B O 1
ATOM 2642 N N . ALA B 1 97 ? -5.93 -27.312 -15.227 1 96.19 97 ALA B N 1
ATOM 2643 C CA . ALA B 1 97 ? -6.418 -28.266 -16.234 1 96.19 97 ALA B CA 1
ATOM 2644 C C . ALA B 1 97 ? -7.324 -29.312 -15.602 1 96.19 97 ALA B C 1
ATOM 2646 O O . ALA B 1 97 ? -8.375 -29.656 -16.156 1 96.19 97 ALA B O 1
ATOM 2647 N N . ARG B 1 98 ? -6.938 -29.766 -14.469 1 96.44 98 ARG B N 1
ATOM 2648 C CA . ARG B 1 98 ? -7.641 -30.828 -13.781 1 96.44 98 ARG B CA 1
ATOM 2649 C C . ARG B 1 98 ? -9.008 -30.375 -13.289 1 96.44 98 ARG B C 1
ATOM 2651 O O . ARG B 1 98 ? -9.992 -31.109 -13.391 1 96.44 98 ARG B O 1
ATOM 2658 N N . HIS B 1 99 ? -9.109 -29.125 -12.82 1 96.31 99 HIS B N 1
ATOM 2659 C CA . HIS B 1 99 ? -10.297 -28.719 -12.078 1 96.31 99 HIS B CA 1
ATOM 2660 C C . HIS B 1 99 ? -11.195 -27.828 -12.922 1 96.31 99 HIS B C 1
ATOM 2662 O O . HIS B 1 99 ? -12.383 -27.672 -12.633 1 96.31 99 HIS B O 1
ATOM 2668 N N . LEU B 1 100 ? -10.68 -27.141 -13.906 1 94.56 100 LEU B N 1
ATOM 2669 C CA . LEU B 1 100 ? -11.438 -26.125 -14.633 1 94.56 100 LEU B CA 1
ATOM 2670 C C . LEU B 1 100 ? -11.359 -26.375 -16.141 1 94.56 100 LEU B C 1
ATOM 2672 O O . LEU B 1 100 ? -12.352 -26.188 -16.844 1 94.56 100 LEU B O 1
ATOM 2676 N N . GLY B 1 101 ? -10.172 -26.781 -16.625 1 93.5 101 GLY B N 1
ATOM 2677 C CA . GLY B 1 101 ? -9.93 -26.906 -18.062 1 93.5 101 GLY B CA 1
ATOM 2678 C C . GLY B 1 101 ? -9.234 -25.703 -18.656 1 93.5 101 GLY B C 1
ATOM 2679 O O . GLY B 1 101 ? -8.312 -25.156 -18.062 1 93.5 101 GLY B O 1
ATOM 2680 N N . ASP B 1 102 ? -9.742 -25.297 -19.859 1 91.38 102 ASP B N 1
ATOM 2681 C CA . ASP B 1 102 ? -8.938 -24.328 -20.594 1 91.38 102 ASP B CA 1
ATOM 2682 C C . ASP B 1 102 ? -9.609 -22.953 -20.594 1 91.38 102 ASP B C 1
ATOM 2684 O O . ASP B 1 102 ? -9.094 -22 -21.188 1 91.38 102 ASP B O 1
ATOM 2688 N N . GLU B 1 103 ? -10.734 -22.922 -19.906 1 95.88 103 GLU B N 1
ATOM 2689 C CA . GLU B 1 103 ? -11.445 -21.641 -19.875 1 95.88 103 GLU B CA 1
ATOM 2690 C C . GLU B 1 103 ? -12.031 -21.375 -18.5 1 95.88 103 GLU B C 1
ATOM 2692 O O . GLU B 1 103 ? -12.328 -22.312 -17.75 1 95.88 103 GLU B O 1
ATOM 2697 N N . GLY B 1 104 ? -12.188 -20.109 -18.25 1 97.5 104 GLY B N 1
ATOM 2698 C CA . GLY B 1 104 ? -12.797 -19.703 -16.984 1 97.5 104 GLY B CA 1
ATOM 2699 C C . GLY B 1 104 ? -11.914 -18.797 -16.156 1 97.5 104 GLY B C 1
ATOM 2700 O O . GLY B 1 104 ? -10.875 -18.328 -16.641 1 97.5 104 GLY B O 1
ATOM 2701 N N . ARG B 1 105 ? -12.367 -18.5 -14.969 1 98.25 105 ARG B N 1
ATOM 2702 C CA . ARG B 1 105 ? -11.672 -17.578 -14.07 1 98.25 105 ARG B CA 1
ATOM 2703 C C . ARG B 1 105 ? -11.047 -18.328 -12.898 1 98.25 105 ARG B C 1
ATOM 2705 O O . ARG B 1 105 ? -11.758 -18.969 -12.117 1 98.25 105 ARG B O 1
ATOM 2712 N N . VAL B 1 106 ? -9.727 -18.234 -12.812 1 98.5 106 VAL B N 1
ATOM 2713 C CA . VAL B 1 106 ? -8.969 -18.797 -11.703 1 98.5 106 VAL B CA 1
ATOM 2714 C C . VAL B 1 106 ? -8.5 -17.688 -10.766 1 98.5 106 VAL B C 1
ATOM 2716 O O . VAL B 1 106 ? -8.055 -16.641 -11.227 1 98.5 106 VAL B O 1
ATOM 2719 N N . VAL B 1 107 ? -8.562 -18 -9.445 1 98.38 107 VAL B N 1
ATOM 2720 C CA . VAL B 1 107 ? -8.164 -17.016 -8.461 1 98.38 107 VAL B CA 1
ATOM 2721 C C . VAL B 1 107 ? -7.094 -17.594 -7.539 1 98.38 107 VAL B C 1
ATOM 2723 O O . VAL B 1 107 ? -7.203 -18.75 -7.102 1 98.38 107 VAL B O 1
ATOM 2726 N N . LEU B 1 108 ? -6.09 -16.875 -7.359 1 97.94 108 LEU B N 1
ATOM 2727 C CA . LEU B 1 108 ? -5.133 -17.078 -6.277 1 97.94 108 LEU B CA 1
ATOM 2728 C C . LEU B 1 108 ? -5.223 -15.953 -5.25 1 97.94 108 LEU B C 1
ATOM 2730 O O . LEU B 1 108 ? -5.266 -14.773 -5.613 1 97.94 108 LEU B O 1
ATOM 2734 N N . LEU B 1 109 ? -5.293 -16.312 -3.99 1 97.25 109 LEU B N 1
ATOM 2735 C CA . LEU B 1 109 ? -5.312 -15.367 -2.883 1 97.25 109 LEU B CA 1
ATOM 2736 C C . LEU B 1 109 ? -3.904 -15.117 -2.359 1 97.25 109 LEU B C 1
ATOM 2738 O O . LEU B 1 109 ? -3.256 -16.031 -1.843 1 97.25 109 LEU B O 1
ATOM 2742 N N . ILE B 1 110 ? -3.482 -13.867 -2.502 1 97 110 ILE B N 1
ATOM 2743 C CA . ILE B 1 110 ? -2.102 -13.508 -2.203 1 97 110 ILE B CA 1
ATOM 2744 C C . ILE B 1 110 ? -2.037 -12.766 -0.869 1 97 110 ILE B C 1
ATOM 2746 O O . ILE B 1 110 ? -2.746 -11.773 -0.667 1 97 110 ILE B O 1
ATOM 2750 N N . TRP B 1 111 ? -1.163 -13.219 0.031 1 94.25 111 TRP B N 1
ATOM 2751 C CA . TRP B 1 111 ? -0.93 -12.516 1.289 1 94.25 111 TRP B CA 1
ATOM 2752 C C . TRP B 1 111 ? -0.36 -11.125 1.037 1 94.25 111 TRP B C 1
ATOM 2754 O O . TRP B 1 111 ? 0.641 -10.977 0.332 1 94.25 111 TRP B O 1
ATOM 2764 N N . GLY B 1 112 ? -0.984 -10.141 1.66 1 96.38 112 GLY B N 1
ATOM 2765 C CA . GLY B 1 112 ? -0.589 -8.766 1.391 1 96.38 112 GLY B CA 1
ATOM 2766 C C . GLY B 1 112 ? -0.991 -8.289 0.008 1 96.38 112 GLY B C 1
ATOM 2767 O O . GLY B 1 112 ? -2.166 -8.359 -0.36 1 96.38 112 GLY B O 1
ATOM 2768 N N . ASP B 1 113 ? -0.078 -7.902 -0.764 1 98.5 113 ASP B N 1
ATOM 2769 C CA . ASP B 1 113 ? -0.254 -7.383 -2.115 1 98.5 113 ASP B CA 1
ATOM 2770 C C . ASP B 1 113 ? 0.577 -8.172 -3.123 1 98.5 113 ASP B C 1
ATOM 2772 O O . ASP B 1 113 ? 1.748 -8.469 -2.875 1 98.5 113 ASP B O 1
ATOM 2776 N N . PRO B 1 114 ? 0.001 -8.461 -4.34 1 98.62 114 PRO B N 1
ATOM 2777 C CA . PRO B 1 114 ? 0.707 -9.281 -5.324 1 98.62 114 PRO B CA 1
ATOM 2778 C C . PRO B 1 114 ? 1.985 -8.625 -5.836 1 98.62 114 PRO B C 1
ATOM 2780 O O . PRO B 1 114 ? 2.891 -9.312 -6.312 1 98.62 114 PRO B O 1
ATOM 2783 N N . SER B 1 115 ? 2.09 -7.328 -5.73 1 98.75 115 SER B N 1
ATOM 2784 C CA . SER B 1 115 ? 3.205 -6.645 -6.375 1 98.75 115 SER B CA 1
ATOM 2785 C C . SER B 1 115 ? 4.43 -6.602 -5.465 1 98.75 115 SER B C 1
ATOM 2787 O O . SER B 1 115 ? 5.535 -6.305 -5.918 1 98.75 115 SER B O 1
ATOM 2789 N N . LEU B 1 116 ? 4.266 -6.824 -4.191 1 98.69 116 LEU B N 1
ATOM 2790 C CA . LEU B 1 116 ? 5.312 -6.504 -3.229 1 98.69 116 LEU B CA 1
ATOM 2791 C C . LEU B 1 116 ? 5.895 -7.777 -2.617 1 98.69 116 LEU B C 1
ATOM 2793 O O . LEU B 1 116 ? 5.246 -8.43 -1.802 1 98.69 116 LEU B O 1
ATOM 2797 N N . TYR B 1 117 ? 7.152 -8.07 -2.943 1 97.62 117 TYR B N 1
ATOM 2798 C CA . TYR B 1 117 ? 7.926 -9.211 -2.451 1 97.62 117 TYR B CA 1
ATOM 2799 C C . TYR B 1 117 ? 7.102 -10.484 -2.486 1 97.62 117 TYR B C 1
ATOM 2801 O O . TYR B 1 117 ? 7.059 -11.234 -1.505 1 97.62 117 TYR B O 1
ATOM 2809 N N . ASP B 1 118 ? 6.395 -10.734 -3.539 1 96.62 118 ASP B N 1
ATOM 2810 C CA . ASP B 1 118 ? 5.621 -11.922 -3.887 1 96.62 118 ASP B CA 1
ATOM 2811 C C . ASP B 1 118 ? 6.027 -12.461 -5.258 1 96.62 118 ASP B C 1
ATOM 2813 O O . ASP B 1 118 ? 6.391 -11.688 -6.148 1 96.62 118 ASP B O 1
ATOM 2817 N N . SER B 1 119 ? 5.855 -13.719 -5.461 1 96.06 119 SER B N 1
ATOM 2818 C CA . SER B 1 119 ? 6.355 -14.367 -6.668 1 96.06 119 SER B CA 1
ATOM 2819 C C . SER B 1 119 ? 5.242 -14.578 -7.688 1 96.06 119 SER B C 1
ATOM 2821 O O . SER B 1 119 ? 5.504 -14.906 -8.844 1 96.06 119 SER B O 1
ATOM 2823 N N . SER B 1 120 ? 3.988 -14.336 -7.289 1 97.69 120 SER B N 1
ATOM 2824 C CA . SER B 1 120 ? 2.842 -14.82 -8.047 1 97.69 120 SER B CA 1
ATOM 2825 C C . SER B 1 120 ? 2.799 -14.211 -9.445 1 97.69 120 SER B C 1
ATOM 2827 O O . SER B 1 120 ? 2.451 -14.883 -10.414 1 97.69 120 SER B O 1
ATOM 2829 N N . LEU B 1 121 ? 3.121 -12.922 -9.539 1 98.5 121 LEU B N 1
ATOM 2830 C CA . LEU B 1 121 ? 3.088 -12.266 -10.836 1 98.5 121 LEU B CA 1
ATOM 2831 C C . LEU B 1 121 ? 4.152 -12.844 -11.766 1 98.5 121 LEU B C 1
ATOM 2833 O O . LEU B 1 121 ? 3.902 -13.039 -12.961 1 98.5 121 LEU B O 1
ATOM 2837 N N . ARG B 1 122 ? 5.332 -13.094 -11.219 1 97.56 122 ARG B N 1
ATOM 2838 C CA . ARG B 1 122 ? 6.398 -13.703 -12.008 1 97.56 122 ARG B CA 1
ATOM 2839 C C . ARG B 1 122 ? 6.035 -15.133 -12.414 1 97.56 122 ARG B C 1
ATOM 2841 O O . ARG B 1 122 ? 6.285 -15.539 -13.547 1 97.56 122 ARG B O 1
ATOM 2848 N N . ILE B 1 123 ? 5.453 -15.859 -11.547 1 97.88 123 ILE B N 1
ATOM 2849 C CA . ILE B 1 123 ? 5.043 -17.234 -11.805 1 97.88 123 ILE B CA 1
ATOM 2850 C C . ILE B 1 123 ? 3.93 -17.25 -12.852 1 97.88 123 ILE B C 1
ATOM 2852 O O . ILE B 1 123 ? 3.955 -18.062 -13.781 1 97.88 123 ILE B O 1
ATOM 2856 N N . ALA B 1 124 ? 2.951 -16.344 -12.703 1 98.31 124 ALA B N 1
ATOM 2857 C CA . ALA B 1 124 ? 1.823 -16.266 -13.633 1 98.31 124 ALA B CA 1
ATOM 2858 C C . ALA B 1 124 ? 2.305 -16.094 -15.07 1 98.31 124 ALA B C 1
ATOM 2860 O O . ALA B 1 124 ? 1.71 -16.641 -16 1 98.31 124 ALA B O 1
ATOM 2861 N N . ARG B 1 125 ? 3.363 -15.43 -15.281 1 97.44 125 ARG B N 1
ATOM 2862 C CA . ARG B 1 125 ? 3.867 -15.117 -16.625 1 97.44 125 ARG B CA 1
ATOM 2863 C C . ARG B 1 125 ? 4.543 -16.328 -17.25 1 97.44 125 ARG B C 1
ATOM 2865 O O . ARG B 1 125 ? 4.879 -16.312 -18.438 1 97.44 125 ARG B O 1
ATOM 2872 N N . ARG B 1 126 ? 4.707 -17.406 -16.516 1 97.06 126 ARG B N 1
ATOM 2873 C CA . ARG B 1 126 ? 5.344 -18.625 -17.016 1 97.06 126 ARG B CA 1
ATOM 2874 C C . ARG B 1 126 ? 4.301 -19.625 -17.5 1 97.06 126 ARG B C 1
ATOM 2876 O O . ARG B 1 126 ? 4.648 -20.672 -18.047 1 97.06 126 ARG B O 1
ATOM 2883 N N . LEU B 1 127 ? 3.098 -19.281 -17.25 1 96.81 127 LEU B N 1
ATOM 2884 C CA . LEU B 1 127 ? 2.039 -20.172 -17.688 1 96.81 127 LEU B CA 1
ATOM 2885 C C . LEU B 1 127 ? 1.924 -20.172 -19.203 1 96.81 127 LEU B C 1
ATOM 2887 O O . LEU B 1 127 ? 2.104 -19.125 -19.844 1 96.81 127 LEU B O 1
ATOM 2891 N N . ASP B 1 128 ? 1.556 -21.375 -19.75 1 93.75 128 ASP B N 1
ATOM 2892 C CA . ASP B 1 128 ? 1.368 -21.562 -21.188 1 93.75 128 ASP B CA 1
ATOM 2893 C C . ASP B 1 128 ? 0.17 -22.469 -21.469 1 93.75 128 ASP B C 1
ATOM 2895 O O . ASP B 1 128 ? 0.17 -23.641 -21.094 1 93.75 128 ASP B O 1
ATOM 2899 N N . PRO B 1 129 ? -0.762 -21.906 -22.203 1 94.44 129 PRO B N 1
ATOM 2900 C CA . PRO B 1 129 ? -0.84 -20.562 -22.75 1 94.44 129 PRO B CA 1
ATOM 2901 C C . PRO B 1 129 ? -0.953 -19.484 -21.688 1 94.44 129 PRO B C 1
ATOM 2903 O O . PRO B 1 129 ? -1.471 -19.734 -20.594 1 94.44 129 PRO B O 1
ATOM 2906 N N . LEU B 1 130 ? -0.441 -18.312 -22 1 96.19 130 LEU B N 1
ATOM 2907 C CA . LEU B 1 130 ? -0.499 -17.188 -21.062 1 96.19 130 LEU B CA 1
ATOM 2908 C C . LEU B 1 130 ? -1.936 -16.703 -20.875 1 96.19 130 LEU B C 1
ATOM 2910 O O . LEU B 1 130 ? -2.588 -16.297 -21.828 1 96.19 130 LEU B O 1
ATOM 2914 N N . PRO B 1 131 ? -2.41 -16.75 -19.703 1 97.62 131 PRO B N 1
ATOM 2915 C CA . PRO B 1 131 ? -3.768 -16.25 -19.453 1 97.62 131 PRO B CA 1
ATOM 2916 C C . PRO B 1 131 ? -3.834 -14.727 -19.359 1 97.62 131 PRO B C 1
ATOM 2918 O O . PRO B 1 131 ? -2.797 -14.062 -19.281 1 97.62 131 PRO B O 1
ATOM 2921 N N . ALA B 1 132 ? -5.098 -14.242 -19.531 1 97.94 132 ALA B N 1
ATOM 2922 C CA . ALA B 1 132 ? -5.289 -12.867 -19.094 1 97.94 132 ALA B CA 1
ATOM 2923 C C . ALA B 1 132 ? -5.035 -12.719 -17.594 1 97.94 132 ALA B C 1
ATOM 2925 O O . ALA B 1 132 ? -5.602 -13.461 -16.797 1 97.94 132 ALA B O 1
ATOM 2926 N N . ILE B 1 133 ? -4.152 -11.812 -17.188 1 98.62 133 ILE B N 1
ATOM 2927 C CA . ILE B 1 133 ? -3.795 -11.656 -15.781 1 98.62 133 ILE B CA 1
ATOM 2928 C C . ILE B 1 133 ? -4.453 -10.398 -15.219 1 98.62 133 ILE B C 1
ATOM 2930 O O . ILE B 1 133 ? -4.27 -9.305 -15.758 1 98.62 133 ILE B O 1
ATOM 2934 N N . GLU B 1 134 ? -5.219 -10.531 -14.219 1 98.62 134 GLU B N 1
ATOM 2935 C CA . GLU B 1 134 ? -5.832 -9.438 -13.469 1 98.62 134 GLU B CA 1
ATOM 2936 C C . GLU B 1 134 ? -5.305 -9.383 -12.039 1 98.62 134 GLU B C 1
ATOM 2938 O O . GLU B 1 134 ? -5.098 -10.422 -11.406 1 98.62 134 GLU B O 1
ATOM 2943 N N . VAL B 1 135 ? -5.055 -8.195 -11.609 1 98.88 135 VAL B N 1
ATOM 2944 C CA . VAL B 1 135 ? -4.516 -8.031 -10.266 1 98.88 135 VAL B CA 1
ATOM 2945 C C . VAL B 1 135 ? -5.438 -7.137 -9.438 1 98.88 135 VAL B C 1
ATOM 2947 O O . VAL B 1 135 ? -5.852 -6.066 -9.898 1 98.88 135 VAL B O 1
ATOM 2950 N N . VAL B 1 136 ? -5.828 -7.574 -8.281 1 98.81 136 VAL B N 1
ATOM 2951 C CA . VAL B 1 136 ? -6.484 -6.762 -7.262 1 98.81 136 VAL B CA 1
ATOM 2952 C C . VAL B 1 136 ? -5.504 -6.461 -6.129 1 98.81 136 VAL B C 1
ATOM 2954 O O . VAL B 1 136 ? -5.047 -7.375 -5.441 1 98.81 136 VAL B O 1
ATOM 2957 N N . PRO B 1 137 ? -5.18 -5.203 -5.93 1 98.75 137 PRO B N 1
ATOM 2958 C CA . PRO B 1 137 ? -4.207 -4.891 -4.875 1 98.75 137 PRO B CA 1
ATOM 2959 C C . PRO B 1 137 ? -4.746 -5.176 -3.475 1 98.75 137 PRO B C 1
ATOM 2961 O O . PRO B 1 137 ? -5.957 -5.281 -3.285 1 98.75 137 PRO B O 1
ATOM 2964 N N . GLY B 1 138 ? -3.867 -5.363 -2.545 1 98.69 138 GLY B N 1
ATOM 2965 C CA . GLY B 1 138 ? -4.207 -5.578 -1.148 1 98.69 138 GLY B CA 1
ATOM 2966 C C . GLY B 1 138 ? -3.369 -4.746 -0.196 1 98.69 138 GLY B C 1
ATOM 2967 O O . GLY B 1 138 ? -2.33 -4.211 -0.583 1 98.69 138 GLY B O 1
ATOM 2968 N N . ILE B 1 139 ? -3.797 -4.645 1.055 1 98.75 139 ILE B N 1
ATOM 2969 C CA . ILE B 1 139 ? -3.092 -3.904 2.096 1 98.75 139 ILE B CA 1
ATOM 2970 C C . ILE B 1 139 ? -1.777 -4.605 2.43 1 98.75 139 ILE B C 1
ATOM 2972 O O . ILE B 1 139 ? -1.771 -5.793 2.773 1 98.75 139 ILE B O 1
ATOM 2976 N N . THR B 1 140 ? -0.678 -3.875 2.305 1 98.56 140 THR B N 1
ATOM 2977 C CA . THR B 1 140 ? 0.636 -4.453 2.562 1 98.56 140 THR B CA 1
ATOM 2978 C C . THR B 1 140 ? 0.947 -4.445 4.055 1 98.56 140 THR B C 1
ATOM 2980 O O . THR B 1 140 ? 0.314 -3.717 4.824 1 98.56 140 THR B O 1
ATOM 2983 N N . SER B 1 141 ? 1.95 -5.227 4.426 1 98 141 SER B N 1
ATOM 2984 C CA . SER B 1 141 ? 2.395 -5.227 5.816 1 98 141 SER B CA 1
ATOM 2985 C C . SER B 1 141 ? 2.967 -3.873 6.215 1 98 141 SER B C 1
ATOM 2987 O O . SER B 1 141 ? 2.854 -3.461 7.371 1 98 141 SER B O 1
ATOM 2989 N N . ILE B 1 142 ? 3.555 -3.131 5.25 1 98.69 142 ILE B N 1
ATOM 2990 C CA . ILE B 1 142 ? 4.07 -1.796 5.535 1 98.69 142 ILE B CA 1
ATOM 2991 C C . ILE B 1 142 ? 2.92 -0.865 5.91 1 98.69 142 ILE B C 1
ATOM 2993 O O . ILE B 1 142 ? 3.002 -0.134 6.898 1 98.69 142 ILE B O 1
ATOM 2997 N N . GLN B 1 143 ? 1.85 -0.936 5.164 1 98.69 143 GLN B N 1
ATOM 2998 C CA . GLN B 1 143 ? 0.689 -0.098 5.445 1 98.69 143 GLN B CA 1
ATOM 2999 C C . GLN B 1 143 ? 0.043 -0.481 6.773 1 98.69 143 GLN B C 1
ATOM 3001 O O . GLN B 1 143 ? -0.349 0.39 7.551 1 98.69 143 GLN B O 1
ATOM 3006 N N . ALA B 1 144 ? -0.107 -1.786 6.984 1 98.62 144 ALA B N 1
ATOM 3007 C CA . ALA B 1 144 ? -0.673 -2.264 8.242 1 98.62 144 ALA B CA 1
ATOM 3008 C C . ALA B 1 144 ? 0.17 -1.81 9.43 1 98.62 144 ALA B C 1
ATOM 3010 O O . ALA B 1 144 ? -0.368 -1.44 10.477 1 98.62 144 ALA B O 1
ATOM 3011 N N . LEU B 1 145 ? 1.464 -1.837 9.281 1 98.88 145 LEU B N 1
ATOM 3012 C CA . LEU B 1 145 ? 2.395 -1.398 10.312 1 98.88 145 LEU B CA 1
ATOM 3013 C C . LEU B 1 145 ? 2.215 0.087 10.609 1 98.88 145 LEU B C 1
ATOM 3015 O O . LEU B 1 145 ? 2.084 0.481 11.773 1 98.88 145 LEU B O 1
ATOM 3019 N N . CYS B 1 146 ? 2.18 0.883 9.57 1 98.88 146 CYS B N 1
ATOM 3020 C CA . CYS B 1 146 ? 1.992 2.32 9.734 1 98.88 146 CYS B CA 1
ATOM 3021 C C . CYS B 1 146 ? 0.658 2.621 10.406 1 98.88 146 CYS B C 1
ATOM 3023 O O . CYS B 1 146 ? 0.577 3.49 11.273 1 98.88 146 CYS B O 1
ATOM 3025 N N . ALA B 1 147 ? -0.339 1.927 9.977 1 98.75 147 ALA B N 1
ATOM 3026 C CA . ALA B 1 147 ? -1.66 2.133 10.57 1 98.75 147 ALA B CA 1
ATOM 3027 C C . ALA B 1 147 ? -1.656 1.801 12.055 1 98.75 147 ALA B C 1
ATOM 3029 O O . ALA B 1 147 ? -2.174 2.568 12.875 1 98.75 147 ALA B O 1
ATOM 3030 N N . ALA B 1 148 ? -1.049 0.677 12.414 1 98.56 148 ALA B N 1
ATOM 3031 C CA . ALA B 1 148 ? -1.016 0.22 13.805 1 98.56 148 ALA B CA 1
ATOM 3032 C C . ALA B 1 148 ? -0.316 1.238 14.695 1 98.56 148 ALA B C 1
ATOM 3034 O O . ALA B 1 148 ? -0.682 1.402 15.867 1 98.56 148 ALA B O 1
ATOM 3035 N N . HIS B 1 149 ? 0.621 1.946 14.156 1 98.75 149 HIS B N 1
ATOM 3036 C CA . HIS B 1 149 ? 1.399 2.904 14.938 1 98.75 149 HIS B CA 1
ATOM 3037 C C . HIS B 1 149 ? 0.917 4.332 14.695 1 98.75 149 HIS B C 1
ATOM 3039 O O . HIS B 1 149 ? 1.464 5.277 15.266 1 98.75 149 HIS B O 1
ATOM 3045 N N . ALA B 1 150 ? -0.089 4.512 13.812 1 98.62 150 ALA B N 1
ATOM 3046 C CA . ALA B 1 150 ? -0.459 5.852 13.359 1 98.62 150 ALA B CA 1
ATOM 3047 C C . ALA B 1 150 ? 0.774 6.652 12.961 1 98.62 150 ALA B C 1
ATOM 3049 O O . ALA B 1 150 ? 0.961 7.785 13.414 1 98.62 150 ALA B O 1
ATOM 3050 N N . LEU B 1 151 ? 1.545 6.047 12.062 1 98.44 151 LEU B N 1
ATOM 3051 C CA . LEU B 1 151 ? 2.859 6.562 11.695 1 98.44 151 LEU B CA 1
ATOM 3052 C C . LEU B 1 151 ? 2.871 7.02 10.234 1 98.44 151 LEU B C 1
ATOM 3054 O O . LEU B 1 151 ? 2.572 6.238 9.336 1 98.44 151 LEU B O 1
ATOM 3058 N N . PRO B 1 152 ? 3.197 8.312 9.969 1 98.44 152 PRO B N 1
ATOM 3059 C CA . PRO B 1 152 ? 3.562 8.625 8.586 1 98.44 152 PRO B CA 1
ATOM 3060 C C . PRO B 1 152 ? 4.809 7.879 8.117 1 98.44 152 PRO B C 1
ATOM 3062 O O . PRO B 1 152 ? 5.812 7.836 8.836 1 98.44 152 PRO B O 1
ATOM 3065 N N . LEU B 1 153 ? 4.711 7.289 6.98 1 98.56 153 LEU B N 1
ATOM 3066 C CA . LEU B 1 153 ? 5.84 6.512 6.477 1 98.56 153 LEU B CA 1
ATOM 3067 C C . LEU B 1 153 ? 6.992 7.426 6.074 1 98.56 153 LEU B C 1
ATOM 3069 O O . LEU B 1 153 ? 8.078 7.344 6.648 1 98.56 153 LEU B O 1
ATOM 3073 N N . ASN B 1 154 ? 6.734 8.305 5.133 1 97.5 154 ASN B N 1
ATOM 3074 C CA . ASN B 1 154 ? 7.762 9.258 4.703 1 97.5 154 ASN B CA 1
ATOM 3075 C C . ASN B 1 154 ? 7.734 10.523 5.551 1 97.5 154 ASN B C 1
ATOM 3077 O O . ASN B 1 154 ? 6.688 10.906 6.078 1 97.5 154 ASN B O 1
ATOM 3081 N N . ASP B 1 155 ? 8.883 11.211 5.691 1 95.56 155 ASP B N 1
ATOM 3082 C CA . ASP B 1 155 ? 8.93 12.586 6.164 1 95.56 155 ASP B CA 1
ATOM 3083 C C . ASP B 1 155 ? 8.539 13.562 5.055 1 95.56 155 ASP B C 1
ATOM 3085 O O . ASP B 1 155 ? 8.336 13.156 3.908 1 95.56 155 ASP B O 1
ATOM 3089 N N . ILE B 1 156 ? 8.297 14.766 5.398 1 93.94 156 ILE B N 1
ATOM 3090 C CA . ILE B 1 156 ? 7.777 15.766 4.473 1 93.94 156 ILE B CA 1
ATOM 3091 C C . ILE B 1 156 ? 8.695 15.859 3.252 1 93.94 156 ILE B C 1
ATOM 3093 O O . ILE B 1 156 ? 9.859 16.25 3.373 1 93.94 156 ILE B O 1
ATOM 3097 N N . GLY B 1 157 ? 8.195 15.438 2.141 1 92.12 157 GLY B N 1
ATOM 3098 C CA . GLY B 1 157 ? 8.867 15.57 0.86 1 92.12 157 GLY B CA 1
ATOM 3099 C C . GLY B 1 157 ? 10.078 14.656 0.725 1 92.12 157 GLY B C 1
ATOM 3100 O O . GLY B 1 157 ? 10.812 14.734 -0.259 1 92.12 157 GLY B O 1
ATOM 3101 N N . GLU B 1 158 ? 10.266 13.758 1.646 1 96.19 158 GLU B N 1
ATOM 3102 C CA . GLU B 1 158 ? 11.484 12.953 1.66 1 96.19 158 GLU B CA 1
ATOM 3103 C C . GLU B 1 158 ? 11.227 11.555 1.096 1 96.19 158 GLU B C 1
ATOM 3105 O O . GLU B 1 158 ? 10.109 11.047 1.173 1 96.19 158 GLU B O 1
ATOM 3110 N N . PRO B 1 159 ? 12.273 10.945 0.468 1 97.94 159 PRO B N 1
ATOM 3111 C CA . PRO B 1 159 ? 12.156 9.562 0.005 1 97.94 159 PRO B CA 1
ATOM 3112 C C . PRO B 1 159 ? 12.227 8.547 1.146 1 97.94 159 PRO B C 1
ATOM 3114 O O . PRO B 1 159 ? 12.578 8.906 2.271 1 97.94 159 PRO B O 1
ATOM 3117 N N . PHE B 1 160 ? 11.883 7.348 0.876 1 98.62 160 PHE B N 1
ATOM 3118 C CA . PHE B 1 160 ? 12.156 6.215 1.756 1 98.62 160 PHE B CA 1
ATOM 3119 C C . PHE B 1 160 ? 12.477 4.965 0.947 1 98.62 160 PHE B C 1
ATOM 3121 O O . PHE B 1 160 ? 12.133 4.879 -0.234 1 98.62 160 PHE B O 1
ATOM 3128 N N . LEU B 1 161 ? 13.188 4.051 1.589 1 98.81 161 LEU B N 1
ATOM 3129 C CA . LEU B 1 161 ? 13.633 2.82 0.94 1 98.81 161 LEU B CA 1
ATOM 3130 C C . LEU B 1 161 ? 12.945 1.605 1.548 1 98.81 161 LEU B C 1
ATOM 3132 O O . LEU B 1 161 ? 12.797 1.516 2.77 1 98.81 161 LEU B O 1
ATOM 3136 N N . VAL B 1 162 ? 12.453 0.735 0.722 1 98.88 162 VAL B N 1
ATOM 3137 C CA . VAL B 1 162 ? 11.992 -0.579 1.156 1 98.88 162 VAL B CA 1
ATOM 3138 C C . VAL B 1 162 ? 13.039 -1.634 0.816 1 98.88 162 VAL B C 1
ATOM 3140 O O . VAL B 1 162 ? 13.492 -1.723 -0.328 1 98.88 162 VAL B O 1
ATOM 3143 N N . THR B 1 163 ? 13.414 -2.412 1.761 1 98.56 163 THR B N 1
ATOM 3144 C CA . THR B 1 163 ? 14.484 -3.383 1.561 1 98.56 163 THR B CA 1
ATOM 3145 C C . THR B 1 163 ? 14.242 -4.641 2.393 1 98.56 163 THR B C 1
ATOM 3147 O O . THR B 1 163 ? 13.156 -4.82 2.943 1 98.56 163 THR B O 1
ATOM 3150 N N . THR B 1 164 ? 15.195 -5.562 2.393 1 98.25 164 THR B N 1
ATOM 3151 C CA . THR B 1 164 ? 15.07 -6.816 3.125 1 98.25 164 THR B CA 1
ATOM 3152 C C . THR B 1 164 ? 16.094 -6.879 4.262 1 98.25 164 THR B C 1
ATOM 3154 O O . THR B 1 164 ? 17.062 -6.129 4.27 1 98.25 164 THR B O 1
ATOM 3157 N N . GLY B 1 165 ? 15.766 -7.754 5.195 1 98.25 165 GLY B N 1
ATOM 3158 C CA . GLY B 1 165 ? 16.734 -7.988 6.25 1 98.25 165 GLY B CA 1
ATOM 3159 C C . GLY B 1 165 ? 18.109 -8.367 5.723 1 98.25 165 GLY B C 1
ATOM 3160 O O . GLY B 1 165 ? 19.125 -7.898 6.23 1 98.25 165 GLY B O 1
ATOM 3161 N N . ARG B 1 166 ? 18.156 -9.188 4.699 1 96.81 166 ARG B N 1
ATOM 3162 C CA . ARG B 1 166 ? 19.422 -9.633 4.109 1 96.81 166 ARG B CA 1
ATOM 3163 C C . ARG B 1 166 ? 20.234 -8.453 3.6 1 96.81 166 ARG B C 1
ATOM 3165 O O . ARG B 1 166 ? 21.422 -8.328 3.918 1 96.81 166 ARG B O 1
ATOM 3172 N N . ARG B 1 167 ? 19.594 -7.582 2.875 1 96.88 167 ARG B N 1
ATOM 3173 C CA . ARG B 1 167 ? 20.297 -6.438 2.303 1 96.88 167 ARG B CA 1
ATOM 3174 C C . ARG B 1 167 ? 20.781 -5.492 3.395 1 96.88 167 ARG B C 1
ATOM 3176 O O . ARG B 1 167 ? 21.875 -4.922 3.289 1 96.88 167 ARG B O 1
ATOM 3183 N N . LEU B 1 168 ? 19.953 -5.32 4.375 1 98 168 LEU B N 1
ATOM 3184 C CA . LEU B 1 168 ? 20.344 -4.449 5.484 1 98 168 LEU B CA 1
ATOM 3185 C C . LEU B 1 168 ? 21.547 -5.012 6.219 1 98 168 LEU B C 1
ATOM 3187 O O . LEU B 1 168 ? 22.469 -4.27 6.555 1 98 168 LEU B O 1
ATOM 3191 N N . ARG B 1 169 ? 21.516 -6.305 6.453 1 97.31 169 ARG B N 1
ATOM 3192 C CA . ARG B 1 169 ? 22.609 -6.973 7.152 1 97.31 169 ARG B CA 1
ATOM 3193 C C . ARG B 1 169 ? 23.906 -6.879 6.352 1 97.31 169 ARG B C 1
ATOM 3195 O O . ARG B 1 169 ? 24.969 -6.617 6.91 1 97.31 169 ARG B O 1
ATOM 3202 N N . GLU B 1 170 ? 23.828 -7.035 5.059 1 96.12 170 GLU B N 1
ATOM 3203 C CA . GLU B 1 170 ? 25 -7.102 4.195 1 96.12 170 GLU B CA 1
ATOM 3204 C C . GLU B 1 170 ? 25.516 -5.703 3.852 1 96.12 170 GLU B C 1
ATOM 3206 O O . GLU B 1 170 ? 26.719 -5.488 3.742 1 96.12 170 GLU B O 1
ATOM 3211 N N . GLY B 1 171 ? 24.625 -4.77 3.74 1 96.25 171 GLY B N 1
ATOM 3212 C CA . GLY B 1 171 ? 25.016 -3.482 3.188 1 96.25 171 GLY B CA 1
ATOM 3213 C C . GLY B 1 171 ? 25.016 -2.363 4.215 1 96.25 171 GLY B C 1
ATOM 3214 O O . GLY B 1 171 ? 25.516 -1.271 3.953 1 96.25 171 GLY B O 1
ATOM 3215 N N . GLY B 1 172 ? 24.422 -2.617 5.367 1 97.06 172 GLY B N 1
ATOM 3216 C CA . GLY B 1 172 ? 24.234 -1.545 6.332 1 97.06 172 GLY B CA 1
ATOM 3217 C C . GLY B 1 172 ? 23.141 -0.568 5.938 1 97.06 172 GLY B C 1
ATOM 3218 O O . GLY B 1 172 ? 22.266 -0.904 5.145 1 97.06 172 GLY B O 1
ATOM 3219 N N . TRP B 1 173 ? 23.156 0.611 6.594 1 97.06 173 TRP B N 1
ATOM 3220 C CA . TRP B 1 173 ? 22.156 1.635 6.305 1 97.06 173 TRP B CA 1
ATOM 3221 C C . TRP B 1 173 ? 22.297 2.127 4.867 1 97.06 173 TRP B C 1
ATOM 3223 O O . TRP B 1 173 ? 23.375 2.516 4.43 1 97.06 173 TRP B O 1
ATOM 3233 N N . PRO B 1 174 ? 21.219 2.133 4.176 1 96.31 174 PRO B N 1
ATOM 3234 C CA . PRO B 1 174 ? 21.312 2.564 2.779 1 96.31 174 PRO B CA 1
ATOM 3235 C C . PRO B 1 174 ? 21.625 4.051 2.637 1 96.31 174 PRO B C 1
ATOM 3237 O O . PRO B 1 174 ? 21.156 4.863 3.436 1 96.31 174 PRO B O 1
ATOM 3240 N N . PRO B 1 175 ? 22.344 4.441 1.674 1 93.88 175 PRO B N 1
ATOM 3241 C CA . PRO B 1 175 ? 22.672 5.855 1.476 1 93.88 175 PRO B CA 1
ATOM 3242 C C . PRO B 1 175 ? 21.5 6.672 0.963 1 93.88 175 PRO B C 1
ATOM 3244 O O . PRO B 1 175 ? 20.625 6.137 0.264 1 93.88 175 PRO B O 1
ATOM 3247 N N . GLY B 1 176 ? 21.453 7.926 1.28 1 92.12 176 GLY B N 1
ATOM 3248 C CA . GLY B 1 176 ? 20.578 8.898 0.658 1 92.12 176 GLY B CA 1
ATOM 3249 C C . GLY B 1 176 ? 19.172 8.891 1.239 1 92.12 176 GLY B C 1
ATOM 3250 O O . GLY B 1 176 ? 18.281 9.555 0.723 1 92.12 176 GLY B O 1
ATOM 3251 N N . VAL B 1 177 ? 18.953 8.055 2.234 1 96.62 177 VAL B N 1
ATOM 3252 C CA . VAL B 1 177 ? 17.609 8.016 2.805 1 96.62 177 VAL B CA 1
ATOM 3253 C C . VAL B 1 177 ? 17.688 8.07 4.328 1 96.62 177 VAL B C 1
ATOM 3255 O O . VAL B 1 177 ? 18.703 7.668 4.914 1 96.62 177 VAL B O 1
ATOM 3258 N N . ASP B 1 178 ? 16.609 8.531 4.969 1 97.62 178 ASP B N 1
ATOM 3259 C CA . ASP B 1 178 ? 16.531 8.586 6.426 1 97.62 178 ASP B CA 1
ATOM 3260 C C . ASP B 1 178 ? 15.414 7.676 6.945 1 97.62 178 ASP B C 1
ATOM 3262 O O . ASP B 1 178 ? 15.25 7.52 8.156 1 97.62 178 ASP B O 1
ATOM 3266 N N . THR B 1 179 ? 14.648 7.105 6.109 1 98.69 179 THR B N 1
ATOM 3267 C CA . THR B 1 179 ? 13.555 6.195 6.445 1 98.69 179 THR B CA 1
ATOM 3268 C C . THR B 1 179 ? 13.672 4.898 5.648 1 98.69 179 THR B C 1
ATOM 3270 O O . THR B 1 179 ? 13.773 4.926 4.418 1 98.69 179 THR B O 1
ATOM 3273 N N . VAL B 1 180 ? 13.68 3.795 6.387 1 98.75 180 VAL B N 1
ATOM 3274 C CA . VAL B 1 180 ? 13.836 2.486 5.758 1 98.75 180 VAL B CA 1
ATOM 3275 C C . VAL B 1 180 ? 12.75 1.539 6.273 1 98.75 180 VAL B C 1
ATOM 3277 O O . VAL B 1 180 ? 12.594 1.36 7.484 1 98.75 180 VAL B O 1
ATOM 3280 N N . ALA B 1 181 ? 11.922 1.006 5.422 1 98.88 181 ALA B N 1
ATOM 3281 C CA . ALA B 1 181 ? 11.039 -0.113 5.742 1 98.88 181 ALA B CA 1
ATOM 3282 C C . ALA B 1 181 ? 11.711 -1.448 5.434 1 98.88 181 ALA B C 1
ATOM 3284 O O . ALA B 1 181 ? 12.219 -1.652 4.332 1 98.88 181 ALA B O 1
ATOM 3285 N N . VAL B 1 182 ? 11.719 -2.361 6.387 1 98.88 182 VAL B N 1
ATOM 3286 C CA . VAL B 1 182 ? 12.453 -3.617 6.242 1 98.88 182 VAL B CA 1
ATOM 3287 C C . VAL B 1 182 ? 11.477 -4.793 6.316 1 98.88 182 VAL B C 1
ATOM 3289 O O . VAL B 1 182 ? 10.695 -4.898 7.262 1 98.88 182 VAL B O 1
ATOM 3292 N N . MET B 1 183 ? 11.562 -5.59 5.305 1 98.06 183 MET B N 1
ATOM 3293 C CA . MET B 1 183 ? 10.742 -6.793 5.191 1 98.06 183 MET B CA 1
ATOM 3294 C C . MET B 1 183 ? 11.609 -8.031 5.023 1 98.06 183 MET B C 1
ATOM 3296 O O . MET B 1 183 ? 12.82 -7.918 4.801 1 98.06 183 MET B O 1
ATOM 3300 N N . LEU B 1 184 ? 10.945 -9.211 5.172 1 96.31 184 LEU B N 1
ATOM 3301 C CA . LEU B 1 184 ? 11.617 -10.484 4.965 1 96.31 184 LEU B CA 1
ATOM 3302 C C . LEU B 1 184 ? 12.875 -10.586 5.816 1 96.31 184 LEU B C 1
ATOM 3304 O O . LEU B 1 184 ? 13.961 -10.875 5.301 1 96.31 184 LEU B O 1
ATOM 3308 N N . ASP B 1 185 ? 12.742 -10.289 7.094 1 96.75 185 ASP B N 1
ATOM 3309 C CA . ASP B 1 185 ? 13.891 -10.32 7.992 1 96.75 185 ASP B CA 1
ATOM 3310 C C . ASP B 1 185 ? 13.75 -11.445 9.016 1 96.75 185 ASP B C 1
ATOM 3312 O O . ASP B 1 185 ? 13.07 -11.281 10.039 1 96.75 185 ASP B O 1
ATOM 3316 N N . GLY B 1 186 ? 14.453 -12.5 8.805 1 92.62 186 GLY B N 1
ATOM 3317 C CA . GLY B 1 186 ? 14.375 -13.648 9.695 1 92.62 186 GLY B CA 1
ATOM 3318 C C . GLY B 1 186 ? 15.367 -13.578 10.852 1 92.62 186 GLY B C 1
ATOM 3319 O O . GLY B 1 186 ? 15.367 -14.453 11.727 1 92.62 186 GLY B O 1
ATOM 3320 N N . ALA B 1 187 ? 16.219 -12.562 10.922 1 92.69 187 ALA B N 1
ATOM 3321 C CA . ALA B 1 187 ? 17.328 -12.594 11.875 1 92.69 187 ALA B CA 1
ATOM 3322 C C . ALA B 1 187 ? 17.5 -11.242 12.555 1 92.69 187 ALA B C 1
ATOM 3324 O O . ALA B 1 187 ? 18.578 -10.945 13.078 1 92.69 187 ALA B O 1
ATOM 3325 N N . THR B 1 188 ? 16.469 -10.336 12.484 1 97.44 188 THR B N 1
ATOM 3326 C CA . THR B 1 188 ? 16.531 -9.031 13.133 1 97.44 188 THR B CA 1
ATOM 3327 C C . THR B 1 188 ? 17.75 -8.234 12.664 1 97.44 188 THR B C 1
ATOM 3329 O O . THR B 1 188 ? 18.547 -7.777 13.484 1 97.44 188 THR B O 1
ATOM 3332 N N . ALA B 1 189 ? 17.875 -7.953 11.453 1 98.5 189 ALA B N 1
ATOM 3333 C CA . ALA B 1 189 ? 19.016 -7.305 10.812 1 98.5 189 ALA B CA 1
ATOM 3334 C C . ALA B 1 189 ? 19.328 -5.953 11.461 1 98.5 189 ALA B C 1
ATOM 3336 O O . ALA B 1 189 ? 20.453 -5.457 11.383 1 98.5 189 ALA B O 1
ATOM 3337 N N . PHE B 1 190 ? 18.312 -5.344 12.172 1 98.62 190 PHE B N 1
ATOM 3338 C CA . PHE B 1 190 ? 18.531 -4.031 12.781 1 98.62 190 PHE B CA 1
ATOM 3339 C C . PHE B 1 190 ? 19.594 -4.098 13.867 1 98.62 190 PHE B C 1
ATOM 3341 O O . PHE B 1 190 ? 20.125 -3.068 14.273 1 98.62 190 PHE B O 1
ATOM 3348 N N . GLN B 1 191 ? 19.953 -5.293 14.336 1 98.25 191 GLN B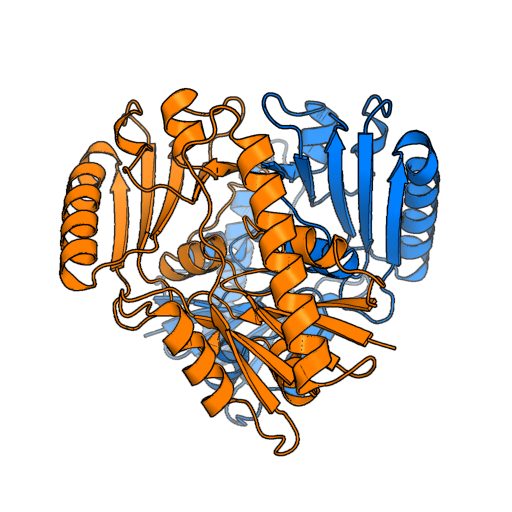 N 1
ATOM 3349 C CA . GLN B 1 191 ? 20.969 -5.465 15.367 1 98.25 191 GLN B CA 1
ATOM 3350 C C . GLN B 1 191 ? 22.359 -5.18 14.82 1 98.25 191 GLN B C 1
ATOM 3352 O O . GLN B 1 191 ? 23.312 -4.992 15.586 1 98.25 191 GLN B O 1
ATOM 3357 N N . THR B 1 192 ? 22.531 -5.234 13.523 1 98.12 192 THR B N 1
ATOM 3358 C CA . THR B 1 192 ? 23.844 -5.02 12.914 1 98.12 192 THR B CA 1
ATOM 3359 C C . THR B 1 192 ? 24.109 -3.531 12.727 1 98.12 192 THR B C 1
ATOM 3361 O O . THR B 1 192 ? 25.234 -3.135 12.391 1 98.12 192 THR B O 1
ATOM 3364 N N . LEU B 1 193 ? 23.156 -2.674 12.953 1 97.94 193 LEU B N 1
ATOM 3365 C CA . LEU B 1 193 ? 23.281 -1.235 12.742 1 97.94 193 LEU B CA 1
ATOM 3366 C C . LEU B 1 193 ? 23.812 -0.549 14 1 97.94 193 LEU B C 1
ATOM 3368 O O . LEU B 1 193 ? 23.578 -1.021 15.117 1 97.94 193 LEU B O 1
ATOM 3372 N N . ASN B 1 194 ? 24.594 0.573 13.812 1 96.94 194 ASN B N 1
ATOM 3373 C CA . ASN B 1 194 ? 24.766 1.496 14.93 1 96.94 194 ASN B CA 1
ATOM 3374 C C . ASN B 1 194 ? 23.438 2.096 15.375 1 96.94 194 ASN B C 1
ATOM 3376 O O . ASN B 1 194 ? 22.812 2.867 14.633 1 96.94 194 ASN B O 1
ATOM 3380 N N . PRO B 1 195 ? 23 1.761 16.5 1 96.38 195 PRO B N 1
ATOM 3381 C CA . PRO B 1 195 ? 21.641 2.125 16.922 1 96.38 195 PRO B CA 1
ATOM 3382 C C . PRO B 1 195 ? 21.5 3.6 17.297 1 96.38 195 PRO B C 1
ATOM 3384 O O . PRO B 1 195 ? 20.391 4.105 17.453 1 96.38 195 PRO B O 1
ATOM 3387 N N . SER B 1 196 ? 22.594 4.285 17.484 1 95.12 196 SER B N 1
ATOM 3388 C CA . SER B 1 196 ? 22.547 5.676 17.922 1 95.12 196 SER B CA 1
ATOM 3389 C C . SER B 1 196 ? 21.766 6.543 16.953 1 95.12 196 SER B C 1
ATOM 3391 O O . SER B 1 196 ? 22.031 6.527 15.742 1 95.12 196 SER B O 1
ATOM 3393 N N . GLY B 1 197 ? 20.734 7.234 17.469 1 96.5 197 GLY B N 1
ATOM 3394 C CA . GLY B 1 197 ? 19.969 8.172 16.672 1 96.5 197 GLY B CA 1
ATOM 3395 C C . GLY B 1 197 ? 18.906 7.504 15.82 1 96.5 197 GLY B C 1
ATOM 3396 O O . GLY B 1 197 ? 18.281 8.148 14.977 1 96.5 197 GLY B O 1
ATOM 3397 N N . LEU B 1 198 ? 18.703 6.191 15.969 1 98.19 198 LEU B N 1
ATOM 3398 C CA . LEU B 1 198 ? 17.703 5.477 15.18 1 98.19 198 LEU B CA 1
ATOM 3399 C C . LEU B 1 198 ? 16.469 5.176 16.016 1 98.19 198 LEU B C 1
ATOM 3401 O O . LEU B 1 198 ? 16.578 4.816 17.188 1 98.19 198 LEU B O 1
ATOM 3405 N N . GLN B 1 199 ? 15.352 5.391 15.414 1 98.69 199 GLN B N 1
ATOM 3406 C CA . GLN B 1 199 ? 14.055 4.953 15.938 1 98.69 199 GLN B CA 1
ATOM 3407 C C . GLN B 1 199 ? 13.531 3.752 15.156 1 98.69 199 GLN B C 1
ATOM 3409 O O . GLN B 1 199 ? 13.789 3.619 13.961 1 98.69 199 GLN B O 1
ATOM 3414 N N . ILE B 1 200 ? 12.789 2.877 15.875 1 98.81 200 ILE B N 1
ATOM 3415 C CA . ILE B 1 200 ? 12.234 1.705 15.211 1 98.81 200 ILE B CA 1
ATOM 3416 C C . ILE B 1 200 ? 10.75 1.58 15.547 1 98.81 200 ILE B C 1
ATOM 3418 O O . ILE B 1 200 ? 10.336 1.833 16.688 1 98.81 200 ILE B O 1
ATOM 3422 N N . TRP B 1 201 ? 9.953 1.3 14.641 1 98.94 201 TRP B N 1
ATOM 3423 C CA . TRP B 1 201 ? 8.57 0.835 14.75 1 98.94 201 TRP B CA 1
ATOM 3424 C C . TRP B 1 201 ? 8.43 -0.583 14.203 1 98.94 201 TRP B C 1
ATOM 3426 O O . TRP B 1 201 ? 8.586 -0.812 13 1 98.94 201 TRP B O 1
ATOM 3436 N N . TRP B 1 202 ? 8.133 -1.517 15.062 1 98.94 202 TRP B N 1
ATOM 3437 C CA . TRP B 1 202 ? 8.062 -2.936 14.727 1 98.94 202 TRP B CA 1
ATOM 3438 C C . TRP B 1 202 ? 6.648 -3.473 14.906 1 98.94 202 TRP B C 1
ATOM 3440 O O . TRP B 1 202 ? 5.898 -2.988 15.758 1 98.94 202 TRP B O 1
ATOM 3450 N N . GLY B 1 203 ? 6.297 -4.418 14.102 1 98.75 203 GLY B N 1
ATOM 3451 C CA . GLY B 1 203 ? 5.031 -5.113 14.258 1 98.75 203 GLY B CA 1
ATOM 3452 C C . GLY B 1 203 ? 5.074 -6.547 13.766 1 98.75 203 GLY B C 1
ATOM 3453 O O . GLY B 1 203 ? 5.719 -6.844 12.758 1 98.75 203 GLY B O 1
ATOM 3454 N N . ALA B 1 204 ? 4.387 -7.469 14.469 1 98.31 204 ALA B N 1
ATOM 3455 C CA . ALA B 1 204 ? 4.207 -8.867 14.102 1 98.31 204 ALA B CA 1
ATOM 3456 C C . ALA B 1 204 ? 2.73 -9.258 14.125 1 98.31 204 ALA B C 1
ATOM 3458 O O . ALA B 1 204 ? 1.951 -8.711 14.906 1 98.31 204 ALA B O 1
ATOM 3459 N N . TYR B 1 205 ? 2.367 -10.188 13.211 1 96.31 205 TYR B N 1
ATOM 3460 C CA . TYR B 1 205 ? 1.001 -10.688 13.109 1 96.31 205 TYR B CA 1
ATOM 3461 C C . TYR B 1 205 ? 0.013 -9.547 12.914 1 96.31 205 TYR B C 1
ATOM 3463 O O . TYR B 1 205 ? -1.058 -9.531 13.531 1 96.31 205 TYR B O 1
ATOM 3471 N N . LEU B 1 206 ? 0.471 -8.602 12.125 1 97 206 LEU B N 1
ATOM 3472 C CA . LEU B 1 206 ? -0.315 -7.387 11.914 1 97 206 LEU B CA 1
ATOM 3473 C C . LEU B 1 206 ? -1.693 -7.727 11.359 1 97 206 LEU B C 1
ATOM 3475 O O . LEU B 1 206 ? -1.808 -8.469 10.383 1 97 206 LEU B O 1
ATOM 3479 N N . GLY B 1 207 ? -2.744 -7.168 11.992 1 92.94 207 GLY B N 1
ATOM 3480 C CA . GLY B 1 207 ? -4.113 -7.414 11.578 1 92.94 207 GLY B CA 1
ATOM 3481 C C . GLY B 1 207 ? -4.727 -8.641 12.227 1 92.94 207 GLY B C 1
ATOM 3482 O O . GLY B 1 207 ? -5.938 -8.852 12.141 1 92.94 207 GLY B O 1
ATOM 3483 N N . MET B 1 208 ? -3.938 -9.414 12.812 1 93.5 208 MET B N 1
ATOM 3484 C CA . MET B 1 208 ? -4.43 -10.633 13.461 1 93.5 208 MET B CA 1
ATOM 3485 C C . MET B 1 208 ? -4.637 -10.414 14.953 1 93.5 208 MET B C 1
ATOM 3487 O O . MET B 1 208 ? -4.172 -9.414 15.508 1 93.5 208 MET B O 1
ATOM 3491 N N . PRO B 1 209 ? -5.367 -11.375 15.594 1 92.56 209 PRO B N 1
ATOM 3492 C CA . PRO B 1 209 ? -5.637 -11.219 17.031 1 92.56 209 PRO B CA 1
ATOM 3493 C C . PRO B 1 209 ? -4.363 -11.203 17.875 1 92.56 209 PRO B C 1
ATOM 3495 O O . PRO B 1 209 ? -4.328 -10.57 18.922 1 92.56 209 PRO B O 1
ATOM 3498 N N . ASP B 1 210 ? -3.289 -11.797 17.422 1 95.44 210 ASP B N 1
ATOM 3499 C CA . ASP B 1 210 ? -2.053 -11.922 18.188 1 95.44 210 ASP B CA 1
ATOM 3500 C C . ASP B 1 210 ? -1.073 -10.805 17.828 1 95.44 210 ASP B C 1
ATOM 3502 O O . ASP B 1 210 ? 0.127 -10.922 18.078 1 95.44 210 ASP B O 1
ATOM 3506 N N . GLN B 1 211 ? -1.576 -9.773 17.328 1 98 211 GLN B N 1
ATOM 3507 C CA . GLN B 1 211 ? -0.744 -8.656 16.891 1 98 211 GLN B CA 1
ATOM 3508 C C . GLN B 1 211 ? 0.121 -8.141 18.047 1 98 211 GLN B C 1
ATOM 3510 O O . GLN B 1 211 ? -0.357 -7.992 19.172 1 98 211 GLN B O 1
ATOM 3515 N N . ILE B 1 212 ? 1.396 -7.926 17.734 1 98.69 212 ILE B N 1
ATOM 3516 C CA . ILE B 1 212 ? 2.35 -7.301 18.641 1 98.69 212 ILE B CA 1
ATOM 3517 C C . ILE B 1 212 ? 2.961 -6.066 17.984 1 98.69 212 ILE B C 1
ATOM 3519 O O . ILE B 1 212 ? 3.385 -6.121 16.828 1 98.69 212 ILE B O 1
ATOM 3523 N N . ILE B 1 213 ? 2.977 -4.934 18.703 1 98.81 213 ILE B N 1
ATOM 3524 C CA . ILE B 1 213 ? 3.66 -3.758 18.172 1 98.81 213 ILE B CA 1
ATOM 3525 C C . ILE B 1 213 ? 4.574 -3.164 19.234 1 98.81 213 ILE B C 1
ATOM 3527 O O . ILE B 1 213 ? 4.246 -3.195 20.422 1 98.81 213 ILE B O 1
ATOM 3531 N N . MET B 1 214 ? 5.699 -2.631 18.797 1 98.88 214 MET B N 1
ATOM 3532 C CA . MET B 1 214 ? 6.664 -1.927 19.641 1 98.88 214 MET B CA 1
ATOM 3533 C C . MET B 1 214 ? 7.309 -0.775 18.875 1 98.88 214 MET B C 1
ATOM 3535 O O . MET B 1 214 ? 7.531 -0.875 17.656 1 98.88 214 MET B O 1
ATOM 3539 N N . ALA B 1 215 ? 7.609 0.266 19.562 1 98.81 215 ALA B N 1
ATOM 3540 C CA . ALA B 1 215 ? 8.289 1.404 18.953 1 98.81 215 ALA B CA 1
ATOM 3541 C C . ALA B 1 215 ? 9.148 2.143 19.969 1 98.81 215 ALA B C 1
ATOM 3543 O O . ALA B 1 215 ? 8.844 2.15 21.172 1 98.81 215 ALA B O 1
ATOM 3544 N N . GLY B 1 216 ? 10.164 2.777 19.562 1 98.56 216 GLY B N 1
ATOM 3545 C CA . GLY B 1 216 ? 11.039 3.57 20.406 1 98.56 216 GLY B CA 1
ATOM 3546 C C . GLY B 1 216 ? 12.453 3.682 19.875 1 98.56 216 GLY B C 1
ATOM 3547 O O . GLY B 1 216 ? 12.703 3.371 18.703 1 98.56 216 GLY B O 1
ATOM 3548 N N . ASP B 1 217 ? 13.32 4.172 20.719 1 98.38 217 ASP B N 1
ATOM 3549 C CA . ASP B 1 217 ? 14.742 4.215 20.391 1 98.38 217 ASP B CA 1
ATOM 3550 C C . ASP B 1 217 ? 15.297 2.812 20.156 1 98.38 217 ASP B C 1
ATOM 3552 O O . ASP B 1 217 ? 15.07 1.911 20.969 1 98.38 217 ASP B O 1
ATOM 3556 N N . LEU B 1 218 ? 16.016 2.691 19.078 1 98.5 218 LEU B N 1
ATOM 3557 C CA . LEU B 1 218 ? 16.5 1.364 18.734 1 98.5 218 LEU B CA 1
ATOM 3558 C C . LEU B 1 218 ? 17.359 0.793 19.859 1 98.5 218 LEU B C 1
ATOM 3560 O O . LEU B 1 218 ? 17.312 -0.406 20.141 1 98.5 218 LEU B O 1
ATOM 3564 N N . THR B 1 219 ? 18.141 1.665 20.562 1 97.81 219 THR B N 1
ATOM 3565 C CA . THR B 1 219 ? 19 1.231 21.656 1 97.81 219 THR B CA 1
ATOM 3566 C C . THR B 1 219 ? 18.172 0.608 22.781 1 97.81 219 THR B C 1
ATOM 3568 O O . THR B 1 219 ? 18.594 -0.375 23.391 1 97.81 219 THR B O 1
ATOM 3571 N N . GLU B 1 220 ? 17 1.083 22.938 1 98.06 220 GLU B N 1
ATOM 3572 C CA . GLU B 1 220 ? 16.156 0.662 24.047 1 98.06 220 GLU B CA 1
ATOM 3573 C C . GLU B 1 220 ? 15.242 -0.49 23.656 1 98.06 220 GLU B C 1
ATOM 3575 O O . GLU B 1 220 ? 15.148 -1.494 24.359 1 98.06 220 GLU B O 1
ATOM 3580 N N . VAL B 1 221 ? 14.633 -0.374 22.531 1 98.31 221 VAL B N 1
ATOM 3581 C CA . VAL B 1 221 ? 13.539 -1.288 22.219 1 98.31 221 VAL B CA 1
ATOM 3582 C C . VAL B 1 221 ? 14.07 -2.455 21.375 1 98.31 221 VAL B C 1
ATOM 3584 O O . VAL B 1 221 ? 13.43 -3.508 21.297 1 98.31 221 VAL B O 1
ATOM 3587 N N . GLY B 1 222 ? 15.219 -2.283 20.766 1 98.12 222 GLY B N 1
ATOM 3588 C CA . GLY B 1 222 ? 15.805 -3.336 19.953 1 98.12 222 GLY B CA 1
ATOM 3589 C C . GLY B 1 222 ? 15.867 -4.676 20.656 1 98.12 222 GLY B C 1
ATOM 3590 O O . GLY B 1 222 ? 15.297 -5.66 20.188 1 98.12 222 GLY B O 1
ATOM 3591 N N . PRO B 1 223 ? 16.516 -4.707 21.844 1 98.19 223 PRO B N 1
ATOM 3592 C CA . PRO B 1 223 ? 16.609 -5.973 22.578 1 98.19 223 PRO B CA 1
ATOM 3593 C C . PRO B 1 223 ? 15.242 -6.531 22.953 1 98.19 223 PRO B C 1
ATOM 3595 O O . PRO B 1 223 ? 15.039 -7.75 22.938 1 98.19 223 PRO B O 1
ATOM 3598 N N . ARG B 1 224 ? 14.312 -5.664 23.266 1 98.56 224 ARG B N 1
ATOM 3599 C CA . ARG B 1 224 ? 12.961 -6.109 23.609 1 98.56 224 ARG B CA 1
ATOM 3600 C C . ARG B 1 224 ? 12.273 -6.746 22.406 1 98.56 224 ARG B C 1
ATOM 3602 O O . ARG B 1 224 ? 11.578 -7.758 22.547 1 98.56 224 ARG B O 1
ATOM 3609 N N . ILE B 1 225 ? 12.445 -6.164 21.234 1 98.75 225 ILE B N 1
ATOM 3610 C CA . ILE B 1 225 ? 11.867 -6.703 20 1 98.75 225 ILE B CA 1
ATOM 3611 C C . ILE B 1 225 ? 12.453 -8.086 19.719 1 98.75 225 ILE B C 1
ATOM 3613 O O . ILE B 1 225 ? 11.719 -9.023 19.391 1 98.75 225 ILE B O 1
ATOM 3617 N N . THR B 1 226 ? 13.758 -8.227 19.875 1 98.44 226 THR B N 1
ATOM 3618 C CA . THR B 1 226 ? 14.422 -9.5 19.625 1 98.44 226 THR B CA 1
ATOM 3619 C C . THR B 1 226 ? 13.859 -10.602 20.516 1 98.44 226 THR B C 1
ATOM 3621 O O . THR B 1 226 ? 13.562 -11.695 20.031 1 98.44 226 THR B O 1
ATOM 3624 N N . SER B 1 227 ? 13.641 -10.273 21.734 1 98.44 227 SER B N 1
ATOM 3625 C CA . SER B 1 227 ? 13.094 -11.234 22.688 1 98.44 227 SER B CA 1
ATOM 3626 C C . SER B 1 227 ? 11.641 -11.57 22.375 1 98.44 227 SER B C 1
ATOM 3628 O O . SER B 1 227 ? 11.266 -12.742 22.328 1 98.44 227 SER B O 1
ATOM 3630 N N . ALA B 1 228 ? 10.852 -10.547 22.109 1 98.56 228 ALA B N 1
ATOM 3631 C CA . ALA B 1 228 ? 9.43 -10.734 21.812 1 98.56 228 ALA B CA 1
ATOM 3632 C C . ALA B 1 228 ? 9.25 -11.57 20.547 1 98.56 228 ALA B C 1
ATOM 3634 O O . ALA B 1 228 ? 8.359 -12.414 20.469 1 98.56 228 ALA B O 1
ATOM 3635 N N . ARG B 1 229 ? 10.078 -11.273 19.609 1 98.25 229 ARG B N 1
ATOM 3636 C CA . ARG B 1 229 ? 10.023 -11.992 18.344 1 98.25 229 ARG B CA 1
ATOM 3637 C C . ARG B 1 229 ? 10.312 -13.477 18.531 1 98.25 229 ARG B C 1
ATOM 3639 O O . ARG B 1 229 ? 9.617 -14.328 17.984 1 98.25 229 ARG B O 1
ATOM 3646 N N . ARG B 1 230 ? 11.352 -13.781 19.25 1 97.69 230 ARG B N 1
ATOM 3647 C CA . ARG B 1 230 ? 11.719 -15.164 19.531 1 97.69 230 ARG B CA 1
ATOM 3648 C C . ARG B 1 230 ? 10.586 -15.891 20.266 1 97.69 230 ARG B C 1
ATOM 3650 O O . ARG B 1 230 ? 10.227 -17.016 19.906 1 97.69 230 ARG B O 1
ATOM 3657 N N . GLU B 1 231 ? 10.062 -15.281 21.219 1 98.19 231 GLU B N 1
ATOM 3658 C CA . GLU B 1 231 ? 8.992 -15.867 22.016 1 98.19 231 GLU B CA 1
ATOM 3659 C C . GLU B 1 231 ? 7.75 -16.125 21.172 1 98.19 231 GLU B C 1
ATOM 3661 O O . GLU B 1 231 ? 7.137 -17.188 21.266 1 98.19 231 GLU B O 1
ATOM 3666 N N . ALA B 1 232 ? 7.43 -15.156 20.359 1 97.44 232 ALA B N 1
ATOM 3667 C CA . ALA B 1 232 ? 6.25 -15.281 19.5 1 97.44 232 ALA B CA 1
ATOM 3668 C C . ALA B 1 232 ? 6.426 -16.406 18.484 1 97.44 232 ALA B C 1
ATOM 3670 O O . ALA B 1 232 ? 5.504 -17.188 18.25 1 97.44 232 ALA B O 1
ATOM 3671 N N . ARG B 1 233 ? 7.559 -16.453 17.891 1 95.38 233 ARG B N 1
ATOM 3672 C CA . ARG B 1 233 ? 7.844 -17.516 16.938 1 95.38 233 ARG B CA 1
ATOM 3673 C C . ARG B 1 233 ? 7.766 -18.891 17.578 1 95.38 233 ARG B C 1
ATOM 3675 O O . ARG B 1 233 ? 7.25 -19.828 16.984 1 95.38 233 ARG B O 1
ATOM 3682 N N . GLU B 1 234 ? 8.328 -19 18.734 1 95.88 234 GLU B N 1
ATOM 3683 C CA . GLU B 1 234 ? 8.281 -20.25 19.469 1 95.88 234 GLU B CA 1
ATOM 3684 C C . GLU B 1 234 ? 6.844 -20.641 19.812 1 95.88 234 GLU B C 1
ATOM 3686 O O . GLU B 1 234 ? 6.461 -21.812 19.672 1 95.88 234 GLU B O 1
ATOM 3691 N N . ARG B 1 235 ? 6.086 -19.734 20.188 1 95.31 235 ARG B N 1
ATOM 3692 C CA . ARG B 1 235 ? 4.711 -19.969 20.625 1 95.31 235 ARG B CA 1
ATOM 3693 C C . ARG B 1 235 ? 3.836 -20.391 19.438 1 95.31 235 ARG B C 1
ATOM 3695 O O . ARG B 1 235 ? 3.023 -21.312 19.562 1 95.31 235 ARG B O 1
ATOM 3702 N N . HIS B 1 236 ? 4.051 -19.781 18.297 1 92.19 236 HIS B N 1
ATOM 3703 C CA . HIS B 1 236 ? 3.139 -19.984 17.172 1 92.19 236 HIS B CA 1
ATOM 3704 C C . HIS B 1 236 ? 3.734 -20.922 16.125 1 92.19 236 HIS B C 1
ATOM 3706 O O . HIS B 1 236 ? 3.02 -21.422 15.258 1 92.19 236 HIS B O 1
ATOM 3712 N N . GLY B 1 237 ? 5.07 -21.125 16.234 1 91.31 237 GLY B N 1
ATOM 3713 C CA . GLY B 1 237 ? 5.77 -21.938 15.242 1 91.31 237 GLY B CA 1
ATOM 3714 C C . GLY B 1 237 ? 6.168 -21.156 14.008 1 91.31 237 GLY B C 1
ATOM 3715 O O . GLY B 1 237 ? 6.875 -2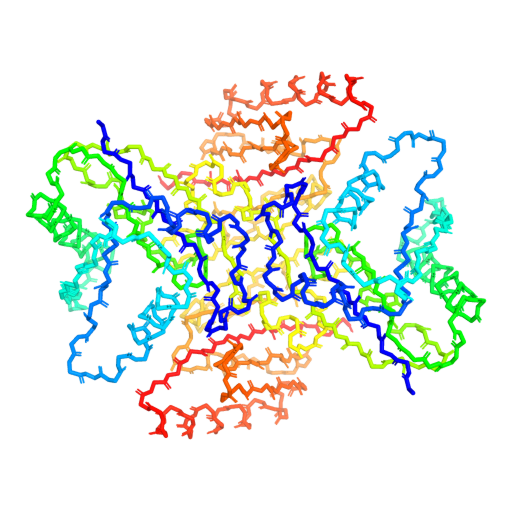1.672 13.141 1 91.31 237 GLY B O 1
ATOM 3716 N N . TRP B 1 238 ? 5.645 -19.953 13.922 1 90.31 238 TRP B N 1
ATOM 3717 C CA . TRP B 1 238 ? 5.969 -19.062 12.812 1 90.31 238 TRP B CA 1
ATOM 3718 C C . TRP B 1 238 ? 5.859 -17.609 13.234 1 90.31 238 TRP B C 1
ATOM 3720 O O . TRP B 1 238 ? 5.352 -17.297 14.312 1 90.31 238 TRP B O 1
ATOM 3730 N N . ILE B 1 239 ? 6.438 -16.719 12.406 1 94.19 239 ILE B N 1
ATOM 3731 C CA . ILE B 1 239 ? 6.262 -15.281 12.633 1 94.19 239 ILE B CA 1
ATOM 3732 C C . ILE B 1 239 ? 6.371 -14.539 11.305 1 94.19 239 ILE B C 1
ATOM 3734 O O . ILE B 1 239 ? 7.137 -14.93 10.422 1 94.19 239 ILE B O 1
ATOM 3738 N N . MET B 1 240 ? 5.539 -13.602 11.148 1 94.31 240 MET B N 1
ATOM 3739 C CA . MET B 1 240 ? 5.629 -12.594 10.094 1 94.31 240 MET B CA 1
ATOM 3740 C C . MET B 1 240 ? 5.664 -11.188 10.68 1 94.31 240 MET B C 1
ATOM 3742 O O . MET B 1 240 ? 4.734 -10.781 11.383 1 94.31 240 MET B O 1
ATOM 3746 N N . ASP B 1 241 ? 6.801 -10.578 10.492 1 97.62 241 ASP B N 1
ATOM 3747 C CA . ASP B 1 241 ? 6.941 -9.234 11.039 1 97.62 241 ASP B CA 1
ATOM 3748 C C . ASP B 1 241 ? 7.664 -8.312 10.055 1 97.62 241 ASP B C 1
ATOM 3750 O O . ASP B 1 241 ? 8.258 -8.781 9.078 1 97.62 241 ASP B O 1
ATOM 3754 N N . SER B 1 242 ? 7.539 -7.035 10.211 1 98.38 242 SER B N 1
ATOM 3755 C CA . SER B 1 242 ? 8.219 -5.957 9.5 1 98.38 242 SER B CA 1
ATOM 3756 C C . SER B 1 242 ? 8.508 -4.781 10.43 1 98.38 242 SER B C 1
ATOM 3758 O O . SER B 1 242 ? 7.992 -4.723 11.547 1 98.38 242 SER B O 1
ATOM 3760 N N . TYR B 1 243 ? 9.344 -3.9 10.016 1 98.88 243 TYR B N 1
ATOM 3761 C CA . TYR B 1 243 ? 9.609 -2.717 10.828 1 98.88 243 TYR B CA 1
ATOM 3762 C C . TYR B 1 243 ? 10.078 -1.554 9.961 1 98.88 243 TYR B C 1
ATOM 3764 O O . TYR B 1 243 ? 10.461 -1.749 8.805 1 98.88 243 TYR B O 1
ATOM 3772 N N . ILE B 1 244 ? 9.914 -0.425 10.484 1 98.88 244 ILE B N 1
ATOM 3773 C CA . ILE B 1 244 ? 10.391 0.823 9.898 1 98.88 244 ILE B CA 1
ATOM 3774 C C . ILE B 1 244 ? 11.453 1.448 10.805 1 98.88 244 ILE B C 1
ATOM 3776 O O . ILE B 1 244 ? 11.305 1.464 12.023 1 98.88 244 ILE B O 1
ATOM 3780 N N . LEU B 1 245 ? 12.539 1.854 10.203 1 98.88 245 LEU B N 1
ATOM 3781 C CA . LEU B 1 245 ? 13.602 2.59 10.883 1 98.88 245 LEU B CA 1
ATOM 3782 C C . LEU B 1 245 ? 13.672 4.027 10.375 1 98.88 245 LEU B C 1
ATOM 3784 O O . LEU B 1 245 ? 13.555 4.273 9.172 1 98.88 245 LEU B O 1
ATOM 3788 N N . LYS B 1 246 ? 13.797 4.961 11.273 1 98.62 246 LYS B N 1
ATOM 3789 C CA . LYS B 1 246 ? 14.008 6.359 10.922 1 98.62 246 LYS B CA 1
ATOM 3790 C C . LYS B 1 246 ? 15.211 6.938 11.664 1 98.62 246 LYS B C 1
ATOM 3792 O O . LYS B 1 246 ? 15.43 6.641 12.836 1 98.62 246 LYS B O 1
ATOM 3797 N N . ARG B 1 247 ? 15.953 7.73 10.898 1 96.06 247 ARG B N 1
ATOM 3798 C CA . ARG B 1 247 ? 17.016 8.516 11.516 1 96.06 247 ARG B CA 1
ATOM 3799 C C . ARG B 1 247 ? 16.484 9.828 12.07 1 96.06 247 ARG B C 1
ATOM 3801 O O . ARG B 1 247 ? 15.719 10.523 11.391 1 96.06 247 ARG B O 1
ATOM 3808 N N . ARG B 1 248 ? 16.672 10.102 13.336 1 80.31 248 ARG B N 1
ATOM 3809 C CA . ARG B 1 248 ? 16.297 11.367 13.953 1 80.31 248 ARG B CA 1
ATOM 3810 C C . ARG B 1 248 ? 17.125 12.516 13.398 1 80.31 248 ARG B C 1
ATOM 3812 O O . ARG B 1 248 ? 18.328 12.383 13.211 1 80.31 248 ARG B O 1
ATOM 3819 N N . SER B 1 249 ? 16.438 13.422 12.586 1 57.5 249 SER B N 1
ATOM 3820 C CA . SER B 1 249 ? 17.172 14.633 12.219 1 57.5 249 SER B CA 1
ATOM 3821 C C . SER B 1 249 ? 17.609 15.414 13.453 1 57.5 249 SER B C 1
ATOM 3823 O O . SER B 1 249 ? 16.969 15.336 14.5 1 57.5 249 SER B O 1
#

Solvent-accessible surface area (backbone atoms only — not comparable to full-atom values): 26384 Å² total; per-residue (Å²): 104,35,32,38,35,40,29,9,43,9,58,64,23,74,44,44,26,22,46,47,39,48,54,52,60,44,61,24,45,30,36,52,42,62,39,64,76,90,68,87,50,59,68,45,48,48,54,50,50,46,45,67,72,57,54,76,47,84,75,42,41,78,46,74,45,76,59,71,80,67,60,78,79,44,91,48,62,65,59,30,51,50,52,36,39,52,51,43,26,50,52,52,52,51,51,40,47,72,75,62,44,76,45,46,33,37,32,37,77,29,76,13,18,46,31,59,92,48,59,60,54,66,24,54,71,65,34,84,78,67,52,50,76,43,46,35,62,29,43,35,63,67,46,48,45,26,26,76,66,64,34,60,67,44,57,92,90,44,44,32,35,42,38,32,18,61,54,36,54,75,64,42,81,66,75,98,47,52,27,38,40,38,32,79,46,93,75,58,33,72,74,76,48,81,39,79,64,29,34,35,43,40,32,28,40,47,66,36,96,75,47,44,75,51,68,41,46,30,75,69,40,42,64,53,48,55,52,51,50,53,52,45,24,66,73,64,73,51,78,56,54,41,35,38,38,36,54,67,128,103,35,32,39,34,42,26,10,43,9,59,63,23,73,44,44,26,22,46,46,38,48,54,52,59,45,62,24,46,31,37,52,42,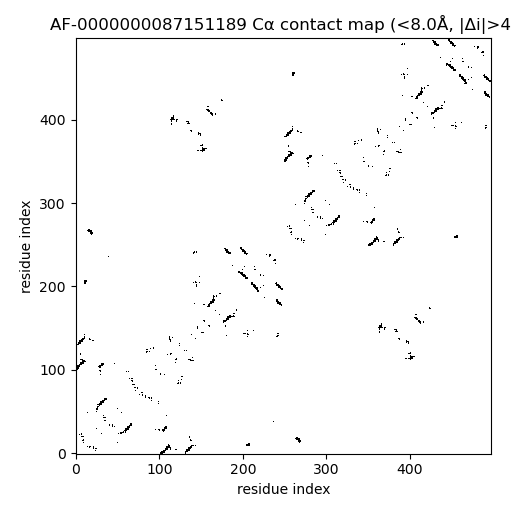62,40,63,72,87,63,84,47,66,64,45,52,49,54,50,50,46,44,66,72,59,54,77,47,84,77,41,40,77,48,74,43,75,59,69,78,68,60,77,80,42,90,47,60,66,58,31,51,51,52,36,38,51,51,42,24,51,51,52,50,50,50,40,48,73,74,63,44,75,46,46,32,36,32,38,78,29,76,13,18,46,32,59,92,49,60,60,55,66,24,54,71,64,34,82,79,69,51,51,74,43,47,37,63,29,44,34,63,68,46,50,44,26,26,76,66,62,35,59,66,44,59,90,92,44,42,34,36,41,40,32,19,64,55,37,55,75,65,42,80,65,76,97,50,51,28,38,39,37,34,78,47,92,74,58,34,73,73,75,49,81,39,80,62,30,34,33,42,38,32,28,41,47,65,34,95,75,47,44,74,51,68,43,46,30,74,69,40,44,65,54,50,56,51,51,50,52,52,47,24,66,73,67,73,50,80,56,56,41,35,37,38,35,54,67,128

Secondary structure (DSSP, 8-state):
-EEEEEEE-BTS-GGG-BHHHHHHHHT-SEEEEEE--SS--HHHHHHHHHHHHH---TT-EEEEEEPPPP-TT-S-HHHHHHHHHHHHHHHHHHHHHHHT-SSEEEEEEESB-TTSS-SHHHHHTT-SSPPEEEEE----HHHHHHHHHT--SS-TT--EEEEEHHHHHHH-SPTT-SEEEEES-SS-GGGGS--TTEEEEEEESTTSTT-EEEEEEHHHHHHHHHHHHHHHHHHHS---EEEEEEE--/-EEEEEEE-BTS-GGG-BHHHHHHHHT-SEEEEEE-SSS--HHHHHHHHHHHHH---TT-EEEEEEPPPP-TT-S-HHHHHHHHHHHHHHHHHHHHHHHT-SSEEEEEEESB-TTSS-SHHHHHTT-SSPPEEEEE----HHHHHHHHHT--SS-TT--EEEEEHHHHHHH-SPTT-SEEEEES-SS-GGGGS--TTEEEEEEESTTSTT-EEEEEEHHHHHHHHHHHHHHHHHHHS---EEEEEEE--

Nearest PDB structures (foldseek):
  3nd1-assembly1_A  TM=9.624E-01  e=3.012E-37  Rhodobacter capsulatus SB 1003
  3nd1-assembly1_B  TM=9.543E-01  e=5.328E-36  Rhodobacter capsulatus SB 1003
  2npn-assembly1_A  TM=8.758E-01  e=4.581E-24  Corynebacterium diphtheriae
  2qbu-assembly1_B  TM=7.506E-01  e=2.312E-16  Methanothermobacter thermautotrophicus str. Delta H
  1ve2-assembly1_A  TM=7.064E-01  e=1.139E-11  Thermus thermophilus

Organism: NCBI:txid2511166

pLDDT: mean 93.63, std 9.72, range [43.88, 98.94]